Protein AF-A0A8C2QR23-F1 (afdb_monomer_lite)

Structure (mmCIF, N/CA/C/O backbone):
data_AF-A0A8C2QR23-F1
#
_entry.id   AF-A0A8C2QR23-F1
#
loop_
_atom_site.group_PDB
_atom_site.id
_atom_site.type_symbol
_atom_site.label_atom_id
_atom_site.label_alt_id
_atom_site.label_comp_id
_atom_site.label_asym_id
_atom_site.label_entity_id
_atom_site.label_seq_id
_atom_site.pdbx_PDB_ins_code
_atom_site.Cartn_x
_atom_site.Cartn_y
_atom_site.Cartn_z
_atom_site.occupancy
_atom_site.B_iso_or_equiv
_atom_site.auth_seq_id
_atom_site.auth_comp_id
_atom_site.auth_asym_id
_atom_site.auth_atom_id
_atom_site.pdbx_PDB_model_num
ATOM 1 N N . MET A 1 1 ? 70.316 29.356 -26.657 1.00 32.28 1 MET A N 1
ATOM 2 C CA . MET A 1 1 ? 70.738 30.774 -26.678 1.00 32.28 1 MET A CA 1
ATOM 3 C C . MET A 1 1 ? 69.543 31.638 -26.301 1.00 32.28 1 MET A C 1
ATOM 5 O O . MET A 1 1 ? 68.457 31.399 -26.805 1.00 32.28 1 MET A O 1
ATOM 9 N N . LEU A 1 2 ? 69.738 32.533 -25.331 1.00 25.47 2 LEU A N 1
ATOM 10 C CA . LEU A 1 2 ? 68.726 33.334 -24.632 1.00 25.47 2 LEU A CA 1
ATOM 11 C C . LEU A 1 2 ? 68.109 34.479 -25.459 1.00 25.47 2 LEU A C 1
ATOM 13 O O . LEU A 1 2 ? 68.827 35.109 -26.232 1.00 25.47 2 LEU A O 1
ATOM 17 N N . LYS A 1 3 ? 66.857 34.818 -25.093 1.00 26.45 3 LYS A N 1
ATOM 18 C CA . LYS A 1 3 ? 66.176 36.142 -24.969 1.00 26.45 3 LYS A CA 1
ATOM 19 C C . LYS A 1 3 ? 64.800 36.115 -25.669 1.00 26.45 3 LYS A C 1
ATOM 21 O O . LYS A 1 3 ? 64.730 35.749 -26.827 1.00 26.45 3 LYS A O 1
ATOM 26 N N . GLY A 1 4 ? 63.674 36.484 -25.056 1.00 25.19 4 GLY A N 1
ATOM 27 C CA . GLY A 1 4 ? 63.430 37.080 -23.744 1.00 25.19 4 GLY A CA 1
ATOM 28 C C . GLY A 1 4 ? 61.935 37.056 -23.386 1.00 25.19 4 GLY A C 1
ATOM 29 O O . GLY A 1 4 ? 61.071 36.986 -24.255 1.00 25.19 4 GLY A O 1
ATOM 30 N N . MET A 1 5 ? 61.663 37.083 -22.082 1.00 23.73 5 MET A N 1
ATOM 31 C CA . MET A 1 5 ? 60.343 37.270 -21.475 1.00 23.73 5 MET A CA 1
ATOM 32 C C . MET A 1 5 ? 59.957 38.754 -21.464 1.00 23.73 5 MET A C 1
ATOM 34 O O . MET A 1 5 ? 60.776 39.584 -21.075 1.00 23.73 5 MET A O 1
ATOM 38 N N . THR A 1 6 ? 58.681 39.056 -21.703 1.00 23.00 6 THR A N 1
ATOM 39 C CA . THR A 1 6 ? 57.984 40.209 -21.108 1.00 23.00 6 THR A CA 1
ATOM 40 C C . THR A 1 6 ? 56.569 39.808 -20.687 1.00 23.00 6 THR A C 1
ATOM 42 O O . THR A 1 6 ? 55.947 38.909 -21.246 1.00 23.00 6 THR A O 1
ATOM 45 N N . ARG A 1 7 ? 56.124 40.430 -19.596 1.00 21.22 7 ARG A N 1
ATOM 46 C CA . ARG A 1 7 ? 55.050 40.044 -18.674 1.00 21.22 7 ARG A CA 1
ATOM 47 C C . ARG A 1 7 ? 53.913 41.084 -18.742 1.00 21.22 7 ARG A C 1
ATOM 49 O O . ARG A 1 7 ? 54.201 42.255 -18.950 1.00 21.22 7 ARG A O 1
ATOM 56 N N . LEU A 1 8 ? 52.707 40.641 -18.360 1.00 22.05 8 LEU A N 1
ATOM 57 C CA . LEU A 1 8 ? 51.625 41.363 -17.646 1.00 22.05 8 LEU A CA 1
ATOM 58 C C . LEU A 1 8 ? 50.592 42.245 -18.405 1.00 22.05 8 LEU A C 1
ATOM 60 O O . LEU A 1 8 ? 50.861 43.379 -18.767 1.00 22.05 8 LEU A O 1
ATOM 64 N N . VAL A 1 9 ? 49.361 41.703 -18.466 1.00 22.39 9 VAL A N 1
ATOM 65 C CA . VAL A 1 9 ? 48.106 42.132 -17.779 1.00 22.39 9 VAL A CA 1
ATOM 66 C C . VAL A 1 9 ? 47.335 43.416 -18.184 1.00 22.39 9 VAL A C 1
ATOM 68 O O . VAL A 1 9 ? 47.845 44.525 -18.159 1.00 22.39 9 VAL A O 1
ATOM 71 N N . SER A 1 10 ? 46.026 43.154 -18.371 1.00 23.05 10 SER A N 1
ATOM 72 C CA . SER A 1 10 ? 44.773 43.926 -18.202 1.00 23.05 10 SER A CA 1
ATOM 73 C C . SER A 1 10 ? 44.452 45.156 -19.058 1.00 23.05 10 SER A C 1
ATOM 75 O O . SER A 1 10 ? 45.143 46.166 -19.057 1.00 23.05 10 SER A O 1
ATOM 77 N N . ARG A 1 11 ? 43.235 45.127 -19.629 1.00 21.98 11 ARG A N 1
ATOM 78 C CA . ARG A 1 11 ? 42.247 46.203 -19.448 1.00 21.98 11 ARG A CA 1
ATOM 79 C C . ARG A 1 11 ? 40.815 45.691 -19.626 1.00 21.98 11 ARG A C 1
ATOM 81 O O . ARG A 1 11 ? 40.419 45.219 -20.684 1.00 21.98 11 ARG A O 1
ATOM 88 N N . VAL A 1 12 ? 40.071 45.804 -18.532 1.00 22.62 12 VAL A N 1
ATOM 89 C CA . VAL A 1 12 ? 38.610 45.816 -18.450 1.00 22.62 12 VAL A CA 1
ATOM 90 C C . VAL A 1 12 ? 38.114 47.128 -19.059 1.00 22.62 12 VAL A C 1
ATOM 92 O O . VAL A 1 12 ? 38.650 48.179 -18.717 1.00 22.62 12 VAL A O 1
ATOM 95 N N . HIS A 1 13 ? 37.049 47.088 -19.859 1.00 22.95 13 HIS A N 1
ATOM 96 C CA . HIS A 1 13 ? 36.120 48.212 -19.959 1.00 22.95 13 HIS A CA 1
ATOM 97 C C . HIS A 1 13 ? 34.684 47.700 -19.848 1.00 22.95 13 HIS A C 1
ATOM 99 O O . HIS A 1 13 ? 34.268 46.779 -20.546 1.00 22.95 13 HIS A O 1
ATOM 105 N N . LYS A 1 14 ? 33.963 48.300 -18.902 1.00 21.27 14 LYS A N 1
ATOM 106 C CA . LYS A 1 14 ? 32.559 48.095 -18.563 1.00 21.27 14 LYS A CA 1
ATOM 107 C C . LYS A 1 14 ? 31.901 49.483 -18.566 1.00 21.27 14 LYS A C 1
ATOM 109 O O . LYS A 1 14 ? 32.530 50.405 -18.048 1.00 21.27 14 LYS A O 1
ATOM 114 N N . LEU A 1 15 ? 30.638 49.519 -19.018 1.00 23.77 15 LEU A N 1
ATOM 115 C CA . LEU A 1 15 ? 29.571 50.512 -18.750 1.00 23.77 15 LEU A CA 1
ATOM 116 C C . LEU A 1 15 ? 29.678 51.830 -19.552 1.00 23.77 15 LEU A C 1
ATOM 118 O O . LEU A 1 15 ? 30.774 52.336 -19.745 1.00 23.77 15 LEU A O 1
ATOM 122 N N . ASP A 1 16 ? 28.617 52.470 -20.061 1.00 23.70 16 ASP A N 1
ATOM 123 C CA . ASP A 1 16 ? 27.143 52.368 -19.915 1.00 23.70 16 ASP A CA 1
ATOM 124 C C . ASP A 1 16 ? 26.516 53.385 -20.941 1.00 23.70 16 ASP A C 1
ATOM 126 O O . ASP A 1 16 ? 27.258 53.890 -21.784 1.00 23.70 16 ASP A O 1
ATOM 130 N N . PRO A 1 17 ? 25.258 53.874 -20.858 1.00 31.52 17 PRO A N 1
ATOM 131 C CA . PRO A 1 17 ? 23.957 53.215 -20.999 1.00 31.52 17 PRO A CA 1
ATOM 132 C C . PRO A 1 17 ? 23.010 53.974 -21.981 1.00 31.52 17 PRO A C 1
ATOM 134 O O . PRO A 1 17 ? 23.235 55.121 -22.357 1.00 31.52 17 PRO A O 1
ATOM 137 N N . GLY A 1 18 ? 21.855 53.379 -22.296 1.00 21.75 18 GLY A N 1
ATOM 138 C CA . GLY A 1 18 ? 20.628 54.140 -22.574 1.00 21.75 18 GLY A CA 1
ATOM 139 C C . GLY A 1 18 ? 20.283 54.460 -24.035 1.00 21.75 18 GLY A C 1
ATOM 140 O O . GLY A 1 18 ? 20.822 55.377 -24.645 1.00 21.75 18 GLY A O 1
ATOM 141 N N . ARG A 1 19 ? 19.216 53.817 -24.524 1.00 23.89 19 ARG A N 1
ATOM 142 C CA . ARG A 1 19 ? 18.086 54.515 -25.161 1.00 23.89 19 ARG A CA 1
ATOM 143 C C . ARG A 1 19 ? 16.832 53.645 -25.092 1.00 23.89 19 ARG A C 1
ATOM 145 O O . ARG A 1 19 ? 16.697 52.650 -25.792 1.00 23.89 19 ARG A O 1
ATOM 152 N N . PHE A 1 20 ? 15.940 54.057 -24.198 1.00 21.98 20 PHE A N 1
ATOM 153 C CA . PHE A 1 20 ? 14.536 53.674 -24.155 1.00 21.98 20 PHE A CA 1
ATOM 154 C C . PHE A 1 20 ? 13.815 54.215 -25.394 1.00 21.98 20 PHE A C 1
ATOM 156 O O . PHE A 1 20 ? 13.966 55.395 -25.705 1.00 21.98 20 PHE A O 1
ATOM 163 N N . LEU A 1 21 ? 12.969 53.397 -26.023 1.00 23.94 21 LEU A N 1
ATOM 164 C CA . LEU A 1 21 ? 11.769 53.873 -26.709 1.00 23.94 21 LEU A CA 1
ATOM 165 C C . LEU A 1 21 ? 10.590 52.946 -26.400 1.00 23.94 21 LEU A C 1
ATOM 167 O O . LEU A 1 21 ? 10.732 51.736 -26.246 1.00 23.94 21 LEU A O 1
ATOM 171 N N . HIS A 1 22 ? 9.455 53.607 -26.221 1.00 21.50 22 HIS A N 1
ATOM 172 C CA . HIS A 1 22 ? 8.251 53.184 -25.532 1.00 21.50 22 HIS A CA 1
ATOM 173 C C . HIS A 1 22 ? 7.418 52.096 -26.222 1.00 21.50 22 HIS A C 1
ATOM 175 O O . HIS A 1 22 ? 7.313 52.016 -27.441 1.00 21.50 22 HIS A O 1
ATOM 181 N N . SER A 1 23 ? 6.742 51.357 -25.344 1.00 22.73 23 SER A N 1
ATOM 182 C CA . SER A 1 23 ? 5.448 50.681 -25.471 1.00 22.73 23 SER A CA 1
ATOM 183 C C . SER A 1 23 ? 4.492 51.218 -26.547 1.00 22.73 23 SER A C 1
ATOM 185 O O . SER A 1 23 ? 4.099 52.384 -26.504 1.00 22.73 23 SER A O 1
ATOM 187 N N . GLY A 1 24 ? 4.004 50.309 -27.394 1.00 22.17 24 GLY A N 1
ATOM 188 C CA . GLY A 1 24 ? 2.804 50.472 -28.212 1.00 22.17 24 GLY A CA 1
ATOM 189 C C . GLY A 1 24 ? 1.959 49.199 -28.154 1.00 22.17 24 GLY A C 1
ATOM 190 O O . GLY A 1 24 ? 2.323 48.171 -28.715 1.00 22.17 24 GLY A O 1
ATOM 191 N N . THR A 1 25 ? 0.855 49.269 -27.420 1.00 27.48 25 THR A N 1
ATOM 192 C CA . THR A 1 25 ? -0.181 48.244 -27.276 1.00 27.48 25 THR A CA 1
ATOM 193 C C . THR A 1 25 ? -0.939 48.095 -28.593 1.00 27.48 25 THR A C 1
ATOM 195 O O . THR A 1 25 ? -1.610 49.039 -28.992 1.00 27.48 25 THR A O 1
ATOM 198 N N . GLN A 1 26 ? -0.880 46.935 -29.251 1.00 22.17 26 GLN A N 1
ATOM 199 C CA . GLN A 1 26 ? -1.871 46.525 -30.256 1.00 22.17 26 GLN A CA 1
ATOM 200 C C . GLN A 1 26 ? -1.765 45.016 -30.512 1.00 22.17 26 GLN A C 1
ATOM 202 O O . GLN A 1 26 ? -0.800 44.521 -31.086 1.00 22.17 26 GLN A O 1
ATOM 207 N N . ALA A 1 27 ? -2.771 44.282 -30.042 1.00 27.06 27 ALA A N 1
ATOM 208 C CA . ALA A 1 27 ? -3.002 42.896 -30.412 1.00 27.06 27 ALA A CA 1
ATOM 209 C C . ALA A 1 27 ? -3.527 42.828 -31.857 1.00 27.06 27 ALA A C 1
ATOM 211 O O . ALA A 1 27 ? -4.473 43.552 -32.171 1.00 27.06 27 ALA A O 1
ATOM 212 N N . PRO A 1 28 ? -3.021 41.916 -32.702 1.00 22.45 28 PRO A N 1
ATOM 213 C CA . PRO A 1 28 ? -3.755 41.441 -33.858 1.00 22.45 28 PRO A CA 1
ATOM 214 C C . PRO A 1 28 ? -4.294 40.039 -33.565 1.00 22.45 28 PRO A C 1
ATOM 216 O O . PRO A 1 28 ? -3.558 39.057 -33.467 1.00 22.45 28 PRO A O 1
ATOM 219 N N . GLN A 1 29 ? -5.615 39.960 -33.423 1.00 25.11 29 GLN A N 1
ATOM 220 C CA . GLN A 1 29 ? -6.367 38.726 -33.601 1.00 25.11 29 GLN A CA 1
ATOM 221 C C . GLN A 1 29 ? -6.169 38.240 -35.043 1.00 25.11 29 GLN A C 1
ATOM 223 O O . GLN A 1 29 ? -6.464 38.979 -35.978 1.00 25.11 29 GLN A O 1
ATOM 228 N N . CYS A 1 30 ? -5.730 36.995 -35.226 1.00 22.03 30 CYS A N 1
ATOM 229 C CA . CYS A 1 30 ? -5.841 36.290 -36.503 1.00 22.03 30 CYS A CA 1
ATOM 230 C C . CYS A 1 30 ? -6.365 34.869 -36.260 1.00 22.03 30 CYS A C 1
ATOM 232 O O . CYS A 1 30 ? -5.623 33.943 -35.953 1.00 22.03 30 CYS A O 1
ATOM 234 N N . LEU A 1 31 ? -7.696 34.783 -36.321 1.00 23.39 31 LEU A N 1
ATOM 235 C CA . LEU A 1 31 ? -8.531 33.710 -36.873 1.00 23.39 31 LEU A CA 1
ATOM 236 C C . LEU A 1 31 ? -7.870 32.326 -37.006 1.00 23.39 31 LEU A C 1
ATOM 238 O O . LEU A 1 31 ? -7.318 31.968 -38.044 1.00 23.39 31 LEU A O 1
ATOM 242 N N . VAL A 1 32 ? -8.042 31.505 -35.968 1.00 22.69 32 VAL A N 1
ATOM 243 C CA . VAL A 1 32 ? -7.909 30.047 -36.062 1.00 22.69 32 VAL A CA 1
ATOM 244 C C . VAL A 1 32 ? -9.106 29.521 -36.855 1.00 22.69 32 VAL A C 1
ATOM 246 O O . VAL A 1 32 ? -10.218 29.440 -36.332 1.00 22.69 32 VAL A O 1
ATOM 249 N N . ALA A 1 33 ? -8.884 29.169 -38.121 1.00 22.92 33 ALA A N 1
ATOM 250 C CA . ALA A 1 33 ? -9.811 28.333 -38.869 1.00 22.92 33 ALA A CA 1
ATOM 251 C C . ALA A 1 33 ? -9.833 26.944 -38.212 1.00 22.92 33 ALA A C 1
ATOM 253 O O . ALA A 1 33 ? -8.900 26.154 -38.356 1.00 22.92 33 ALA A O 1
ATOM 254 N N . ARG A 1 34 ? -10.884 26.673 -37.433 1.00 23.00 34 ARG A N 1
ATOM 255 C CA . ARG A 1 34 ? -11.194 25.334 -36.931 1.00 23.00 34 ARG A CA 1
ATOM 256 C C . ARG A 1 34 ? -11.606 24.470 -38.121 1.00 23.00 34 ARG A C 1
ATOM 258 O O . ARG A 1 34 ? -12.678 24.661 -38.681 1.00 23.00 34 ARG A O 1
ATOM 265 N N . LEU A 1 35 ? -10.748 23.531 -38.504 1.00 26.95 35 LEU A N 1
ATOM 266 C CA . LEU A 1 35 ? -11.176 22.340 -39.227 1.00 26.95 35 LEU A CA 1
ATOM 267 C C . LEU A 1 35 ? -11.778 21.394 -38.186 1.00 26.95 35 LEU A C 1
ATOM 269 O O . LEU A 1 35 ? -11.057 20.715 -37.456 1.00 26.95 35 LEU A O 1
ATOM 273 N N . ASP A 1 36 ? -13.106 21.425 -38.087 1.00 24.31 36 ASP A N 1
ATOM 274 C CA . ASP A 1 36 ? -13.908 20.457 -37.344 1.00 24.31 36 ASP A CA 1
ATOM 275 C C . ASP A 1 36 ? -13.729 19.063 -37.965 1.00 24.31 36 ASP A C 1
ATOM 277 O O . ASP A 1 36 ? -14.483 18.651 -38.841 1.00 24.31 36 ASP A O 1
ATOM 281 N N . ASN A 1 37 ? -12.743 18.310 -37.482 1.00 27.08 37 ASN A N 1
ATOM 282 C CA . ASN A 1 37 ? -12.816 16.854 -37.503 1.00 27.08 37 ASN A CA 1
ATOM 283 C C . ASN A 1 37 ? -13.436 16.415 -36.177 1.00 27.08 37 ASN A C 1
ATOM 285 O O . ASN A 1 37 ? -12.740 16.113 -35.207 1.00 27.08 37 ASN A O 1
ATOM 289 N N . GLN A 1 38 ? -14.769 16.412 -36.142 1.00 25.45 38 GLN A N 1
ATOM 290 C CA . GLN A 1 38 ? -15.534 15.705 -35.123 1.00 25.45 38 GLN A CA 1
ATOM 291 C C . GLN A 1 38 ? -15.252 14.204 -35.265 1.00 25.45 38 GLN A C 1
ATOM 293 O O . GLN A 1 38 ? -15.924 13.490 -36.005 1.00 25.45 38 GLN A O 1
ATOM 298 N N . VAL A 1 39 ? -14.244 13.713 -34.544 1.00 28.81 39 VAL A N 1
ATOM 299 C CA . VAL A 1 39 ? -14.295 12.342 -34.033 1.00 28.81 39 VAL A CA 1
ATOM 300 C C . VAL A 1 39 ? -15.469 12.336 -33.052 1.00 28.81 39 VAL A C 1
ATOM 302 O O . VAL A 1 39 ? -15.489 13.195 -32.166 1.00 28.81 39 VAL A O 1
ATOM 305 N N . PRO A 1 40 ? -16.478 11.463 -33.204 1.00 26.23 40 PRO A N 1
ATOM 306 C CA . PRO A 1 40 ? -17.576 11.427 -32.257 1.00 26.23 40 PRO A CA 1
ATOM 307 C C . PRO A 1 40 ? -16.992 11.064 -30.894 1.00 26.23 40 PRO A C 1
ATOM 309 O O . PRO A 1 40 ? -16.458 9.973 -30.703 1.00 26.23 40 PRO A O 1
ATOM 312 N N . THR A 1 41 ? -17.051 12.013 -29.964 1.00 28.39 41 THR A N 1
ATOM 313 C CA . THR A 1 41 ? -16.775 11.798 -28.551 1.00 28.39 41 THR A CA 1
ATOM 314 C C . THR A 1 41 ? -17.751 10.731 -28.078 1.00 28.39 41 THR A C 1
ATOM 316 O O . THR A 1 41 ? -18.933 11.006 -27.870 1.00 28.39 41 THR A O 1
ATOM 319 N N . GLU A 1 42 ? -17.279 9.490 -27.950 1.00 30.91 42 GLU A N 1
ATOM 320 C CA . GLU A 1 42 ? -18.011 8.490 -27.191 1.00 30.91 42 GLU A CA 1
ATOM 321 C C . GLU A 1 42 ? -18.227 9.070 -25.791 1.00 30.91 42 GLU A C 1
ATOM 323 O O . GLU A 1 42 ? -17.277 9.372 -25.069 1.00 30.91 42 GLU A O 1
ATOM 328 N N . SER A 1 43 ? -19.487 9.289 -25.420 1.00 32.66 43 SER A N 1
ATOM 329 C CA . SER A 1 43 ? -19.857 9.628 -24.050 1.00 32.66 43 SER A CA 1
ATOM 330 C C . SER A 1 43 ? -19.205 8.620 -23.095 1.00 32.66 43 SER A C 1
ATOM 332 O O . SER A 1 43 ? -19.288 7.421 -23.390 1.00 32.66 43 SER A O 1
ATOM 334 N N . PRO A 1 44 ? -18.600 9.042 -21.966 1.00 40.78 44 PRO A N 1
ATOM 335 C CA . PRO A 1 44 ? -17.994 8.108 -21.024 1.00 40.78 44 PRO A CA 1
ATOM 336 C C . PRO A 1 44 ? -19.038 7.060 -20.628 1.00 40.78 44 PRO A C 1
ATOM 338 O O . PRO A 1 44 ? -20.098 7.387 -20.092 1.00 40.78 44 PRO A O 1
ATOM 341 N N . ARG A 1 45 ? -18.767 5.792 -20.962 1.00 55.97 45 ARG A N 1
ATOM 342 C CA . ARG A 1 45 ? -19.738 4.688 -20.863 1.00 55.97 45 ARG A CA 1
ATOM 343 C C . ARG A 1 45 ? -20.120 4.357 -19.407 1.00 55.97 45 ARG A C 1
ATOM 345 O O . ARG A 1 45 ? -21.102 3.651 -19.187 1.00 55.97 45 ARG A O 1
ATOM 352 N N . ALA A 1 46 ? -19.409 4.906 -18.416 1.00 57.12 46 ALA A N 1
ATOM 353 C CA . ALA A 1 46 ? -19.771 4.875 -17.001 1.00 57.12 46 ALA A CA 1
ATOM 354 C C . ALA A 1 46 ? -19.305 6.154 -16.278 1.00 57.12 46 ALA A C 1
ATOM 356 O O . ALA A 1 46 ? -18.150 6.553 -16.390 1.00 57.12 46 ALA A O 1
ATOM 357 N N . ILE A 1 47 ? -20.201 6.785 -15.513 1.00 73.69 47 ILE A N 1
ATOM 358 C CA . ILE A 1 47 ? -19.879 7.937 -14.655 1.00 73.69 47 ILE A CA 1
ATOM 359 C C . ILE A 1 47 ? -19.162 7.412 -13.407 1.00 73.69 47 ILE A C 1
ATOM 361 O O . ILE A 1 47 ? -19.767 6.669 -12.632 1.00 73.69 47 ILE A O 1
ATOM 365 N N . SER A 1 48 ? -17.896 7.788 -13.207 1.00 77.38 48 SER A N 1
ATOM 366 C CA . SER A 1 48 ? -17.095 7.269 -12.092 1.00 77.38 48 SER A CA 1
ATOM 367 C C . SER A 1 48 ? -17.310 8.032 -10.775 1.00 77.38 48 SER A C 1
ATOM 369 O O . SER A 1 48 ? -17.253 7.413 -9.712 1.00 77.38 48 SER A O 1
ATOM 371 N N . ARG A 1 49 ? -17.602 9.343 -10.821 1.00 85.94 49 ARG A N 1
ATOM 372 C CA . ARG A 1 49 ? -17.755 10.232 -9.648 1.00 85.94 49 ARG A CA 1
ATOM 373 C C . ARG A 1 49 ? -19.205 10.661 -9.409 1.00 85.94 49 ARG A C 1
ATOM 375 O O . ARG A 1 49 ? -19.952 10.887 -10.358 1.00 85.94 49 ARG A O 1
ATOM 382 N N . THR A 1 50 ? -19.592 10.843 -8.146 1.00 84.75 50 THR A N 1
ATOM 383 C CA . THR A 1 50 ? -20.859 11.491 -7.765 1.00 84.75 50 THR A CA 1
ATOM 384 C C . THR A 1 50 ? -20.675 12.978 -7.497 1.00 84.75 50 THR A C 1
ATOM 386 O O . THR A 1 50 ? -19.661 13.410 -6.958 1.00 84.75 50 THR A O 1
ATOM 389 N N . LEU A 1 51 ? -21.705 13.766 -7.818 1.00 81.50 51 LEU A N 1
ATOM 390 C CA . LEU A 1 51 ? -21.832 15.141 -7.316 1.00 81.50 51 LEU A CA 1
ATOM 391 C C . LEU A 1 51 ? -22.358 15.171 -5.871 1.00 81.50 51 LEU A C 1
ATOM 393 O O . LEU A 1 51 ? -22.121 16.133 -5.142 1.00 81.50 51 LEU A O 1
ATOM 397 N N . GLU A 1 52 ? -23.062 14.116 -5.453 1.00 87.56 52 GLU A N 1
ATOM 398 C CA . GLU A 1 52 ? -23.537 13.953 -4.082 1.00 87.56 52 GLU A CA 1
ATOM 399 C C . GLU A 1 52 ? -22.389 13.457 -3.198 1.00 87.56 52 GLU A C 1
ATOM 401 O O . GLU A 1 52 ? -21.936 12.320 -3.341 1.00 87.56 52 GLU A O 1
ATOM 406 N N . ASN A 1 53 ? -21.918 14.330 -2.305 1.00 87.62 53 ASN A N 1
ATOM 407 C CA . ASN A 1 53 ? -20.862 14.027 -1.335 1.00 87.62 53 ASN A CA 1
ATOM 408 C C . ASN A 1 53 ? -21.414 13.720 0.067 1.00 87.62 53 ASN A C 1
ATOM 410 O O . ASN A 1 53 ? -20.642 13.352 0.953 1.00 87.62 53 ASN A O 1
ATOM 414 N N . ASP A 1 54 ? -22.723 13.891 0.295 1.00 88.44 54 ASP A N 1
ATOM 415 C CA . ASP A 1 54 ? -23.357 13.615 1.584 1.00 88.44 54 ASP A CA 1
ATOM 416 C C . ASP A 1 54 ? -23.734 12.125 1.711 1.00 88.44 54 ASP A C 1
ATOM 418 O O . ASP A 1 54 ? -24.681 11.665 1.057 1.00 88.44 54 ASP A O 1
ATOM 422 N N . PRO A 1 55 ? -23.086 11.361 2.619 1.00 89.69 55 PRO A N 1
ATOM 423 C CA . PRO A 1 55 ? -23.390 9.947 2.823 1.00 89.69 55 PRO A CA 1
ATOM 424 C C . PRO A 1 55 ? -24.843 9.676 3.207 1.00 89.69 55 PRO A C 1
ATOM 426 O O . PRO A 1 55 ? -25.342 8.572 2.980 1.00 89.69 55 PRO A O 1
ATOM 429 N N . ALA A 1 56 ? -25.536 10.657 3.794 1.00 89.50 56 ALA A N 1
ATOM 430 C CA . ALA A 1 56 ? -26.924 10.504 4.198 1.00 89.50 56 ALA A CA 1
ATOM 431 C C . ALA A 1 56 ? -27.889 10.453 3.008 1.00 89.50 56 ALA A C 1
ATOM 433 O O . ALA A 1 56 ? -28.972 9.878 3.137 1.00 89.50 56 ALA A O 1
ATOM 434 N N . LYS A 1 57 ? -27.502 10.982 1.846 1.00 90.81 57 LYS A N 1
ATOM 435 C CA . LYS A 1 57 ? -28.338 11.030 0.636 1.00 90.81 57 LYS A CA 1
ATOM 436 C C . LYS A 1 57 ? -27.978 9.961 -0.391 1.00 90.81 57 LYS A C 1
ATOM 438 O O . LYS A 1 57 ? -28.587 9.890 -1.458 1.00 90.81 57 LYS A O 1
ATOM 443 N N . HIS A 1 58 ? -27.019 9.094 -0.075 1.00 91.94 58 HIS A N 1
ATOM 444 C CA . HIS A 1 58 ? -26.689 7.980 -0.951 1.00 91.94 58 HIS A CA 1
ATOM 445 C C . HIS A 1 58 ? -27.862 6.990 -1.045 1.00 91.94 58 HIS A C 1
ATOM 447 O O . HIS A 1 58 ? -28.523 6.681 -0.050 1.00 91.94 58 HIS A O 1
ATOM 453 N N . GLY A 1 59 ? -28.107 6.500 -2.260 1.00 90.62 59 GLY A N 1
ATOM 454 C CA . GLY A 1 59 ? -29.188 5.583 -2.608 1.00 90.62 59 GLY A CA 1
ATOM 455 C C . GLY A 1 59 ? -28.721 4.603 -3.680 1.00 90.62 59 GLY A C 1
ATOM 456 O O . GLY A 1 59 ? -27.564 4.652 -4.102 1.00 90.62 59 GLY A O 1
ATOM 457 N N . GLU A 1 60 ? -29.612 3.720 -4.131 1.00 90.38 60 GLU A N 1
ATOM 458 C CA . GLU A 1 60 ? -29.261 2.634 -5.061 1.00 90.38 60 GLU A CA 1
ATOM 459 C C . GLU A 1 60 ? -28.759 3.158 -6.421 1.00 90.38 60 GLU A C 1
ATOM 461 O O . GLU A 1 60 ? -27.933 2.520 -7.069 1.00 90.38 60 GLU A O 1
ATOM 466 N N . GLN A 1 61 ? -29.186 4.359 -6.827 1.00 89.19 61 GLN A N 1
ATOM 467 C CA . GLN A 1 61 ? -28.721 5.023 -8.047 1.00 89.19 61 GLN A CA 1
ATOM 468 C C . GLN A 1 61 ? -27.246 5.454 -8.001 1.00 89.19 61 GLN A C 1
ATOM 470 O O . GLN A 1 61 ? -26.641 5.637 -9.052 1.00 89.19 61 GLN A O 1
ATOM 475 N N . HIS A 1 62 ? -26.666 5.597 -6.804 1.00 91.25 62 HIS A N 1
ATOM 476 C CA . HIS A 1 62 ? -25.277 6.027 -6.612 1.00 91.25 62 HIS A CA 1
ATOM 477 C C . HIS A 1 62 ? -24.298 4.846 -6.483 1.00 91.25 62 HIS A C 1
ATOM 479 O O . HIS A 1 62 ? -23.100 5.048 -6.296 1.00 91.25 62 HIS A O 1
ATOM 485 N N . VAL A 1 63 ? -24.780 3.599 -6.555 1.00 92.38 63 VAL A N 1
ATOM 486 C CA . VAL A 1 63 ? -23.936 2.401 -6.428 1.00 92.38 63 VAL A CA 1
ATOM 487 C C . VAL A 1 63 ? -22.889 2.348 -7.540 1.00 92.38 63 VAL A C 1
ATOM 489 O O . VAL A 1 63 ? -23.213 2.449 -8.720 1.00 92.38 63 VAL A O 1
ATOM 492 N N . GLY A 1 64 ? -21.632 2.119 -7.154 1.00 90.25 64 GLY A N 1
ATOM 493 C CA . GLY A 1 64 ? -20.485 2.061 -8.060 1.00 90.25 64 GLY A CA 1
ATOM 494 C C . GLY A 1 64 ? -19.857 3.420 -8.363 1.00 90.25 64 GLY A C 1
ATOM 495 O O . GLY A 1 64 ? -18.815 3.463 -9.002 1.00 90.25 64 GLY A O 1
ATOM 496 N N . GLN A 1 65 ? -20.435 4.519 -7.878 1.00 92.44 65 GLN A N 1
ATOM 497 C CA . GLN A 1 65 ? -19.881 5.857 -8.059 1.00 92.44 65 GLN A CA 1
ATOM 498 C C . GLN A 1 65 ? -19.031 6.273 -6.843 1.00 92.44 65 GLN A C 1
ATOM 500 O O . GLN A 1 65 ? -19.251 5.806 -5.720 1.00 92.44 65 GLN A O 1
ATOM 505 N N . HIS A 1 66 ? -18.047 7.144 -7.064 1.00 93.94 66 HIS A N 1
ATOM 506 C CA . HIS A 1 66 ? -17.107 7.627 -6.054 1.00 93.94 66 HIS A CA 1
ATOM 507 C C . HIS A 1 66 ? -17.510 9.015 -5.559 1.00 93.94 66 HIS A C 1
ATOM 509 O O . HIS A 1 66 ? -17.562 9.956 -6.350 1.00 93.94 66 HIS A O 1
ATOM 515 N N . TYR A 1 67 ? -17.734 9.155 -4.255 1.00 95.00 67 TYR A N 1
ATOM 516 C CA . TYR A 1 67 ? -17.973 10.456 -3.631 1.00 95.00 67 TYR A CA 1
ATOM 517 C C . TYR A 1 67 ? -16.678 10.997 -3.021 1.00 95.00 67 TYR A C 1
ATOM 519 O O . TYR A 1 67 ? -15.814 10.222 -2.596 1.00 95.00 67 TYR A O 1
ATOM 527 N N . ASN A 1 68 ? -16.525 12.321 -2.987 1.00 93.31 68 ASN A N 1
ATOM 528 C CA . ASN A 1 68 ? -15.319 12.966 -2.475 1.00 93.31 68 ASN A CA 1
ATOM 529 C C . ASN A 1 68 ? -15.462 13.311 -0.986 1.00 93.31 68 ASN A C 1
ATOM 531 O O . ASN A 1 68 ? -16.470 13.873 -0.559 1.00 93.31 68 ASN A O 1
ATOM 535 N N . ILE A 1 69 ? -14.427 13.010 -0.206 1.00 92.56 69 ILE A N 1
ATOM 536 C CA . ILE A 1 69 ? -14.289 13.392 1.199 1.00 92.56 69 ILE A CA 1
ATOM 537 C C . ILE A 1 69 ? -13.245 14.501 1.269 1.00 92.56 69 ILE A C 1
ATOM 539 O O . ILE A 1 69 ? -12.124 14.350 0.780 1.00 92.56 69 ILE A O 1
ATOM 543 N N . SER A 1 70 ? -13.577 15.625 1.903 1.00 91.81 70 SER A N 1
ATOM 544 C CA . SER A 1 70 ? -12.595 16.700 2.044 1.00 91.81 70 SER A CA 1
ATOM 545 C C . SER A 1 70 ? -11.416 16.257 2.924 1.00 91.81 70 SER A C 1
ATOM 547 O O . SER A 1 70 ? -11.574 15.514 3.892 1.00 91.81 70 SER A O 1
ATOM 549 N N . ILE A 1 71 ? -10.205 16.743 2.635 1.00 88.38 71 ILE A N 1
ATOM 550 C CA . ILE A 1 71 ? -8.998 16.381 3.407 1.00 88.38 71 ILE A CA 1
ATOM 551 C C . ILE A 1 71 ? -9.125 16.809 4.882 1.00 88.38 71 ILE A C 1
ATOM 553 O O . ILE A 1 71 ? -8.564 16.166 5.771 1.00 88.38 71 ILE A O 1
ATOM 557 N N . GLN A 1 72 ? -9.865 17.890 5.155 1.00 86.81 72 GLN A N 1
ATOM 558 C CA . GLN A 1 72 ? -10.150 18.339 6.518 1.00 86.81 72 GLN A CA 1
ATOM 559 C C . GLN A 1 72 ? -11.048 17.339 7.252 1.00 86.81 72 GLN A C 1
ATOM 561 O O . GLN A 1 72 ? -10.702 16.922 8.354 1.00 86.81 72 GLN A O 1
ATOM 566 N N . GLU A 1 73 ? -12.137 16.893 6.620 1.00 86.94 73 GLU A N 1
ATOM 567 C CA . GLU A 1 73 ? -13.018 15.863 7.182 1.00 86.94 73 GLU A CA 1
ATOM 568 C C . GLU A 1 73 ? -12.307 14.527 7.349 1.00 86.94 73 GLU A C 1
ATOM 570 O O . GLU A 1 73 ? -12.515 13.836 8.339 1.00 86.94 73 GLU A O 1
ATOM 575 N N . LEU A 1 74 ? -11.413 14.170 6.427 1.00 88.81 74 LEU A N 1
ATOM 576 C CA . LEU A 1 74 ? -10.633 12.947 6.547 1.00 88.81 74 LEU A CA 1
ATOM 577 C C . LEU A 1 74 ? -9.772 12.961 7.819 1.00 88.81 74 LEU A C 1
ATOM 579 O O . LEU A 1 74 ? -9.704 11.956 8.517 1.00 88.81 74 LEU A O 1
ATOM 583 N N . LYS A 1 75 ? -9.154 14.102 8.154 1.00 88.44 75 LYS A N 1
ATOM 584 C CA . LYS A 1 75 ? -8.329 14.250 9.365 1.00 88.44 75 LYS A CA 1
ATOM 585 C C . LYS A 1 75 ? -9.150 14.257 10.652 1.00 88.44 75 LYS A C 1
ATOM 587 O O . LYS A 1 75 ? -8.665 13.752 11.661 1.00 88.44 75 LYS A O 1
ATOM 592 N N . THR A 1 76 ? -10.352 14.833 10.635 1.00 88.00 76 THR A N 1
ATOM 593 C CA . THR A 1 76 ? -11.216 14.895 11.823 1.00 88.00 76 THR A CA 1
ATOM 594 C C . THR A 1 76 ? -11.943 13.575 12.066 1.00 88.00 76 THR A C 1
ATOM 596 O O . THR A 1 76 ? -11.932 13.076 13.185 1.00 88.00 76 THR A O 1
ATOM 599 N N . VAL A 1 77 ? -12.524 12.972 11.025 1.00 88.75 77 VAL A N 1
ATOM 600 C CA . VAL A 1 77 ? -13.310 11.731 11.120 1.00 88.75 77 VAL A CA 1
ATOM 601 C C . VAL A 1 77 ? -12.412 10.496 11.182 1.00 88.75 77 VAL A C 1
ATOM 603 O O . VAL A 1 77 ? -12.684 9.568 11.944 1.00 88.75 77 VAL A O 1
ATOM 606 N N . PHE A 1 78 ? -11.308 10.490 10.429 1.00 89.75 78 PHE A N 1
ATOM 607 C CA . PHE A 1 78 ? -10.343 9.390 10.404 1.00 89.75 78 PHE A CA 1
ATOM 608 C C . PHE A 1 78 ? -8.931 9.843 10.806 1.00 89.75 78 PHE A C 1
ATOM 610 O O . PHE A 1 78 ? -8.006 9.766 9.993 1.00 89.75 78 PHE A O 1
ATOM 617 N N . PRO A 1 79 ? -8.697 10.209 12.085 1.00 83.31 79 PRO A N 1
ATOM 618 C CA . PRO A 1 79 ? -7.334 10.412 12.589 1.00 83.31 79 PRO A CA 1
ATOM 619 C C . PRO A 1 79 ? -6.472 9.150 12.423 1.00 83.31 79 PRO A C 1
ATOM 621 O O . PRO A 1 79 ? -5.253 9.211 12.289 1.00 83.31 79 PRO A O 1
ATOM 624 N N . HIS A 1 80 ? -7.132 7.988 12.426 1.00 75.81 80 HIS A N 1
ATOM 625 C CA . HIS A 1 80 ? -6.550 6.671 12.228 1.00 75.81 80 HIS A CA 1
ATOM 626 C C . HIS A 1 80 ? -7.576 5.714 11.610 1.00 75.81 80 HIS A C 1
ATOM 628 O O . HIS A 1 80 ? -8.788 5.916 11.703 1.00 75.81 80 HIS A O 1
ATOM 634 N N . GLY A 1 81 ? -7.064 4.640 11.016 1.00 75.50 81 GLY A N 1
ATOM 635 C CA . GLY A 1 81 ? -7.850 3.480 10.609 1.00 75.50 81 GLY A CA 1
ATOM 636 C C . GLY A 1 81 ? -8.312 3.419 9.167 1.00 75.50 81 GLY A C 1
ATOM 637 O O . GLY A 1 81 ? -9.017 2.487 8.795 1.00 75.50 81 GLY A O 1
ATOM 638 N N . LEU A 1 82 ? -7.833 4.335 8.331 1.00 89.69 82 LEU A N 1
ATOM 639 C CA . LEU A 1 82 ? -7.822 4.085 6.898 1.00 89.69 82 LEU A CA 1
ATOM 640 C C . LEU A 1 82 ? -6.798 2.985 6.569 1.00 89.69 82 LEU A C 1
ATOM 642 O O . LEU A 1 82 ? -5.691 2.991 7.122 1.00 89.69 82 LEU A O 1
ATOM 646 N N . PRO A 1 83 ? -7.117 2.063 5.643 1.00 91.31 83 PRO A N 1
ATOM 647 C CA . PRO A 1 83 ? -6.157 1.074 5.176 1.00 91.31 83 PRO A CA 1
ATOM 648 C C . PRO A 1 83 ? -4.882 1.746 4.634 1.00 91.31 83 PRO A C 1
ATOM 650 O O . PRO A 1 83 ? -4.995 2.694 3.854 1.00 91.31 83 PRO A O 1
ATOM 653 N N . PRO A 1 84 ? -3.668 1.240 4.934 1.00 89.69 84 PRO A N 1
ATOM 654 C CA . PRO A 1 84 ? -2.418 1.877 4.501 1.00 89.69 84 PRO A CA 1
ATOM 655 C C . PRO A 1 84 ? -2.325 2.124 2.989 1.00 89.69 84 PRO A C 1
ATOM 657 O O . PRO A 1 84 ? -1.838 3.164 2.555 1.00 89.69 84 PRO A O 1
ATOM 660 N N . ARG A 1 85 ? -2.850 1.196 2.174 1.00 90.19 85 ARG A N 1
ATOM 661 C CA . ARG A 1 85 ? -2.909 1.350 0.709 1.00 90.19 85 ARG A CA 1
ATOM 662 C C . ARG A 1 85 ? -3.826 2.490 0.270 1.00 90.19 85 ARG A C 1
ATOM 664 O O . ARG A 1 85 ? -3.499 3.192 -0.677 1.00 90.19 85 ARG A O 1
ATOM 671 N N . PHE A 1 86 ? -4.940 2.687 0.970 1.00 92.12 86 PHE A N 1
ATOM 672 C CA . PHE A 1 86 ? -5.854 3.787 0.686 1.00 92.12 86 PHE A CA 1
ATOM 673 C C . PHE A 1 86 ? -5.232 5.128 1.092 1.00 92.12 86 PHE A C 1
ATOM 675 O O . PHE A 1 86 ? -5.318 6.088 0.343 1.00 92.12 86 PHE A O 1
ATOM 682 N N . VAL A 1 87 ? -4.501 5.186 2.211 1.00 90.00 87 VAL A N 1
ATOM 683 C CA . VAL A 1 87 ? -3.745 6.393 2.598 1.00 90.00 87 VAL A CA 1
ATOM 684 C C . VAL A 1 87 ? -2.708 6.775 1.535 1.00 90.00 87 VAL A C 1
ATOM 686 O O . VAL A 1 87 ? -2.574 7.953 1.212 1.00 90.00 87 VAL A O 1
ATOM 689 N N . MET A 1 88 ? -1.999 5.795 0.961 1.00 88.94 88 MET A N 1
ATOM 690 C CA . MET A 1 88 ? -1.084 6.040 -0.162 1.00 88.94 88 MET A CA 1
ATOM 691 C C . MET A 1 88 ? -1.828 6.593 -1.378 1.00 88.94 88 MET A C 1
ATOM 693 O O . MET A 1 88 ? -1.402 7.602 -1.923 1.00 88.94 88 MET A O 1
ATOM 697 N N . GLN A 1 89 ? -2.962 5.993 -1.747 1.00 88.81 89 GLN A N 1
ATOM 698 C CA . GLN A 1 89 ? -3.796 6.462 -2.854 1.00 88.81 89 GLN A CA 1
ATOM 699 C C . GLN A 1 89 ? -4.249 7.917 -2.660 1.00 88.81 89 GLN A C 1
ATOM 701 O O . GLN A 1 89 ? -4.053 8.734 -3.553 1.00 88.81 89 GLN A O 1
ATOM 706 N N . VAL A 1 90 ? -4.767 8.264 -1.476 1.00 89.81 90 VAL A N 1
ATOM 707 C CA . VAL A 1 90 ? -5.183 9.639 -1.150 1.00 89.81 90 VAL A CA 1
ATOM 708 C C . VAL A 1 90 ? -4.011 10.614 -1.243 1.00 89.81 90 VAL A C 1
ATOM 710 O O . VAL A 1 90 ? -4.153 11.716 -1.767 1.00 89.81 90 VAL A O 1
ATOM 713 N N . LYS A 1 91 ? -2.831 10.211 -0.758 1.00 88.94 91 LYS A N 1
ATOM 714 C CA . LYS A 1 91 ? -1.619 11.035 -0.831 1.00 88.94 91 LYS A CA 1
ATOM 715 C C . LYS A 1 91 ? -1.132 11.228 -2.270 1.00 88.94 91 LYS A C 1
ATOM 717 O O . LYS A 1 91 ? -0.597 12.283 -2.580 1.00 88.94 91 LYS A O 1
ATOM 722 N N . THR A 1 92 ? -1.282 10.223 -3.127 1.00 86.50 92 THR A N 1
ATOM 723 C CA . THR A 1 92 ? -0.839 10.286 -4.523 1.00 86.50 92 THR A CA 1
ATOM 724 C C . THR A 1 92 ? -1.797 11.091 -5.394 1.00 86.50 92 THR A C 1
ATOM 726 O O . THR A 1 92 ? -1.341 11.899 -6.195 1.00 86.50 92 THR A O 1
ATOM 729 N N . PHE A 1 93 ? -3.107 10.910 -5.222 1.00 86.62 93 PHE A N 1
ATOM 730 C CA . PHE A 1 93 ? -4.114 11.633 -6.003 1.00 86.62 93 PHE A CA 1
ATOM 731 C C . PHE A 1 93 ? -4.430 13.024 -5.444 1.00 86.62 93 PHE A C 1
ATOM 733 O O . PHE A 1 93 ? -5.025 13.839 -6.138 1.00 86.62 93 PHE A O 1
ATOM 740 N N . ASN A 1 94 ? -4.015 13.325 -4.207 1.00 87.19 94 ASN A N 1
ATOM 741 C CA . ASN A 1 94 ? -4.408 14.528 -3.462 1.00 87.19 94 ASN A CA 1
ATOM 742 C C . ASN A 1 94 ? -5.935 14.694 -3.313 1.00 87.19 94 ASN A C 1
ATOM 744 O O . ASN A 1 94 ? -6.424 15.786 -3.026 1.00 87.19 94 ASN A O 1
ATOM 748 N N . GLU A 1 95 ? -6.687 13.604 -3.452 1.00 89.56 95 GLU A N 1
ATOM 749 C CA . GLU A 1 95 ? -8.137 13.532 -3.275 1.00 89.56 95 GLU A CA 1
ATOM 750 C C . GLU A 1 95 ? -8.505 12.254 -2.513 1.00 89.56 95 GLU A C 1
ATOM 752 O O . GLU A 1 95 ? -7.821 11.233 -2.615 1.00 89.56 95 GLU A O 1
ATOM 757 N N . ALA A 1 96 ? -9.581 12.304 -1.725 1.00 91.38 96 ALA A N 1
ATOM 758 C CA . ALA A 1 96 ? -10.071 11.158 -0.966 1.00 91.38 96 ALA A CA 1
ATOM 759 C C . ALA A 1 96 ? -11.439 10.723 -1.484 1.00 91.38 96 ALA A C 1
ATOM 761 O O . ALA A 1 96 ? -12.476 11.081 -0.931 1.00 91.38 96 ALA A O 1
ATOM 762 N N . CYS A 1 97 ? -11.430 9.926 -2.549 1.00 92.62 97 CYS A N 1
ATOM 763 C CA . CYS A 1 97 ? -12.645 9.411 -3.166 1.00 92.62 97 CYS A CA 1
ATOM 764 C C . CYS A 1 97 ? -12.948 7.985 -2.692 1.00 92.62 97 CYS A C 1
ATOM 766 O O . CYS A 1 97 ? -12.089 7.102 -2.755 1.00 92.62 97 CYS A O 1
ATOM 768 N N . LEU A 1 98 ? -14.177 7.748 -2.227 1.00 94.31 98 LEU A N 1
ATOM 769 C CA . LEU A 1 98 ? -14.629 6.443 -1.739 1.00 94.31 98 LEU A CA 1
ATOM 770 C C . LEU A 1 98 ? -15.838 5.964 -2.553 1.00 94.31 98 LEU A C 1
ATOM 772 O O . LEU A 1 98 ? -16.778 6.719 -2.785 1.00 94.31 98 LEU A O 1
ATOM 776 N N . MET A 1 99 ? -15.813 4.707 -3.004 1.00 94.94 99 MET A N 1
ATOM 777 C CA . MET A 1 99 ? -16.884 4.131 -3.826 1.00 94.94 99 MET A CA 1
ATOM 778 C C . MET A 1 99 ? -18.088 3.704 -2.980 1.00 94.94 99 MET A C 1
ATOM 780 O O . MET A 1 99 ? -17.942 2.962 -2.005 1.00 94.94 99 MET A O 1
ATOM 784 N N . VAL A 1 100 ? -19.292 4.097 -3.394 1.00 95.69 100 VAL A N 1
ATOM 785 C CA . VAL A 1 100 ? -20.550 3.664 -2.774 1.00 95.69 100 VAL A CA 1
ATOM 786 C C . VAL A 1 100 ? -20.860 2.222 -3.178 1.00 95.69 100 VAL A C 1
ATOM 788 O O . VAL A 1 100 ? -20.980 1.905 -4.361 1.00 95.69 100 VAL A O 1
ATOM 791 N N . ARG A 1 101 ? -21.025 1.333 -2.191 1.00 95.38 101 ARG A N 1
ATOM 792 C CA . ARG A 1 101 ? -21.279 -0.102 -2.412 1.00 95.38 101 ARG A CA 1
ATOM 793 C C . ARG A 1 101 ? -22.578 -0.568 -1.772 1.00 95.38 101 ARG A C 1
ATOM 795 O O . ARG A 1 101 ? -22.962 -0.066 -0.717 1.00 95.38 101 ARG A O 1
ATOM 802 N N . LYS A 1 102 ? -23.193 -1.605 -2.352 1.00 95.00 102 LYS A N 1
ATOM 803 C CA . LYS A 1 102 ? -24.468 -2.166 -1.865 1.00 95.00 102 LYS A CA 1
ATOM 804 C C . LYS A 1 102 ? -24.460 -2.577 -0.383 1.00 95.00 102 LYS A C 1
ATOM 806 O O . LYS A 1 102 ? -25.362 -2.137 0.321 1.00 95.00 102 LYS A O 1
ATOM 811 N N . PRO A 1 103 ? -23.448 -3.306 0.141 1.00 96.12 103 PRO A N 1
ATOM 812 C CA . PRO A 1 103 ? -23.446 -3.702 1.555 1.00 96.12 103 PRO A CA 1
ATOM 813 C C . PRO A 1 103 ? -23.388 -2.504 2.511 1.00 96.12 103 PRO A C 1
ATOM 815 O O . PRO A 1 103 ? -23.942 -2.546 3.606 1.00 96.12 103 PRO A O 1
ATOM 818 N N . ALA A 1 104 ? -22.723 -1.419 2.097 1.00 95.31 104 ALA A N 1
ATOM 819 C CA . ALA A 1 104 ? -22.693 -0.187 2.874 1.00 95.31 104 ALA A CA 1
ATOM 820 C C . ALA A 1 104 ? -24.066 0.499 2.851 1.00 95.31 104 ALA A C 1
ATOM 822 O O . ALA A 1 104 ? -24.548 0.890 3.905 1.00 95.31 104 ALA A O 1
ATOM 823 N N . LEU A 1 105 ? -24.731 0.592 1.693 1.00 95.00 105 LEU A N 1
ATOM 824 C CA . LEU A 1 105 ? -26.082 1.164 1.594 1.00 95.00 105 LEU A CA 1
ATOM 825 C C . LEU A 1 105 ? -27.124 0.383 2.399 1.00 95.00 105 LEU A C 1
ATOM 827 O O . LEU A 1 105 ? -27.948 0.997 3.071 1.00 95.00 105 LEU A O 1
ATOM 831 N N . GLU A 1 106 ? -27.070 -0.948 2.362 1.00 95.75 106 GLU A N 1
ATOM 832 C CA . GLU A 1 106 ? -27.939 -1.825 3.151 1.00 95.75 106 GLU A CA 1
ATOM 833 C C . GLU A 1 106 ? -27.777 -1.551 4.653 1.00 95.75 106 GLU A C 1
ATOM 835 O O . GLU A 1 106 ? -28.754 -1.295 5.358 1.00 95.75 106 GLU A O 1
ATOM 840 N N . LEU A 1 107 ? -26.533 -1.489 5.135 1.00 96.06 107 LEU A N 1
ATOM 841 C CA . LEU A 1 107 ? -26.255 -1.186 6.536 1.00 96.06 107 LEU A CA 1
ATOM 842 C C . LEU A 1 107 ? -26.631 0.258 6.911 1.00 96.06 107 LEU A C 1
ATOM 844 O O . LEU A 1 107 ? -27.179 0.497 7.985 1.00 96.06 107 LEU A O 1
ATOM 848 N N . LEU A 1 108 ? -26.407 1.228 6.022 1.00 94.94 108 LEU A N 1
ATOM 849 C CA . LEU A 1 108 ? -26.859 2.610 6.210 1.00 94.94 108 LEU A CA 1
ATOM 850 C C . LEU A 1 108 ? -28.388 2.697 6.296 1.00 94.94 108 LEU A C 1
ATOM 852 O O . LEU A 1 108 ? -28.912 3.463 7.103 1.00 94.94 108 LEU A O 1
ATOM 856 N N . HIS A 1 109 ? -29.112 1.907 5.502 1.00 95.12 109 HIS A N 1
ATOM 857 C CA . HIS A 1 109 ? -30.567 1.816 5.572 1.00 95.12 109 HIS A CA 1
ATOM 858 C C . HIS A 1 109 ? -31.026 1.251 6.921 1.00 95.12 109 HIS A C 1
ATOM 860 O O . HIS A 1 109 ? -31.922 1.821 7.544 1.00 95.12 109 HIS A O 1
ATOM 866 N N . TYR A 1 110 ? -30.367 0.204 7.426 1.00 94.69 110 TYR A N 1
ATOM 867 C CA . TYR A 1 110 ? -30.645 -0.311 8.766 1.00 94.69 110 TYR A CA 1
ATOM 868 C C . TYR A 1 110 ? -30.392 0.737 9.850 1.00 94.69 110 TYR A C 1
ATOM 870 O O . TYR A 1 110 ? -31.271 0.957 10.677 1.00 94.69 110 TYR A O 1
ATOM 878 N N . LEU A 1 111 ? -29.262 1.451 9.802 1.00 93.62 111 LEU A N 1
ATOM 879 C CA . LEU A 1 111 ? -28.925 2.513 10.761 1.00 93.62 111 LEU A CA 1
ATOM 880 C C . LEU A 1 111 ? -29.872 3.720 10.713 1.00 93.62 111 LEU A C 1
ATOM 882 O O . LEU A 1 111 ? -30.090 4.365 11.734 1.00 93.62 111 LEU A O 1
ATOM 886 N N . LYS A 1 112 ? -30.461 4.038 9.557 1.00 92.25 112 LYS A N 1
ATOM 887 C CA . LYS A 1 112 ? -31.498 5.081 9.463 1.00 92.25 112 LYS A CA 1
ATOM 888 C C . LYS A 1 112 ? -32.793 4.669 10.164 1.00 92.25 112 LYS A C 1
ATOM 890 O O . LYS A 1 112 ? -33.462 5.517 10.746 1.00 92.25 112 LYS A O 1
ATOM 895 N N . ASN A 1 113 ? -33.109 3.377 10.137 1.00 91.38 113 ASN A N 1
ATOM 896 C CA . ASN A 1 113 ? -34.341 2.820 10.691 1.00 91.38 113 ASN A CA 1
ATOM 897 C C . ASN A 1 113 ? -34.167 2.260 12.115 1.00 91.38 113 ASN A C 1
ATOM 899 O O . ASN A 1 113 ? -35.103 1.671 12.658 1.00 91.38 113 ASN A O 1
ATOM 903 N N . THR A 1 114 ? -32.992 2.410 12.742 1.00 88.50 114 THR A N 1
ATOM 904 C CA . THR A 1 114 ? -32.774 1.907 14.105 1.00 88.50 114 THR A CA 1
ATOM 905 C C . THR A 1 114 ? -33.592 2.689 15.121 1.00 88.50 114 THR A C 1
ATOM 907 O O . THR A 1 114 ? -33.465 3.909 15.237 1.00 88.50 114 THR A O 1
ATOM 910 N N . ASN A 1 115 ? -34.355 1.966 15.938 1.00 90.62 115 ASN A N 1
ATOM 911 C CA . ASN A 1 115 ? -34.977 2.518 17.131 1.00 90.62 115 ASN A CA 1
ATOM 912 C C . ASN A 1 115 ? -34.001 2.447 18.317 1.00 90.62 115 ASN A C 1
ATOM 914 O O . ASN A 1 115 ? -33.652 1.365 18.785 1.00 90.62 115 ASN A O 1
ATOM 918 N N . PHE A 1 116 ? -33.603 3.610 18.828 1.00 88.38 116 PHE A N 1
ATOM 919 C CA . PHE A 1 116 ? -32.633 3.752 19.919 1.00 88.38 116 PHE A CA 1
ATOM 920 C C . PHE A 1 116 ? -33.137 3.279 21.288 1.00 88.38 116 PHE A C 1
ATOM 922 O O . PHE A 1 116 ? -32.327 3.130 22.201 1.00 88.38 116 PHE A O 1
ATOM 929 N N . ALA A 1 117 ? -34.441 3.027 21.437 1.00 89.06 117 ALA A N 1
ATOM 930 C CA . ALA A 1 117 ? -35.008 2.444 22.652 1.00 89.06 117 ALA A CA 1
ATOM 931 C C . ALA A 1 117 ? -34.725 0.934 22.780 1.00 89.06 117 ALA A C 1
ATOM 933 O O . ALA A 1 117 ? -34.790 0.381 23.877 1.00 89.06 117 ALA A O 1
ATOM 934 N N . HIS A 1 118 ? -34.423 0.254 21.670 1.00 89.69 118 HIS A N 1
ATOM 935 C CA . HIS A 1 118 ? -34.057 -1.160 21.673 1.00 89.69 118 HIS A CA 1
ATOM 936 C C . HIS A 1 118 ? -32.591 -1.367 22.094 1.00 89.69 118 HIS A C 1
ATOM 938 O O . HIS A 1 118 ? -31.786 -0.433 22.017 1.00 89.69 118 HIS A O 1
ATOM 944 N N . PRO A 1 119 ? -32.226 -2.581 22.558 1.00 92.25 119 PRO A N 1
ATOM 945 C CA . PRO A 1 119 ? -30.829 -2.914 22.823 1.00 92.25 119 PRO A CA 1
ATOM 946 C C . PRO A 1 119 ? -29.969 -2.727 21.569 1.00 92.25 119 PRO A C 1
ATOM 948 O O . PRO A 1 119 ? -30.441 -2.923 20.447 1.00 92.25 119 PRO A O 1
ATOM 951 N N . ALA A 1 120 ? -28.699 -2.372 21.769 1.00 92.81 120 ALA A N 1
ATOM 952 C CA . ALA A 1 120 ? -27.774 -2.084 20.681 1.00 92.81 120 ALA A CA 1
ATOM 953 C C . ALA A 1 120 ? -27.676 -3.258 19.688 1.00 92.81 120 ALA A C 1
ATOM 955 O O . ALA A 1 120 ? -27.267 -4.370 20.040 1.00 92.81 120 ALA A O 1
ATOM 956 N N . VAL A 1 121 ? -28.052 -2.999 18.432 1.00 95.12 121 VAL A N 1
ATOM 957 C CA . VAL A 1 121 ? -28.045 -4.002 17.358 1.00 95.12 121 VAL A CA 1
ATOM 958 C C . VAL A 1 121 ? -26.610 -4.269 16.908 1.00 95.12 121 VAL A C 1
ATOM 960 O O . VAL A 1 121 ? -25.821 -3.335 16.741 1.00 95.12 121 VAL A O 1
ATOM 963 N N . ARG A 1 122 ? -26.280 -5.548 16.704 1.00 96.00 122 ARG A N 1
ATOM 964 C CA . ARG A 1 122 ? -24.962 -6.015 16.261 1.00 96.00 122 ARG A CA 1
ATOM 965 C C . ARG A 1 122 ? -24.994 -6.354 14.773 1.00 96.00 122 ARG A C 1
ATOM 967 O O . ARG A 1 122 ? -25.735 -7.242 14.358 1.00 96.00 122 ARG A O 1
ATOM 974 N N . TYR A 1 123 ? -24.151 -5.694 13.991 1.00 97.25 123 TYR A N 1
ATOM 975 C CA . TYR A 1 123 ? -23.946 -5.957 12.567 1.00 97.25 123 TYR A CA 1
ATOM 976 C C . TYR A 1 123 ? -22.552 -6.533 12.353 1.00 97.25 123 TYR A C 1
ATOM 978 O O . TYR A 1 123 ? -21.587 -5.995 12.892 1.00 97.25 123 TYR A O 1
ATOM 986 N N . VAL A 1 124 ? -22.426 -7.599 11.563 1.00 97.56 124 VAL A N 1
ATOM 987 C CA . VAL A 1 124 ? -21.132 -8.231 11.263 1.00 97.56 124 VAL A CA 1
ATOM 988 C C . VAL A 1 124 ? -20.893 -8.245 9.760 1.00 97.56 124 VAL A C 1
ATOM 990 O O . VAL A 1 124 ? -21.528 -8.995 9.026 1.00 97.56 124 VAL A O 1
ATOM 993 N N . LEU A 1 125 ? -19.929 -7.447 9.308 1.00 97.69 125 LEU A N 1
ATOM 994 C CA . LEU A 1 125 ? -19.430 -7.435 7.938 1.00 97.69 125 LEU A CA 1
ATOM 995 C C . LEU A 1 125 ? -18.401 -8.558 7.751 1.00 97.69 125 LEU A C 1
ATOM 997 O O . LEU A 1 125 ? -17.338 -8.559 8.381 1.00 97.69 125 LEU A O 1
ATOM 1001 N N . TYR A 1 126 ? -18.693 -9.497 6.855 1.00 97.38 126 TYR A N 1
ATOM 1002 C CA . TYR A 1 126 ? -17.819 -10.629 6.539 1.00 97.38 126 TYR A CA 1
ATOM 1003 C C . TYR A 1 126 ? -17.663 -10.814 5.028 1.00 97.38 126 TYR A C 1
ATOM 1005 O O . TYR A 1 126 ? -18.431 -10.278 4.237 1.00 97.38 126 TYR A O 1
ATOM 1013 N N . GLY A 1 127 ? -16.624 -11.533 4.606 1.00 95.69 127 GLY A N 1
ATOM 1014 C CA . GLY A 1 127 ? -16.320 -11.740 3.190 1.00 95.69 127 GLY A CA 1
ATOM 1015 C C . GLY A 1 127 ? -14.847 -12.043 2.954 1.00 95.69 127 GLY A C 1
ATOM 1016 O O . GLY A 1 127 ? -14.020 -11.893 3.859 1.00 95.69 127 GLY A O 1
ATOM 1017 N N . GLU A 1 128 ? -14.509 -12.432 1.730 1.00 94.94 128 GLU A N 1
ATOM 1018 C CA . GLU A 1 128 ? -13.161 -12.865 1.349 1.00 94.94 128 GLU A CA 1
ATOM 1019 C C . GLU A 1 128 ? -12.075 -11.798 1.585 1.00 94.94 128 GLU A C 1
ATOM 1021 O O . GLU A 1 128 ? -12.324 -10.605 1.801 1.00 94.94 128 GLU A O 1
ATOM 1026 N N . LYS A 1 129 ? -10.810 -12.221 1.569 1.00 93.44 129 LYS A N 1
ATOM 1027 C CA . LYS A 1 129 ? -9.677 -11.309 1.739 1.00 93.44 129 LYS A CA 1
ATOM 1028 C C . LYS A 1 129 ? -9.634 -10.292 0.590 1.00 93.44 129 LYS A C 1
ATOM 1030 O O . LYS A 1 129 ? -9.481 -10.672 -0.559 1.00 93.44 129 LYS A O 1
ATOM 1035 N N . GLY A 1 130 ? -9.670 -8.998 0.921 1.00 92.19 130 GLY A N 1
ATOM 1036 C CA . GLY A 1 130 ? -9.531 -7.917 -0.065 1.00 92.19 130 GLY A CA 1
ATOM 1037 C C . GLY A 1 130 ? -10.839 -7.398 -0.669 1.00 92.19 130 GLY A C 1
ATOM 1038 O O . GLY A 1 130 ? -10.781 -6.528 -1.523 1.00 92.19 130 GLY A O 1
ATOM 1039 N N . THR A 1 131 ? -12.007 -7.837 -0.192 1.00 93.81 131 THR A N 1
ATOM 1040 C CA . THR A 1 131 ? -13.313 -7.404 -0.732 1.00 93.81 131 THR A CA 1
ATOM 1041 C C . THR A 1 131 ? -13.762 -5.994 -0.331 1.00 93.81 131 THR A C 1
ATOM 1043 O O . THR A 1 131 ? -14.854 -5.585 -0.702 1.00 93.81 131 THR A O 1
ATOM 1046 N N . GLY A 1 132 ? -12.977 -5.236 0.444 1.00 94.12 132 GLY A N 1
ATOM 1047 C CA . GLY A 1 132 ? -13.321 -3.857 0.832 1.00 94.12 132 GLY A CA 1
ATOM 1048 C C . GLY A 1 132 ? -14.153 -3.691 2.114 1.00 94.12 132 GLY A C 1
ATOM 1049 O O . GLY A 1 132 ? -14.703 -2.617 2.326 1.00 94.12 132 GLY A O 1
ATOM 1050 N N . LYS A 1 133 ? -14.215 -4.702 2.996 1.00 95.19 133 LYS A N 1
ATOM 1051 C CA . LYS A 1 133 ? -14.931 -4.642 4.295 1.00 95.19 133 LYS A CA 1
ATOM 1052 C C . LYS A 1 133 ? -14.604 -3.394 5.126 1.00 95.19 133 LYS A C 1
ATOM 1054 O O . LYS A 1 133 ? -15.513 -2.678 5.529 1.00 95.19 133 LYS A O 1
ATOM 1059 N N . THR A 1 134 ? -13.316 -3.119 5.340 1.00 95.56 134 THR A N 1
ATOM 1060 C CA . THR A 1 134 ? -12.848 -1.956 6.110 1.00 95.56 134 THR A CA 1
ATOM 1061 C C . THR A 1 134 ? -13.283 -0.640 5.466 1.00 95.56 134 THR A C 1
ATOM 1063 O O . THR A 1 134 ? -13.712 0.263 6.166 1.00 95.56 134 THR A O 1
ATOM 1066 N N . LEU A 1 135 ? -13.255 -0.533 4.131 1.00 95.56 135 LEU A N 1
ATOM 1067 C CA . LEU A 1 135 ? -13.720 0.676 3.440 1.00 95.56 135 LEU A CA 1
ATOM 1068 C C . LEU A 1 135 ? -15.238 0.860 3.563 1.00 95.56 135 LEU A C 1
ATOM 1070 O O . LEU A 1 135 ? -15.693 1.985 3.749 1.00 95.56 135 LEU A O 1
ATOM 1074 N N . SER A 1 136 ? -16.020 -0.224 3.535 1.00 96.25 136 SER A N 1
ATOM 1075 C CA . SER A 1 136 ? -17.455 -0.162 3.840 1.00 96.25 136 SER A CA 1
ATOM 1076 C C . SER A 1 136 ? -17.710 0.285 5.284 1.00 96.25 136 SER A C 1
ATOM 1078 O O . SER A 1 136 ? -18.586 1.115 5.507 1.00 96.25 136 SER A O 1
ATOM 1080 N N . LEU A 1 137 ? -16.911 -0.186 6.251 1.00 96.25 137 LEU A N 1
ATOM 1081 C CA . LEU A 1 137 ? -16.959 0.294 7.637 1.00 96.25 137 LEU A CA 1
ATOM 1082 C C . LEU A 1 137 ? -16.619 1.790 7.732 1.00 96.25 137 LEU A C 1
ATOM 1084 O O . LEU A 1 137 ? -17.341 2.536 8.389 1.00 96.25 137 LEU A O 1
ATOM 1088 N N . CYS A 1 138 ? -15.575 2.252 7.038 1.00 95.31 138 CYS A N 1
ATOM 1089 C CA . CYS A 1 138 ? -15.222 3.671 6.977 1.00 95.31 138 CYS A CA 1
ATOM 1090 C C . CYS A 1 138 ? -16.357 4.515 6.382 1.00 95.31 138 CYS A C 1
ATOM 1092 O O . CYS A 1 138 ? -16.668 5.569 6.925 1.00 95.31 138 CYS A O 1
ATOM 1094 N N . HIS A 1 139 ? -17.036 4.055 5.328 1.00 95.31 139 HIS A N 1
ATOM 1095 C CA . HIS A 1 139 ? -18.205 4.759 4.781 1.00 95.31 139 HIS A CA 1
ATOM 1096 C C . HIS A 1 139 ? -19.281 4.971 5.860 1.00 95.31 139 HIS A C 1
ATOM 1098 O O . HIS A 1 139 ? -19.783 6.081 6.038 1.00 95.31 139 HIS A O 1
ATOM 1104 N N . ILE A 1 140 ? -19.576 3.943 6.654 1.00 95.81 140 ILE A N 1
ATOM 1105 C CA . ILE A 1 140 ? -20.570 4.022 7.735 1.00 95.81 140 ILE A CA 1
ATOM 1106 C C . ILE A 1 140 ? -20.123 4.971 8.848 1.00 95.81 140 ILE A C 1
ATOM 1108 O O . ILE A 1 140 ? -20.917 5.783 9.318 1.00 95.81 140 ILE A O 1
ATOM 1112 N N . ILE A 1 141 ? -18.848 4.921 9.236 1.00 95.56 141 ILE A N 1
ATOM 1113 C CA . ILE A 1 141 ? -18.281 5.853 10.217 1.00 95.56 141 ILE A CA 1
ATOM 1114 C C . ILE A 1 141 ? -18.419 7.297 9.723 1.00 95.56 141 ILE A C 1
ATOM 1116 O O . ILE A 1 141 ? -18.835 8.163 10.489 1.00 95.56 141 ILE A O 1
ATOM 1120 N N . HIS A 1 142 ? -18.129 7.554 8.444 1.00 94.69 142 HIS A N 1
ATOM 1121 C CA . HIS A 1 142 ? -18.268 8.883 7.849 1.00 94.69 142 HIS A CA 1
ATOM 1122 C C . HIS A 1 142 ? -19.721 9.374 7.877 1.00 94.69 142 HIS A C 1
ATOM 1124 O O . HIS A 1 142 ? -19.979 10.521 8.241 1.00 94.69 142 HIS A O 1
ATOM 1130 N N . PHE A 1 143 ? -20.679 8.496 7.568 1.00 95.12 143 PHE A N 1
ATOM 1131 C CA . PHE A 1 143 ? -22.104 8.797 7.697 1.00 95.12 143 PHE A CA 1
ATOM 1132 C C . PHE A 1 143 ? -22.501 9.145 9.138 1.00 95.12 143 PHE A C 1
ATOM 1134 O O . PHE A 1 143 ? -23.139 10.169 9.367 1.00 95.12 143 PHE A O 1
ATOM 1141 N N . CYS A 1 144 ? -22.107 8.330 10.118 1.00 94.19 144 CYS A N 1
ATOM 1142 C CA . CYS A 1 144 ? -22.449 8.569 11.520 1.00 94.19 144 CYS A CA 1
ATOM 1143 C C . CYS A 1 144 ? -21.785 9.838 12.072 1.00 94.19 144 CYS A C 1
ATOM 1145 O O . CYS A 1 144 ? -22.420 10.577 12.820 1.00 94.19 144 CYS A O 1
ATOM 1147 N N . ALA A 1 145 ? -20.550 10.140 11.660 1.00 92.69 145 ALA A N 1
ATOM 1148 C CA . ALA A 1 145 ? -19.866 11.374 12.040 1.00 92.69 145 ALA A CA 1
ATOM 1149 C C . ALA A 1 145 ? -20.592 12.618 11.500 1.00 92.69 145 ALA A C 1
ATOM 1151 O O . ALA A 1 145 ? -20.719 13.612 12.208 1.00 92.69 145 ALA A O 1
ATOM 1152 N N . LYS A 1 146 ? -21.136 12.549 10.275 1.00 91.81 146 LYS A N 1
ATOM 1153 C CA . LYS A 1 146 ? -21.970 13.613 9.687 1.00 91.81 146 LYS A CA 1
ATOM 1154 C C . LYS A 1 146 ? -23.314 13.810 10.391 1.00 91.81 146 LYS A C 1
ATOM 1156 O O . LYS A 1 146 ? -23.884 14.888 10.291 1.00 91.81 146 LYS A O 1
ATOM 1161 N N . GLN A 1 147 ? -23.815 12.787 11.078 1.00 90.75 147 GLN A N 1
ATOM 1162 C CA . GLN A 1 147 ? -25.060 12.827 11.853 1.00 90.75 147 GLN A CA 1
ATOM 1163 C C . GLN A 1 147 ? -24.825 13.173 13.335 1.00 90.75 147 GLN A C 1
ATOM 1165 O O . GLN A 1 147 ? -25.717 12.952 14.153 1.00 90.75 147 GLN A O 1
ATOM 1170 N N . ASP A 1 148 ? -23.626 13.651 13.690 1.00 91.69 148 ASP A N 1
ATOM 1171 C CA . ASP A 1 148 ? -23.211 13.976 15.060 1.00 91.69 148 ASP A CA 1
ATOM 1172 C C . ASP A 1 148 ? -23.350 12.792 16.044 1.00 91.69 148 ASP A C 1
ATOM 1174 O O . ASP A 1 148 ? -23.840 12.928 17.165 1.00 91.69 148 ASP A O 1
ATOM 1178 N N . TRP A 1 149 ? -22.915 11.594 15.635 1.00 94.19 149 TRP A N 1
ATOM 1179 C CA . TRP A 1 149 ? -22.784 10.446 16.543 1.00 94.19 149 TRP A CA 1
ATOM 1180 C C . TRP A 1 149 ? -21.400 10.433 17.195 1.00 94.19 149 TRP A C 1
ATOM 1182 O O . TRP A 1 149 ? -20.409 10.848 16.595 1.00 94.19 149 TRP A O 1
ATOM 1192 N N . LEU A 1 150 ? -21.317 9.874 18.402 1.00 95.25 150 LEU A N 1
ATOM 1193 C CA . LEU A 1 150 ? -20.052 9.590 19.065 1.00 95.25 150 LEU A CA 1
ATOM 1194 C C . LEU A 1 150 ? -19.427 8.334 18.454 1.00 95.25 150 LEU A C 1
ATOM 1196 O O . LEU A 1 150 ? -20.001 7.242 18.514 1.00 95.25 150 LEU A O 1
ATOM 1200 N N . ILE A 1 151 ? -18.239 8.493 17.873 1.00 95.31 151 ILE A N 1
ATOM 1201 C CA . ILE A 1 151 ? -17.559 7.451 17.107 1.00 95.31 151 ILE A CA 1
ATOM 1202 C C . ILE A 1 151 ? -16.530 6.744 17.985 1.00 95.31 151 ILE A C 1
ATOM 1204 O O . ILE A 1 151 ? -15.454 7.269 18.275 1.00 95.31 151 ILE A O 1
ATOM 1208 N N . LEU A 1 152 ? -16.829 5.506 18.364 1.00 95.62 152 LEU A N 1
ATOM 1209 C CA . LEU A 1 152 ? -15.879 4.608 19.005 1.00 95.62 152 LEU A CA 1
ATOM 1210 C C . LEU A 1 152 ? -15.294 3.658 17.953 1.00 95.62 152 LEU A C 1
ATOM 1212 O O . LEU A 1 152 ? -15.814 2.564 17.737 1.00 95.62 152 LEU A O 1
ATOM 1216 N N . HIS A 1 153 ? -14.220 4.087 17.285 1.00 95.81 153 HIS A N 1
ATOM 1217 C CA . HIS A 1 153 ? -13.567 3.315 16.225 1.00 95.81 153 HIS A CA 1
ATOM 1218 C C . HIS A 1 153 ? -12.297 2.609 16.717 1.00 95.81 153 HIS A C 1
ATOM 1220 O O . HIS A 1 153 ? -11.431 3.217 17.350 1.00 95.81 153 HIS A O 1
ATOM 1226 N N . ILE A 1 154 ? -12.175 1.321 16.394 1.00 95.50 154 ILE A N 1
ATOM 1227 C CA . ILE A 1 154 ? -10.994 0.491 16.632 1.00 95.50 154 ILE A CA 1
ATOM 1228 C C . ILE A 1 154 ? -10.540 -0.071 15.282 1.00 95.50 154 ILE A C 1
ATOM 1230 O O . ILE A 1 154 ? -11.178 -0.994 14.771 1.00 95.50 154 ILE A O 1
ATOM 1234 N N . PRO A 1 155 ? -9.455 0.473 14.701 1.00 92.50 155 PRO A N 1
ATOM 1235 C CA . PRO A 1 155 ? -9.087 0.162 13.322 1.00 92.50 155 PRO A CA 1
ATOM 1236 C C . PRO A 1 155 ? -8.560 -1.231 13.026 1.00 92.50 155 PRO A C 1
ATOM 1238 O O . PRO A 1 155 ? -8.614 -1.662 11.883 1.00 92.50 155 PRO A O 1
ATOM 1241 N N . ASP A 1 156 ? -7.922 -1.871 14.000 1.00 93.44 156 ASP A N 1
ATOM 1242 C CA . ASP A 1 156 ? -7.445 -3.243 13.861 1.00 93.44 156 ASP A CA 1
ATOM 1243 C C . ASP A 1 156 ? -7.224 -3.836 15.252 1.00 93.44 156 ASP A C 1
ATOM 1245 O O . ASP A 1 156 ? -6.201 -3.598 15.901 1.00 93.44 156 ASP A O 1
ATOM 1249 N N . ALA A 1 157 ? -8.187 -4.632 15.715 1.00 94.94 157 ALA A N 1
ATOM 1250 C CA . ALA A 1 157 ? -8.081 -5.328 16.991 1.00 94.94 157 ALA A CA 1
ATOM 1251 C C . ALA A 1 157 ? -6.948 -6.374 16.999 1.00 94.94 157 ALA A C 1
ATOM 1253 O O . ALA A 1 157 ? -6.487 -6.767 18.071 1.00 94.94 157 ALA A O 1
ATOM 1254 N N . HIS A 1 158 ? -6.433 -6.799 15.835 1.00 94.62 158 HIS A N 1
ATOM 1255 C CA . HIS A 1 158 ? -5.303 -7.726 15.788 1.00 94.62 158 HIS A CA 1
ATOM 1256 C C . HIS A 1 158 ? -4.017 -7.109 16.332 1.00 94.62 158 HIS A C 1
ATOM 1258 O O . HIS A 1 158 ? -3.176 -7.847 16.842 1.00 94.62 158 HIS A O 1
ATOM 1264 N N . LEU A 1 159 ? -3.844 -5.787 16.231 1.00 92.38 159 LEU A N 1
ATOM 1265 C CA . LEU A 1 159 ? -2.675 -5.092 16.779 1.00 92.38 159 LEU A CA 1
ATOM 1266 C C . LEU A 1 159 ? -2.627 -5.176 18.307 1.00 92.38 159 LEU A C 1
ATOM 1268 O O . LEU A 1 159 ? -1.550 -5.142 18.881 1.00 92.38 159 LEU A O 1
ATOM 1272 N N . TRP A 1 160 ? -3.775 -5.345 18.966 1.00 93.81 160 TRP A N 1
ATOM 1273 C CA . TRP A 1 160 ? -3.849 -5.463 20.423 1.00 93.81 160 TRP A CA 1
ATOM 1274 C C . TRP A 1 160 ? -3.548 -6.878 20.932 1.00 93.81 160 TRP A C 1
ATOM 1276 O O . TRP A 1 160 ? -3.432 -7.079 22.132 1.00 93.81 160 TRP A O 1
ATOM 1286 N N . VAL A 1 161 ? -3.421 -7.882 20.060 1.00 94.00 161 VAL A N 1
ATOM 1287 C CA . VAL A 1 161 ? -3.160 -9.281 20.470 1.00 94.00 161 VAL A CA 1
ATOM 1288 C C . VAL A 1 161 ? -1.823 -9.830 19.965 1.00 94.00 161 VAL A C 1
ATOM 1290 O O . VAL A 1 161 ? -1.484 -10.984 20.252 1.0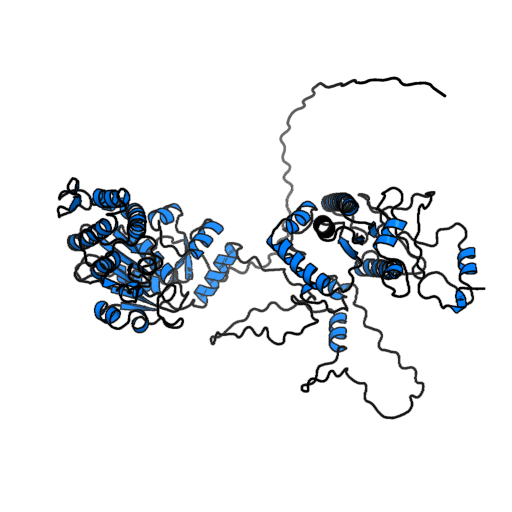0 94.00 161 VAL A O 1
ATOM 1293 N N . LYS A 1 162 ? -1.054 -9.027 19.216 1.00 91.75 162 LYS A N 1
ATOM 1294 C CA . LYS A 1 162 ? 0.262 -9.398 18.674 1.00 91.75 162 LYS A CA 1
ATOM 1295 C C . LYS A 1 162 ? 1.233 -8.224 18.681 1.00 91.75 162 LYS A C 1
ATOM 1297 O O . LYS A 1 162 ? 0.820 -7.079 18.598 1.00 91.75 162 LYS A O 1
ATOM 1302 N N . ASN A 1 163 ? 2.529 -8.532 18.668 1.00 88.00 163 ASN A N 1
ATOM 1303 C CA . ASN A 1 163 ? 3.618 -7.559 18.501 1.00 88.00 163 ASN A CA 1
ATOM 1304 C C . ASN A 1 163 ? 3.629 -6.396 19.516 1.00 88.00 163 ASN A C 1
ATOM 1306 O O . ASN A 1 163 ? 4.115 -5.312 19.192 1.00 88.00 163 ASN A O 1
ATOM 1310 N N . CYS A 1 164 ? 3.149 -6.618 20.740 1.00 86.62 164 CYS A N 1
ATOM 1311 C CA . CYS A 1 164 ? 3.267 -5.633 21.814 1.00 86.62 164 CYS A CA 1
ATOM 1312 C C . CYS A 1 164 ? 4.698 -5.619 22.348 1.00 86.62 164 CYS A C 1
ATOM 1314 O O . CYS A 1 164 ? 5.243 -6.671 22.686 1.00 86.62 164 CYS A O 1
ATOM 1316 N N . ARG A 1 165 ? 5.301 -4.428 22.400 1.00 83.81 165 ARG A N 1
ATOM 1317 C CA . ARG A 1 165 ? 6.673 -4.240 22.897 1.00 83.81 165 ARG A CA 1
ATOM 1318 C C . ARG A 1 165 ? 6.721 -4.238 24.421 1.00 83.81 165 ARG A C 1
ATOM 1320 O O . ARG A 1 165 ? 7.532 -4.953 24.996 1.00 83.81 165 ARG A O 1
ATOM 1327 N N . ASP A 1 166 ? 5.799 -3.499 25.034 1.00 87.38 166 ASP A N 1
ATOM 1328 C CA . ASP A 1 166 ? 5.742 -3.298 26.477 1.00 87.38 166 ASP A CA 1
ATOM 1329 C C . ASP A 1 166 ? 4.439 -3.887 27.017 1.00 87.38 166 ASP A C 1
ATOM 1331 O O . ASP A 1 166 ? 3.355 -3.353 26.774 1.00 87.38 166 ASP A O 1
ATOM 1335 N N . LEU A 1 167 ? 4.545 -4.998 27.746 1.00 90.94 167 LEU A N 1
ATOM 1336 C CA . LEU A 1 167 ? 3.422 -5.622 28.436 1.00 90.94 167 LEU A CA 1
ATOM 1337 C C . LEU A 1 167 ? 3.652 -5.511 29.941 1.00 90.94 167 LEU A C 1
ATOM 1339 O O . LEU A 1 167 ? 4.608 -6.076 30.467 1.00 90.94 167 LEU A O 1
ATOM 1343 N N . LEU A 1 168 ? 2.789 -4.771 30.633 1.00 91.25 168 LEU A N 1
ATOM 1344 C CA . LEU A 1 168 ? 2.920 -4.528 32.070 1.00 91.25 168 LEU A CA 1
ATOM 1345 C C . LEU A 1 168 ? 1.849 -5.293 32.836 1.00 91.25 168 LEU A C 1
ATOM 1347 O O . LEU A 1 168 ? 0.721 -5.414 32.372 1.00 91.25 168 LEU A O 1
ATOM 1351 N N . GLN A 1 169 ? 2.164 -5.779 34.033 1.00 92.12 169 GLN A N 1
ATOM 1352 C CA . GLN A 1 169 ? 1.125 -6.281 34.929 1.00 92.12 169 GLN A CA 1
ATOM 1353 C C . GLN A 1 169 ? 0.281 -5.109 35.443 1.00 92.12 169 GLN A C 1
ATOM 1355 O O . GLN A 1 169 ? 0.827 -4.103 35.907 1.00 92.12 169 GLN A O 1
ATOM 1360 N N . SER A 1 170 ? -1.043 -5.246 35.369 1.00 91.19 170 SER A N 1
ATOM 1361 C CA . SER A 1 170 ? -1.958 -4.174 35.747 1.00 91.19 170 SER A CA 1
ATOM 1362 C C . SER A 1 170 ? -1.942 -3.915 37.252 1.00 91.19 170 SER A C 1
ATOM 1364 O O . SER A 1 170 ? -1.953 -4.836 38.075 1.00 91.19 170 SER A O 1
ATOM 1366 N N . THR A 1 171 ? -1.934 -2.635 37.625 1.00 86.88 171 THR A N 1
ATOM 1367 C CA . THR A 1 171 ? -2.000 -2.190 39.024 1.00 86.88 171 THR A CA 1
ATOM 1368 C C . THR A 1 171 ? -3.412 -2.302 39.591 1.00 86.88 171 THR A C 1
ATOM 1370 O O . THR A 1 171 ? -3.562 -2.549 40.789 1.00 86.88 171 THR A O 1
ATOM 1373 N N . TYR A 1 172 ? -4.440 -2.158 38.746 1.00 84.19 172 TYR A N 1
ATOM 1374 C CA . TYR A 1 172 ? -5.843 -2.279 39.137 1.00 84.19 172 TYR A CA 1
ATOM 1375 C C . TYR A 1 172 ? -6.263 -3.741 39.319 1.00 84.19 172 TYR A C 1
ATOM 1377 O O . TYR A 1 172 ? -6.932 -4.085 40.295 1.00 84.19 172 TYR A O 1
ATOM 1385 N N . ASN A 1 173 ? -5.850 -4.627 38.406 1.00 86.75 173 ASN A N 1
ATOM 1386 C CA . ASN A 1 173 ? -6.129 -6.057 38.505 1.00 86.75 173 ASN A CA 1
ATOM 1387 C C . ASN A 1 173 ? -4.872 -6.892 38.258 1.00 86.75 173 ASN A C 1
ATOM 1389 O O . ASN A 1 173 ? -4.449 -7.070 37.121 1.00 86.75 173 ASN A O 1
ATOM 1393 N N . LYS A 1 174 ? -4.347 -7.506 39.323 1.00 84.94 174 LYS A N 1
ATOM 1394 C CA . LYS A 1 174 ? -3.112 -8.304 39.277 1.00 84.94 174 LYS A CA 1
ATOM 1395 C C . LYS A 1 174 ? -3.160 -9.499 38.315 1.00 84.94 174 LYS A C 1
ATOM 1397 O O . LYS A 1 174 ? -2.106 -9.981 37.915 1.00 84.94 174 LYS A O 1
ATOM 1402 N N . HIS A 1 175 ? -4.343 -9.985 37.942 1.00 89.31 175 HIS A N 1
ATOM 1403 C CA . HIS A 1 175 ? -4.495 -11.088 36.985 1.00 89.31 175 HIS A CA 1
ATOM 1404 C C . HIS A 1 175 ? -4.512 -10.632 35.519 1.00 89.31 175 HIS A C 1
ATOM 1406 O O . HIS A 1 175 ? -4.660 -11.469 34.633 1.00 89.31 175 HIS A O 1
ATOM 1412 N N . ARG A 1 176 ? -4.401 -9.323 35.252 1.00 93.00 176 ARG A N 1
ATOM 1413 C CA . ARG A 1 176 ? -4.444 -8.759 33.901 1.00 93.00 176 ARG A CA 1
ATOM 1414 C C . ARG A 1 176 ? -3.153 -8.062 33.511 1.00 93.00 176 ARG A C 1
ATOM 1416 O O . ARG A 1 176 ? -2.373 -7.630 34.361 1.00 93.00 176 ARG A O 1
ATOM 1423 N N . PHE A 1 177 ? -2.992 -7.906 32.205 1.00 93.88 177 PHE A N 1
ATOM 1424 C CA . PHE A 1 177 ? -1.897 -7.179 31.592 1.00 93.88 177 PHE A CA 1
ATOM 1425 C C . PHE A 1 177 ? -2.387 -5.932 30.857 1.00 93.88 177 PHE A C 1
ATOM 1427 O O . PHE A 1 177 ? -3.405 -5.956 30.157 1.00 93.88 177 PHE A O 1
ATOM 1434 N N . ASP A 1 178 ? -1.609 -4.868 31.005 1.00 94.19 178 ASP A N 1
ATOM 1435 C CA . ASP A 1 178 ? -1.826 -3.555 30.428 1.00 94.19 178 ASP A CA 1
ATOM 1436 C C . ASP A 1 178 ? -0.903 -3.319 29.231 1.00 94.19 178 ASP A C 1
ATOM 1438 O O . ASP A 1 178 ? 0.259 -3.732 29.219 1.00 94.19 178 ASP A O 1
ATOM 1442 N N . GLN A 1 179 ? -1.441 -2.614 28.233 1.00 94.69 179 GLN A N 1
ATOM 1443 C CA . GLN A 1 179 ? -0.801 -2.316 26.949 1.00 94.69 179 GLN A CA 1
ATOM 1444 C C . GLN A 1 179 ? -0.771 -0.794 26.748 1.00 94.69 179 GLN A C 1
ATOM 1446 O O . GLN A 1 179 ? -1.630 -0.221 26.069 1.00 94.69 179 GLN A O 1
ATOM 1451 N N . PRO A 1 180 ? 0.170 -0.106 27.418 1.00 93.69 180 PRO A N 1
ATOM 1452 C CA . PRO A 1 180 ? 0.115 1.342 27.575 1.00 93.69 180 PRO A CA 1
ATOM 1453 C C . PRO A 1 180 ? 0.363 2.096 26.258 1.00 93.69 180 PRO A C 1
ATOM 1455 O O . PRO A 1 180 ? -0.255 3.135 26.016 1.00 93.69 180 PRO A O 1
ATOM 1458 N N . LEU A 1 181 ? 1.224 1.570 25.378 1.00 92.62 181 LEU A N 1
ATOM 1459 C CA . LEU A 1 181 ? 1.536 2.193 24.090 1.00 92.62 181 LEU A CA 1
ATOM 1460 C C . LEU A 1 181 ? 0.303 2.214 23.182 1.00 92.62 181 LEU A C 1
ATOM 1462 O O . LEU A 1 181 ? -0.109 3.284 22.733 1.00 92.62 181 LEU A O 1
ATOM 1466 N N . GLU A 1 182 ? -0.326 1.059 22.974 1.00 93.62 182 GLU A N 1
ATOM 1467 C CA . GLU A 1 182 ? -1.523 0.903 22.151 1.00 93.62 182 GLU A CA 1
ATOM 1468 C C . GLU A 1 182 ? -2.693 1.726 22.706 1.00 93.62 182 GLU A C 1
ATOM 1470 O O . GLU A 1 182 ? -3.365 2.430 21.948 1.00 93.62 182 GLU A O 1
ATOM 1475 N N . ALA A 1 183 ? -2.886 1.711 24.030 1.00 94.94 183 ALA A N 1
ATOM 1476 C CA . ALA A 1 183 ? -3.911 2.506 24.699 1.00 94.94 183 ALA A CA 1
ATOM 1477 C C . ALA A 1 183 ? -3.695 4.015 24.499 1.00 94.94 183 ALA A C 1
ATOM 1479 O O . ALA A 1 183 ? -4.634 4.738 24.170 1.00 94.94 183 ALA A O 1
ATOM 1480 N N . SER A 1 184 ? -2.457 4.503 24.641 1.00 94.44 184 SER A N 1
ATOM 1481 C CA . SER A 1 184 ? -2.145 5.929 24.477 1.00 94.44 184 SER A CA 1
ATOM 1482 C C . SER A 1 184 ? -2.340 6.417 23.038 1.00 94.44 184 SER A C 1
ATOM 1484 O O . SER A 1 184 ? -2.859 7.514 22.824 1.00 94.44 184 SER A O 1
ATOM 1486 N N . VAL A 1 185 ? -1.967 5.601 22.044 1.00 93.88 185 VAL A N 1
ATOM 1487 C CA . VAL A 1 185 ? -2.178 5.907 20.623 1.00 93.88 185 VAL A CA 1
ATOM 1488 C C . VAL A 1 185 ? -3.670 5.978 20.327 1.00 93.88 185 VAL A C 1
ATOM 1490 O O . VAL A 1 185 ? -4.127 6.936 19.706 1.00 93.88 185 VAL A O 1
ATOM 1493 N N . TRP A 1 186 ? -4.442 5.009 20.819 1.00 95.62 186 TRP A N 1
ATOM 1494 C CA . TRP A 1 186 ? -5.888 5.006 20.641 1.00 95.62 186 TRP A CA 1
ATOM 1495 C C . TRP A 1 186 ? -6.561 6.211 21.318 1.00 95.62 186 TRP A C 1
ATOM 1497 O O . TRP A 1 186 ? -7.370 6.875 20.678 1.00 95.62 186 TRP A O 1
ATOM 1507 N N . LEU A 1 187 ? -6.173 6.576 22.549 1.00 95.62 187 LEU A N 1
ATOM 1508 C CA . LEU A 1 187 ? -6.715 7.750 23.254 1.00 95.62 187 LEU A CA 1
ATOM 1509 C C . LEU A 1 187 ? -6.446 9.065 22.516 1.00 95.62 187 LEU A C 1
ATOM 1511 O O . LEU A 1 187 ? -7.344 9.901 22.423 1.00 95.62 187 LEU A O 1
ATOM 1515 N N . LYS A 1 188 ? -5.239 9.249 21.960 1.00 94.19 188 LYS A N 1
ATOM 1516 C CA . LYS A 1 188 ? -4.914 10.432 21.142 1.00 94.19 188 LYS A CA 1
ATOM 1517 C C . LYS A 1 188 ? -5.863 10.553 19.956 1.00 94.19 188 LYS A C 1
ATOM 1519 O O . LYS A 1 188 ? -6.415 11.622 19.717 1.00 94.19 188 LYS A O 1
ATOM 1524 N N . ASN A 1 189 ? -6.099 9.446 19.260 1.00 93.31 189 ASN A N 1
ATOM 1525 C CA . ASN A 1 189 ? -6.973 9.446 18.096 1.00 93.31 189 ASN A CA 1
ATOM 1526 C C . ASN A 1 189 ? -8.452 9.604 18.473 1.00 93.31 189 ASN A C 1
ATOM 1528 O O . ASN A 1 189 ? -9.190 10.313 17.793 1.00 93.31 189 ASN A O 1
ATOM 1532 N N . PHE A 1 190 ? -8.881 8.976 19.570 1.00 94.69 190 PHE A N 1
ATOM 1533 C CA . PHE A 1 190 ? -10.227 9.121 20.117 1.00 94.69 190 PHE A CA 1
ATOM 1534 C C . PHE A 1 190 ? -10.518 10.574 20.516 1.00 94.69 190 PHE A C 1
ATOM 1536 O O . PHE A 1 190 ? -11.618 11.067 20.260 1.00 94.69 190 PHE A O 1
ATOM 1543 N N . LYS A 1 191 ? -9.515 11.277 21.069 1.00 94.25 191 LYS A N 1
ATOM 1544 C CA . LYS A 1 191 ? -9.601 12.706 21.386 1.00 94.25 191 LYS A CA 1
ATOM 1545 C C . LYS A 1 191 ? -9.874 13.546 20.144 1.00 94.25 191 LYS A C 1
ATOM 1547 O O . LYS A 1 191 ? -10.809 14.338 20.150 1.00 94.25 191 LYS A O 1
ATOM 1552 N N . THR A 1 192 ? -9.090 13.348 19.085 1.00 92.12 192 THR A N 1
ATOM 1553 C CA . THR A 1 192 ? -9.245 14.090 17.825 1.00 92.12 192 THR A CA 1
ATOM 1554 C C . THR A 1 192 ? -10.589 13.812 17.151 1.00 92.12 192 THR A C 1
ATOM 1556 O O . THR A 1 192 ? -11.198 14.734 16.621 1.00 92.12 192 THR A O 1
ATOM 1559 N N . ALA A 1 193 ? -11.077 12.568 17.197 1.00 89.69 193 ALA A N 1
ATOM 1560 C CA . ALA A 1 193 ? -12.330 12.191 16.545 1.00 89.69 193 ALA A CA 1
ATOM 1561 C C . ALA A 1 193 ? -13.583 12.776 17.225 1.00 89.69 193 ALA A C 1
ATOM 1563 O O . ALA A 1 193 ? -14.550 13.102 16.543 1.00 89.69 193 ALA A O 1
ATOM 1564 N N . ASN A 1 194 ? -13.584 12.909 18.558 1.00 91.81 194 ASN A N 1
ATOM 1565 C CA . ASN A 1 194 ? -14.797 13.203 19.337 1.00 91.81 194 ASN A CA 1
ATOM 1566 C C . ASN A 1 194 ? -14.681 14.439 20.244 1.00 91.81 194 ASN A C 1
ATOM 1568 O O . ASN A 1 194 ? -15.394 14.531 21.243 1.00 91.81 194 ASN A O 1
ATOM 1572 N N . GLU A 1 195 ? -13.808 15.394 19.917 1.00 89.31 195 GLU A N 1
ATOM 1573 C CA . GLU A 1 195 ? -13.482 16.556 20.762 1.00 89.31 195 GLU A CA 1
ATOM 1574 C C . GLU A 1 195 ? -14.720 17.285 21.323 1.00 89.31 195 GLU A C 1
ATOM 1576 O O . GLU A 1 195 ? -14.761 17.637 22.502 1.00 89.31 195 GLU A O 1
ATOM 1581 N N . ARG A 1 196 ? -15.776 17.420 20.510 1.00 88.31 196 ARG A N 1
ATOM 1582 C CA . ARG A 1 196 ? -17.041 18.076 20.883 1.00 88.31 196 ARG A CA 1
ATOM 1583 C C . ARG A 1 196 ? -17.776 17.389 22.037 1.00 88.31 196 ARG A C 1
ATOM 1585 O O . ARG A 1 196 ? -18.350 18.068 22.882 1.00 88.31 196 ARG A O 1
ATOM 1592 N N . PHE A 1 197 ? -17.771 16.056 22.078 1.00 90.31 197 PHE A N 1
ATOM 1593 C CA . PHE A 1 197 ? -18.510 15.282 23.081 1.00 90.31 197 PHE A CA 1
ATOM 1594 C C . PHE A 1 197 ? -17.742 15.141 24.396 1.00 90.31 197 PHE A C 1
ATOM 1596 O O . PHE A 1 197 ? -18.348 14.932 25.446 1.00 90.31 197 PHE A O 1
ATOM 1603 N N . LEU A 1 198 ? -16.414 15.285 24.370 1.00 90.31 198 LEU A N 1
ATOM 1604 C CA . LEU A 1 198 ? -15.576 15.105 25.557 1.00 90.31 198 LEU A CA 1
ATOM 1605 C C . LEU A 1 198 ? -15.824 16.153 26.647 1.00 90.31 198 LEU A C 1
ATOM 1607 O O . LEU A 1 198 ? -15.633 15.854 27.825 1.00 90.31 198 LEU A O 1
ATOM 1611 N N . SER A 1 199 ? -16.248 17.361 26.269 1.00 88.69 199 SER A N 1
ATOM 1612 C CA . SER A 1 199 ? -16.633 18.420 27.209 1.00 88.69 199 SER A CA 1
ATOM 1613 C C . SER A 1 199 ? -18.069 18.265 27.724 1.00 88.69 199 SER A C 1
ATOM 1615 O O . SER A 1 199 ? -18.372 18.690 28.837 1.00 88.69 199 SER A O 1
ATOM 1617 N N . GLN A 1 200 ? -18.949 17.641 26.935 1.00 89.88 200 GLN A N 1
ATOM 1618 C CA . GLN A 1 200 ? -20.359 17.432 27.277 1.00 89.88 200 GLN A CA 1
ATOM 1619 C C . GLN A 1 200 ? -20.554 16.251 28.235 1.00 89.88 200 GLN A C 1
ATOM 1621 O O . GLN A 1 200 ? -21.382 16.314 29.146 1.00 89.88 200 GLN A O 1
ATOM 1626 N N . ILE A 1 201 ? -19.788 15.175 28.042 1.00 92.50 201 ILE A N 1
ATOM 1627 C CA . ILE A 1 201 ? -19.881 13.955 28.845 1.00 92.50 201 ILE A CA 1
ATOM 1628 C C . ILE A 1 201 ? -19.191 14.180 30.187 1.00 92.50 201 ILE A C 1
ATOM 1630 O O . ILE A 1 201 ? -17.997 14.472 30.240 1.00 92.50 201 ILE A O 1
ATOM 1634 N N . LYS A 1 202 ? -19.939 14.004 31.279 1.00 92.44 202 LYS A N 1
ATOM 1635 C CA . LYS A 1 202 ? -19.441 14.170 32.651 1.00 92.44 202 LYS A CA 1
ATOM 1636 C C . LYS A 1 202 ? -19.332 12.840 33.353 1.00 92.44 202 LYS A C 1
ATOM 1638 O O . LYS A 1 202 ? -20.286 12.078 33.375 1.00 92.44 202 LYS A O 1
ATOM 1643 N N . VAL A 1 203 ? -18.202 12.591 33.982 1.00 93.69 203 VAL A N 1
ATOM 1644 C CA . VAL A 1 203 ? -17.908 11.328 34.645 1.00 93.69 203 VAL A CA 1
ATOM 1645 C C . VAL A 1 203 ? -18.787 11.137 35.893 1.00 93.69 203 VAL A C 1
ATOM 1647 O O . VAL A 1 203 ? -18.886 12.044 36.717 1.00 93.69 203 VAL A O 1
ATOM 1650 N N . GLN A 1 204 ? -19.426 9.973 36.061 1.00 90.62 204 GLN A N 1
ATOM 1651 C CA . GLN A 1 204 ? -20.352 9.729 37.184 1.00 90.62 204 GLN A CA 1
ATOM 1652 C C . GLN A 1 204 ? -19.689 9.165 38.450 1.00 90.62 204 GLN A C 1
ATOM 1654 O O . GLN A 1 204 ? -20.204 9.363 39.553 1.00 90.62 204 GLN A O 1
ATOM 1659 N N . ASP A 1 205 ? -18.550 8.489 38.305 1.00 91.12 205 ASP A N 1
ATOM 1660 C CA . ASP A 1 205 ? -17.810 7.874 39.410 1.00 91.12 205 ASP A CA 1
ATOM 1661 C C . ASP A 1 205 ? -16.503 8.638 39.695 1.00 91.12 205 ASP A C 1
ATOM 1663 O O . ASP A 1 205 ? -15.953 9.317 38.830 1.00 91.12 205 ASP A O 1
ATOM 1667 N N . LYS A 1 206 ? -15.974 8.502 40.916 1.00 93.75 206 LYS A N 1
ATOM 1668 C CA . LYS A 1 206 ? -14.628 8.979 41.260 1.00 93.75 206 LYS A CA 1
ATOM 1669 C C . LYS A 1 206 ? -13.593 7.935 40.842 1.00 93.75 206 LYS A C 1
ATOM 1671 O O . LYS A 1 206 ? -13.682 6.782 41.267 1.00 93.75 206 LYS A O 1
ATOM 1676 N N . TYR A 1 207 ? -12.578 8.346 40.088 1.00 92.50 207 TYR A N 1
ATOM 1677 C CA . TYR A 1 207 ? -11.500 7.466 39.632 1.00 92.50 207 TYR A CA 1
ATOM 1678 C C . TYR A 1 207 ? -10.166 7.874 40.254 1.00 92.50 207 TYR A C 1
ATOM 1680 O O . TYR A 1 207 ? -9.719 9.010 40.113 1.00 92.50 207 TYR A O 1
ATOM 1688 N N . VAL A 1 208 ? -9.527 6.945 40.965 1.00 91.62 208 VAL A N 1
ATOM 1689 C CA . VAL A 1 208 ? -8.234 7.167 41.628 1.00 91.62 208 VAL A CA 1
ATOM 1690 C C . VAL A 1 208 ? -7.127 6.601 40.746 1.00 91.62 208 VAL A C 1
ATOM 1692 O O . VAL A 1 208 ? -7.079 5.397 40.521 1.00 91.62 208 VAL A O 1
ATOM 1695 N N . TRP A 1 209 ? -6.234 7.464 40.262 1.00 88.12 209 TRP A N 1
ATOM 1696 C CA . TRP A 1 209 ? -5.127 7.070 39.384 1.00 88.12 209 TRP A CA 1
ATOM 1697 C C . TRP A 1 209 ? -3.897 6.643 40.172 1.00 88.12 209 TRP A C 1
ATOM 1699 O O . TRP A 1 209 ? -3.228 5.681 39.820 1.00 88.12 209 TRP A O 1
ATOM 1709 N N . ASN A 1 210 ? -3.587 7.404 41.221 1.00 86.31 210 ASN A N 1
ATOM 1710 C CA . ASN A 1 210 ? -2.443 7.233 42.108 1.00 86.31 210 ASN A CA 1
ATOM 1711 C C . ASN A 1 210 ? -2.831 7.721 43.509 1.00 86.31 210 ASN A C 1
ATOM 1713 O O . ASN A 1 210 ? -3.826 8.419 43.679 1.00 86.31 210 ASN A O 1
ATOM 1717 N N . LYS A 1 211 ? -1.987 7.467 44.518 1.00 84.38 211 LYS A N 1
ATOM 1718 C CA . LYS A 1 211 ? -2.212 7.944 45.901 1.00 84.38 211 LYS A CA 1
ATOM 1719 C C . LYS A 1 211 ? -2.422 9.465 46.029 1.00 84.38 211 LYS A C 1
ATOM 1721 O O . LYS A 1 211 ? -2.934 9.910 47.046 1.00 84.38 211 LYS A O 1
ATOM 1726 N N . ARG A 1 212 ? -1.979 10.252 45.040 1.00 85.81 212 ARG A N 1
ATOM 1727 C CA . ARG A 1 212 ? -2.024 11.726 45.040 1.00 85.81 212 ARG A CA 1
ATOM 1728 C C . ARG A 1 212 ? -3.024 12.323 44.051 1.00 85.81 212 ARG A C 1
ATOM 1730 O O . ARG A 1 212 ? -3.298 13.509 44.137 1.00 85.81 212 ARG A O 1
ATOM 1737 N N . GLU A 1 213 ? -3.532 11.534 43.107 1.00 88.81 213 GLU A N 1
ATOM 1738 C CA . GLU A 1 213 ? -4.327 12.048 41.990 1.00 88.81 213 GLU A CA 1
ATOM 1739 C C . GLU A 1 213 ? -5.573 11.213 41.767 1.00 88.81 213 GLU A C 1
ATOM 1741 O O . GLU A 1 213 ? -5.513 9.990 41.604 1.00 88.81 213 GLU A O 1
ATOM 1746 N N . SER A 1 214 ? -6.699 11.909 41.699 1.00 91.81 214 SER A N 1
ATOM 1747 C CA . SER A 1 214 ? -7.999 11.344 41.387 1.00 91.81 214 SER A CA 1
ATOM 1748 C C . SER A 1 214 ? -8.805 12.325 40.555 1.00 91.81 214 SER A C 1
ATOM 1750 O O . SER A 1 214 ? -8.750 13.527 40.798 1.00 91.81 214 SER A O 1
ATOM 1752 N N . THR A 1 215 ? -9.582 11.798 39.620 1.00 92.38 215 THR A N 1
ATOM 1753 C CA . THR A 1 215 ? -10.618 12.551 38.915 1.00 92.38 215 THR A CA 1
ATOM 1754 C C . THR A 1 215 ? -11.916 12.406 39.701 1.00 92.38 215 THR A C 1
ATOM 1756 O O . THR A 1 215 ? -12.351 11.285 39.987 1.00 92.38 215 THR A O 1
ATOM 1759 N N . GLU A 1 216 ? -12.500 13.531 40.106 1.00 93.00 216 GLU A N 1
ATOM 1760 C CA . GLU A 1 216 ? -13.738 13.559 40.884 1.00 93.00 216 GLU A CA 1
ATOM 1761 C C . GLU A 1 216 ? -14.970 13.343 39.995 1.00 93.00 216 GLU A C 1
ATOM 1763 O O . GLU A 1 216 ? -14.943 13.544 38.778 1.00 93.00 216 GLU A O 1
ATOM 1768 N N . LYS A 1 217 ? -16.084 12.949 40.621 1.00 93.12 217 LYS A N 1
ATOM 1769 C CA . LYS A 1 217 ? -17.373 12.867 39.927 1.00 93.12 217 LYS A CA 1
ATOM 1770 C C . LYS A 1 217 ? -17.782 14.255 39.411 1.00 93.12 217 LYS A C 1
ATOM 1772 O O . LYS A 1 217 ? -17.695 15.243 40.137 1.00 93.12 217 LYS A O 1
ATOM 1777 N N . GLY A 1 218 ? -18.272 14.325 38.180 1.00 90.88 218 GLY A N 1
ATOM 1778 C CA . GLY A 1 218 ? -18.719 15.555 37.523 1.00 90.88 218 GLY A CA 1
ATOM 1779 C C . GLY A 1 218 ? -17.683 16.227 36.617 1.00 90.88 218 GLY A C 1
ATOM 1780 O O . GLY A 1 218 ? -18.078 17.101 35.843 1.00 90.88 218 GLY A O 1
ATOM 1781 N N . SER A 1 219 ? -16.414 15.805 36.657 1.00 93.62 219 SER A N 1
ATOM 1782 C CA . SER A 1 219 ? -15.387 16.230 35.693 1.00 93.62 219 SER A CA 1
ATOM 1783 C C . SER A 1 219 ? -15.756 15.833 34.253 1.00 93.62 219 SER A C 1
ATOM 1785 O O . SER A 1 219 ? -16.404 14.798 34.057 1.00 93.62 219 SER A O 1
ATOM 1787 N N . PRO A 1 220 ? -15.351 16.608 33.230 1.00 94.62 220 PRO A N 1
ATOM 1788 C CA . PRO A 1 220 ? -15.537 16.233 31.831 1.00 94.62 220 PRO A CA 1
ATOM 1789 C C . PRO A 1 220 ? -14.695 15.004 31.460 1.00 94.62 220 PRO A C 1
ATOM 1791 O O . PRO A 1 220 ? -13.587 14.807 31.962 1.00 94.62 220 PRO A O 1
ATOM 1794 N N . LEU A 1 221 ? -15.186 14.192 30.521 1.00 94.62 221 LEU A N 1
ATOM 1795 C CA . LEU A 1 221 ? -14.475 13.010 30.021 1.00 94.62 221 LEU A CA 1
ATOM 1796 C C . LEU A 1 221 ? -13.133 13.375 29.358 1.00 94.62 221 LEU A C 1
ATOM 1798 O O . LEU A 1 221 ? -12.211 12.558 29.347 1.00 94.62 221 LEU A O 1
ATOM 1802 N N . ALA A 1 222 ? -13.003 14.610 28.860 1.00 94.75 222 ALA A N 1
ATOM 1803 C CA . ALA A 1 222 ? -11.748 15.169 28.357 1.00 94.75 222 ALA A CA 1
ATOM 1804 C C . ALA A 1 222 ? -10.584 15.020 29.354 1.00 94.75 222 ALA A C 1
ATOM 1806 O O . ALA A 1 222 ? -9.506 14.593 28.945 1.00 94.75 222 ALA A O 1
ATOM 1807 N N . GLU A 1 223 ? -10.805 15.283 30.649 1.00 93.56 223 GLU A N 1
ATOM 1808 C CA . GLU A 1 223 ? -9.762 15.184 31.684 1.00 93.56 223 GLU A CA 1
ATOM 1809 C C . GLU A 1 223 ? -9.243 13.748 31.831 1.00 93.56 223 GLU A C 1
ATOM 1811 O O . GLU A 1 223 ? -8.042 13.527 31.970 1.00 93.56 223 GLU A O 1
ATOM 1816 N N . VAL A 1 224 ? -10.132 12.753 31.744 1.00 94.75 224 VAL A N 1
ATOM 1817 C CA . VAL A 1 224 ? -9.764 11.327 31.810 1.00 94.75 224 VAL A CA 1
ATOM 1818 C C . VAL A 1 224 ? -8.906 10.933 30.607 1.00 94.75 224 VAL A C 1
ATOM 1820 O O . VAL A 1 224 ? -7.894 10.246 30.758 1.00 94.75 224 VAL A O 1
ATOM 1823 N N . VAL A 1 225 ? -9.293 11.381 29.409 1.00 94.88 225 VAL A N 1
ATOM 1824 C CA . VAL A 1 225 ? -8.556 11.102 28.169 1.00 94.88 225 VAL A CA 1
ATOM 1825 C C . VAL A 1 225 ? -7.186 11.781 28.190 1.00 94.88 225 VAL A C 1
ATOM 1827 O O . VAL A 1 225 ? -6.180 11.144 27.882 1.00 94.88 225 VAL A O 1
ATOM 1830 N N . GLU A 1 226 ? -7.117 13.049 28.595 1.00 94.25 226 GLU A N 1
ATOM 1831 C CA . GLU A 1 226 ? -5.863 13.799 28.710 1.00 94.25 226 GLU A CA 1
ATOM 1832 C C . GLU A 1 226 ? -4.924 13.202 29.751 1.00 94.25 226 GLU A C 1
ATOM 1834 O O . GLU A 1 226 ? -3.737 13.035 29.470 1.00 94.25 226 GLU A O 1
ATOM 1839 N N . GLN A 1 227 ? -5.453 12.782 30.900 1.00 93.25 227 GLN A N 1
ATOM 1840 C CA . GLN A 1 227 ? -4.673 12.108 31.930 1.00 93.25 227 GLN A CA 1
ATOM 1841 C C . GLN A 1 227 ? -4.054 10.803 31.408 1.00 93.25 227 GLN A C 1
ATOM 1843 O O . GLN A 1 227 ? -2.877 10.537 31.662 1.00 93.25 227 GLN A O 1
ATOM 1848 N N . GLY A 1 228 ? -4.800 10.014 30.625 1.00 93.00 228 GLY A N 1
ATOM 1849 C CA . GLY A 1 228 ? -4.282 8.804 29.978 1.00 93.00 228 GLY A CA 1
ATOM 1850 C C . GLY A 1 228 ? -3.233 9.084 28.893 1.00 93.00 228 GLY A C 1
ATOM 1851 O O . GLY A 1 228 ? -2.303 8.298 28.716 1.00 93.00 228 GLY A O 1
ATOM 1852 N N . ILE A 1 229 ? -3.331 10.221 28.195 1.00 94.50 229 ILE A N 1
ATOM 1853 C CA . ILE A 1 229 ? -2.339 10.651 27.195 1.00 94.50 229 ILE A CA 1
ATOM 1854 C C . ILE A 1 229 ? -1.059 11.167 27.867 1.00 94.50 229 ILE A C 1
ATOM 1856 O O . ILE A 1 229 ? 0.039 10.840 27.417 1.00 94.50 229 ILE A O 1
ATOM 1860 N N . MET A 1 230 ? -1.185 11.958 28.937 1.00 93.50 230 MET A N 1
ATOM 1861 C CA . MET A 1 230 ? -0.051 12.489 29.699 1.00 93.50 230 MET A CA 1
ATOM 1862 C C . MET A 1 230 ? 0.688 11.384 30.455 1.00 93.50 230 MET A C 1
ATOM 1864 O O . MET A 1 230 ? 1.917 11.394 30.532 1.00 93.50 230 MET A O 1
ATOM 1868 N N . ARG A 1 231 ? -0.048 10.414 31.011 1.00 92.25 231 ARG A N 1
ATOM 1869 C CA . ARG A 1 231 ? 0.498 9.303 31.799 1.00 92.25 231 ARG A CA 1
ATOM 1870 C C . ARG A 1 231 ? 0.239 7.974 31.122 1.00 92.25 231 ARG A C 1
ATOM 1872 O O . ARG A 1 231 ? -0.655 7.220 31.499 1.00 92.25 231 ARG A O 1
ATOM 1879 N N . VAL A 1 232 ? 1.131 7.654 30.194 1.00 91.12 232 VAL A N 1
ATOM 1880 C CA . VAL A 1 232 ? 1.068 6.456 29.349 1.00 91.12 232 VAL A CA 1
ATOM 1881 C C . VAL A 1 232 ? 0.909 5.161 30.163 1.00 91.12 232 VAL A C 1
ATOM 1883 O O . VAL A 1 232 ? 0.162 4.281 29.757 1.00 91.12 232 VAL A O 1
ATOM 1886 N N . ARG A 1 233 ? 1.505 5.061 31.364 1.00 91.62 233 ARG A N 1
ATOM 1887 C CA . ARG A 1 233 ? 1.372 3.881 32.245 1.00 91.62 233 ARG A CA 1
ATOM 1888 C C . ARG A 1 233 ? -0.077 3.561 32.635 1.00 91.62 233 ARG A C 1
ATOM 1890 O O . ARG A 1 233 ? -0.423 2.391 32.711 1.00 91.62 233 ARG A O 1
ATOM 1897 N N . ASN A 1 234 ? -0.906 4.582 32.846 1.00 90.44 234 ASN A N 1
ATOM 1898 C CA . ASN A 1 234 ? -2.304 4.424 33.255 1.00 90.44 234 ASN A CA 1
ATOM 1899 C C . ASN A 1 234 ? -3.268 4.526 32.056 1.00 90.44 234 ASN A C 1
ATOM 1901 O O . ASN A 1 234 ? -4.485 4.564 32.241 1.00 90.44 234 ASN A O 1
ATOM 1905 N N . ALA A 1 235 ? -2.750 4.584 30.822 1.00 94.56 235 ALA A N 1
ATOM 1906 C CA . ALA A 1 235 ? -3.563 4.749 29.621 1.00 94.56 235 ALA A CA 1
ATOM 1907 C C . ALA A 1 235 ? -4.565 3.599 29.441 1.00 94.56 235 ALA A C 1
ATOM 1909 O O . ALA A 1 235 ? -5.709 3.838 29.066 1.00 94.56 235 ALA A O 1
ATOM 1910 N N . THR A 1 236 ? -4.168 2.362 29.751 1.00 94.56 236 THR A N 1
ATOM 1911 C CA . THR A 1 236 ? -5.042 1.184 29.634 1.00 94.56 236 THR A CA 1
ATOM 1912 C C . THR A 1 236 ? -6.264 1.283 30.545 1.00 94.56 236 THR A C 1
ATOM 1914 O O . THR A 1 236 ? -7.393 1.047 30.104 1.00 94.56 236 THR A O 1
ATOM 1917 N N . ASP A 1 237 ? -6.053 1.702 31.794 1.00 94.00 237 ASP A N 1
ATOM 1918 C CA . ASP A 1 237 ? -7.133 1.937 32.749 1.00 94.00 237 ASP A CA 1
ATOM 1919 C C . ASP A 1 237 ? -8.026 3.092 32.289 1.00 94.00 237 ASP A C 1
ATOM 1921 O O . ASP A 1 237 ? -9.251 2.982 32.349 1.00 94.00 237 ASP A O 1
ATOM 1925 N N . ALA A 1 238 ? -7.437 4.164 31.746 1.00 94.81 238 ALA A N 1
ATOM 1926 C CA . ALA A 1 238 ? -8.193 5.282 31.191 1.00 94.81 238 ALA A CA 1
ATOM 1927 C C . ALA A 1 238 ? -9.105 4.851 30.035 1.00 94.81 238 ALA A C 1
ATOM 1929 O O . ALA A 1 238 ? -10.275 5.228 30.017 1.00 94.81 238 ALA A O 1
ATOM 1930 N N . VAL A 1 239 ? -8.628 3.996 29.125 1.00 96.44 239 VAL A N 1
ATOM 1931 C CA . VAL A 1 239 ? -9.469 3.403 28.071 1.00 96.44 239 VAL A CA 1
ATOM 1932 C C . VAL A 1 239 ? -10.614 2.591 28.676 1.00 96.44 239 VAL A C 1
ATOM 1934 O O . VAL A 1 239 ? -11.763 2.742 28.263 1.00 96.44 239 VAL A O 1
ATOM 1937 N N . GLY A 1 240 ? -10.333 1.759 29.681 1.00 94.94 240 GLY A N 1
ATOM 1938 C CA . GLY A 1 240 ? -11.360 0.977 30.373 1.00 94.94 240 GLY A CA 1
ATOM 1939 C C . GLY A 1 240 ? -12.442 1.844 31.023 1.00 94.94 240 GLY A C 1
ATOM 1940 O O . GLY A 1 240 ? -13.630 1.531 30.914 1.00 94.94 240 GLY A O 1
ATOM 1941 N N . ILE A 1 241 ? -12.039 2.950 31.652 1.00 94.75 241 ILE A N 1
ATOM 1942 C CA . ILE A 1 241 ? -12.939 3.935 32.263 1.00 94.75 241 ILE A CA 1
ATOM 1943 C C . ILE A 1 241 ? -13.794 4.620 31.195 1.00 94.75 241 ILE A C 1
ATOM 1945 O O . ILE A 1 241 ? -15.013 4.669 31.344 1.00 94.75 241 ILE A O 1
ATOM 1949 N N . VAL A 1 242 ? -13.184 5.082 30.100 1.00 95.69 242 VAL A N 1
ATOM 1950 C CA . VAL A 1 242 ? -13.896 5.710 28.976 1.00 95.69 242 VAL A CA 1
ATOM 1951 C C . VAL A 1 242 ? -14.963 4.766 28.420 1.00 95.69 242 VAL A C 1
ATOM 1953 O O . VAL A 1 242 ? -16.122 5.154 28.314 1.00 95.69 242 VAL A O 1
ATOM 1956 N N . LEU A 1 243 ? -14.619 3.505 28.140 1.00 95.44 243 LEU A N 1
ATOM 1957 C CA . LEU A 1 243 ? -15.577 2.517 27.627 1.00 95.44 243 LEU A CA 1
ATOM 1958 C C . LEU A 1 243 ? -16.723 2.245 28.612 1.00 95.44 243 LEU A C 1
ATOM 1960 O O . LEU A 1 243 ? -17.882 2.151 28.207 1.00 95.44 243 LEU A O 1
ATOM 1964 N N . LYS A 1 244 ? -16.414 2.140 29.910 1.00 94.19 244 LYS A N 1
ATOM 1965 C CA . LYS A 1 244 ? -17.419 1.943 30.963 1.00 94.19 244 LYS A CA 1
ATOM 1966 C C . LYS A 1 244 ? -18.386 3.129 31.036 1.00 94.19 244 LYS A C 1
ATOM 1968 O O . LYS A 1 244 ? -19.594 2.916 31.128 1.00 94.19 244 LYS A O 1
ATOM 1973 N N . GLU A 1 245 ? -17.867 4.352 30.993 1.00 93.94 245 GLU A N 1
ATOM 1974 C CA . GLU A 1 245 ? -18.665 5.573 31.113 1.00 93.94 245 GLU A CA 1
ATOM 1975 C C . GLU A 1 245 ? -19.545 5.798 29.877 1.00 93.94 245 GLU A C 1
ATOM 1977 O O . GLU A 1 245 ? -20.742 6.042 30.015 1.00 93.94 245 GLU A O 1
ATOM 1982 N N . LEU A 1 246 ? -18.990 5.614 28.672 1.00 94.00 246 LEU A N 1
ATOM 1983 C CA . LEU A 1 246 ? -19.742 5.709 27.416 1.00 94.00 246 LEU A CA 1
ATOM 1984 C C . LEU A 1 246 ? -20.913 4.730 27.389 1.00 94.00 246 LEU A C 1
ATOM 1986 O O . LEU A 1 246 ? -22.037 5.102 27.055 1.00 94.00 246 LEU A O 1
ATOM 1990 N N . LYS A 1 247 ? -20.665 3.485 27.800 1.00 93.19 247 LYS A N 1
ATOM 1991 C CA . LYS A 1 247 ? -21.701 2.461 27.883 1.00 93.19 247 LYS A CA 1
ATOM 1992 C C . LYS A 1 247 ? -22.794 2.831 28.886 1.00 93.19 247 LYS A C 1
ATOM 1994 O O . LYS A 1 247 ? -23.969 2.706 28.565 1.00 93.19 247 LYS A O 1
ATOM 1999 N N . ARG A 1 248 ? -22.435 3.334 30.070 1.00 90.81 248 ARG A N 1
ATOM 2000 C CA . ARG A 1 248 ? -23.404 3.735 31.106 1.00 90.81 248 ARG A CA 1
ATOM 2001 C C . ARG A 1 248 ? -24.262 4.929 30.678 1.00 90.81 248 ARG A C 1
ATOM 2003 O O . ARG A 1 248 ? -25.447 4.965 30.992 1.00 90.81 248 ARG A O 1
ATOM 2010 N N . GLN A 1 249 ? -23.675 5.896 29.976 1.00 90.81 249 GLN A N 1
ATOM 2011 C CA . GLN A 1 249 ? -24.367 7.123 29.574 1.00 90.81 249 GLN A CA 1
ATOM 2012 C C . GLN A 1 249 ? -25.122 7.019 28.251 1.00 90.81 249 GLN A C 1
ATOM 2014 O O . GLN A 1 249 ? -25.999 7.841 28.001 1.00 90.81 249 GLN A O 1
ATOM 2019 N N . SER A 1 250 ? -24.841 6.002 27.435 1.00 89.06 250 SER A N 1
ATOM 2020 C CA . SER A 1 250 ? -25.573 5.753 26.187 1.00 89.06 250 SER A CA 1
ATOM 2021 C C . SER A 1 250 ? -27.091 5.626 26.402 1.00 89.06 250 SER A C 1
ATOM 2023 O O . SER A 1 250 ? -27.871 6.232 25.668 1.00 89.06 250 SER A O 1
ATOM 2025 N N . SER A 1 251 ? -27.519 4.975 27.491 1.00 85.94 251 SER A N 1
ATOM 2026 C CA . SER A 1 251 ? -28.934 4.837 27.865 1.00 85.94 251 SER A CA 1
ATOM 2027 C C . SER A 1 251 ? -29.609 6.151 28.291 1.00 85.94 251 SER A C 1
ATOM 2029 O O . SER A 1 251 ? -30.833 6.195 28.380 1.00 85.94 251 SER A O 1
ATOM 2031 N N . LEU A 1 252 ? -28.850 7.223 28.558 1.00 83.94 252 LEU A N 1
ATOM 2032 C CA . LEU A 1 252 ? -29.397 8.536 28.935 1.00 83.94 252 LEU A CA 1
ATOM 2033 C C . LEU A 1 252 ? -29.822 9.374 27.718 1.00 83.94 252 LEU A C 1
ATOM 2035 O O . LEU A 1 252 ? -30.449 10.416 27.891 1.00 83.94 252 LEU A O 1
ATOM 2039 N N . GLY A 1 253 ? -29.468 8.953 26.497 1.00 80.62 253 GLY A N 1
ATOM 2040 C CA . GLY A 1 253 ? -29.865 9.625 25.256 1.00 80.62 253 GLY A CA 1
ATOM 2041 C C . GLY A 1 253 ? -29.166 10.961 24.975 1.00 80.62 253 GLY A C 1
ATOM 2042 O O . GLY A 1 253 ? -29.580 11.674 24.067 1.00 80.62 253 GLY A O 1
ATOM 2043 N N . ILE A 1 254 ? -28.109 11.305 25.724 1.00 84.12 254 ILE A N 1
ATOM 2044 C CA . ILE A 1 254 ? -27.334 12.551 25.547 1.00 84.12 254 ILE A CA 1
ATOM 2045 C C . ILE A 1 254 ? -26.593 12.553 24.201 1.00 84.12 254 ILE A C 1
ATOM 2047 O O . ILE A 1 254 ? -26.463 13.588 23.554 1.00 84.12 254 ILE A O 1
ATOM 2051 N N . PHE A 1 255 ? -26.110 11.388 23.775 1.00 89.50 255 PHE A N 1
ATOM 2052 C CA . PHE A 1 255 ? -25.417 11.184 22.509 1.00 89.50 255 PHE A CA 1
ATOM 2053 C C . PHE A 1 255 ? -25.802 9.826 21.924 1.00 89.50 255 PHE A C 1
ATOM 2055 O O . PHE A 1 255 ? -26.208 8.915 22.646 1.00 89.50 255 PHE A O 1
ATOM 2062 N N . ARG A 1 256 ? -25.640 9.680 20.608 1.00 92.50 256 ARG A N 1
ATOM 2063 C CA . ARG A 1 256 ? -25.782 8.392 19.919 1.00 92.50 256 ARG A CA 1
ATOM 2064 C C . ARG A 1 256 ? -24.422 7.736 19.790 1.00 92.50 256 ARG A C 1
ATOM 2066 O O . ARG A 1 256 ? -23.476 8.391 19.363 1.00 92.50 256 ARG A O 1
ATOM 2073 N N . LEU A 1 257 ? -24.318 6.462 20.150 1.00 95.19 257 LEU A N 1
ATOM 2074 C CA . LEU A 1 257 ? -23.037 5.756 20.178 1.00 95.19 257 LEU A CA 1
ATOM 2075 C C . LEU A 1 257 ? -22.897 4.793 18.995 1.00 95.19 257 LEU A C 1
ATOM 2077 O O . LEU A 1 257 ? -23.721 3.895 18.823 1.00 95.19 257 LEU A O 1
ATOM 2081 N N . LEU A 1 258 ? -21.832 4.947 18.207 1.00 96.56 258 LEU A N 1
ATOM 2082 C CA . LEU A 1 258 ? -21.419 3.959 17.211 1.00 96.56 258 LEU A CA 1
ATOM 2083 C C . LEU A 1 258 ? -20.164 3.236 17.698 1.00 96.56 258 LEU A C 1
ATOM 2085 O O . LEU A 1 258 ? -19.117 3.855 17.873 1.00 96.56 258 LEU A O 1
ATOM 2089 N N . VAL A 1 259 ? -20.252 1.916 17.842 1.00 97.06 259 VAL A N 1
ATOM 2090 C CA . VAL A 1 259 ? -19.096 1.056 18.119 1.00 97.06 259 VAL A CA 1
ATOM 2091 C C . VAL A 1 259 ? -18.658 0.398 16.820 1.00 97.06 259 VAL A C 1
ATOM 2093 O O . VAL A 1 259 ? -19.330 -0.508 16.339 1.00 97.06 259 VAL A O 1
ATOM 2096 N N . ALA A 1 260 ? -17.544 0.854 16.253 1.00 97.06 260 ALA A N 1
ATOM 2097 C CA . ALA A 1 260 ? -16.974 0.336 15.016 1.00 97.06 260 ALA A CA 1
ATOM 2098 C C . ALA A 1 260 ? -15.670 -0.412 15.312 1.00 97.06 260 ALA A C 1
ATOM 2100 O O . ALA A 1 260 ? -14.684 0.199 15.723 1.00 97.06 260 ALA A O 1
ATOM 2101 N N . VAL A 1 261 ? -15.642 -1.729 15.104 1.00 96.94 261 VAL A N 1
ATOM 2102 C CA . VAL A 1 261 ? -14.456 -2.553 15.392 1.00 96.94 261 VAL A CA 1
ATOM 2103 C C . VAL A 1 261 ? -14.066 -3.360 14.162 1.00 96.94 261 VAL A C 1
ATOM 2105 O O . VAL A 1 261 ? -14.872 -4.135 13.642 1.00 96.94 261 VAL A O 1
ATOM 2108 N N . ASP A 1 262 ? -12.818 -3.204 13.718 1.00 96.06 262 ASP A N 1
ATOM 2109 C CA . ASP A 1 262 ? -12.225 -4.044 12.678 1.00 96.06 262 ASP A CA 1
ATOM 2110 C C . ASP A 1 262 ? -11.381 -5.178 13.270 1.00 96.06 262 ASP A C 1
ATOM 2112 O O . ASP A 1 262 ? -10.701 -5.022 14.288 1.00 96.06 262 ASP A O 1
ATOM 2116 N N . GLY A 1 263 ? -11.464 -6.356 12.652 1.00 95.06 263 GLY A N 1
ATOM 2117 C CA . GLY A 1 263 ? -10.742 -7.547 13.087 1.00 95.06 263 GLY A CA 1
ATOM 2118 C C . GLY A 1 263 ? -11.269 -8.160 14.383 1.00 95.06 263 GLY A C 1
ATOM 2119 O O . GLY A 1 263 ? -10.499 -8.640 15.211 1.00 95.06 263 GLY A O 1
ATOM 2120 N N . VAL A 1 264 ? -12.588 -8.169 14.569 1.00 96.12 264 VAL A N 1
ATOM 2121 C CA . VAL A 1 264 ? -13.264 -8.556 15.823 1.00 96.12 264 VAL A CA 1
ATOM 2122 C C . VAL A 1 264 ? -12.953 -9.988 16.266 1.00 96.12 264 VAL A C 1
ATOM 2124 O O . VAL A 1 264 ? -12.932 -10.292 17.457 1.00 96.12 264 VAL A O 1
ATOM 2127 N N . ASN A 1 265 ? -12.616 -10.864 15.324 1.00 95.06 265 ASN A N 1
ATOM 2128 C CA . ASN A 1 265 ? -12.154 -12.226 15.589 1.00 95.06 265 ASN A CA 1
ATOM 2129 C C . ASN A 1 265 ? -10.869 -12.306 16.439 1.00 95.06 265 ASN A C 1
ATOM 2131 O O . ASN A 1 265 ? -10.585 -13.364 16.995 1.00 95.06 265 ASN A O 1
ATOM 2135 N N . ALA A 1 266 ? -10.114 -11.215 16.598 1.00 95.38 266 ALA A N 1
ATOM 2136 C CA . ALA A 1 266 ? -8.998 -11.143 17.540 1.00 95.38 266 ALA A CA 1
ATOM 2137 C C . ALA A 1 266 ? -9.441 -11.239 19.013 1.00 95.38 266 ALA A C 1
ATOM 2139 O O . ALA A 1 266 ? -8.692 -11.758 19.838 1.00 95.38 266 ALA A O 1
ATOM 2140 N N . LEU A 1 267 ? -10.659 -10.787 19.344 1.00 95.19 267 LEU A N 1
ATOM 2141 C CA . LEU A 1 267 ? -11.156 -10.722 20.723 1.00 95.19 267 LEU A CA 1
ATOM 2142 C C . LEU A 1 267 ? -11.272 -12.095 21.387 1.00 95.19 267 LEU A C 1
ATOM 2144 O O . LEU A 1 267 ? -10.959 -12.220 22.569 1.00 95.19 267 LEU A O 1
ATOM 2148 N N . TRP A 1 268 ? -11.719 -13.103 20.635 1.00 94.19 268 TRP A N 1
ATOM 2149 C CA . TRP A 1 268 ? -11.941 -14.488 21.088 1.00 94.19 268 TRP A CA 1
ATOM 2150 C C . TRP A 1 268 ? -10.967 -15.489 20.458 1.00 94.19 268 TRP A C 1
ATOM 2152 O O . TRP A 1 268 ? -11.157 -16.699 20.530 1.00 94.19 268 TRP A O 1
ATOM 2162 N N . GLY A 1 269 ? -9.921 -14.980 19.806 1.00 90.19 269 GLY A N 1
ATOM 2163 C CA . GLY A 1 269 ? -8.873 -15.794 19.206 1.00 90.19 269 GLY A CA 1
ATOM 2164 C C . GLY A 1 269 ? -7.833 -16.270 20.222 1.00 90.19 269 GLY A C 1
ATOM 2165 O O . GLY A 1 269 ? -8.074 -16.373 21.418 1.00 90.19 269 GLY A O 1
ATOM 2166 N N . ARG A 1 270 ? -6.624 -16.545 19.735 1.00 91.19 270 ARG A N 1
ATOM 2167 C CA . ARG A 1 270 ? -5.441 -16.788 20.575 1.00 91.19 270 ARG A CA 1
ATOM 2168 C C . ARG A 1 270 ? -4.464 -15.634 20.391 1.00 91.19 270 ARG A C 1
ATOM 2170 O O . ARG A 1 270 ? -4.380 -15.087 19.294 1.00 91.19 270 ARG A O 1
ATOM 2177 N N . THR A 1 271 ? -3.710 -15.297 21.432 1.00 94.25 271 THR A N 1
ATOM 2178 C CA . THR A 1 271 ? -2.682 -14.247 21.363 1.00 94.25 271 THR A CA 1
ATOM 2179 C C . THR A 1 271 ? -1.312 -14.848 21.030 1.00 94.25 271 THR A C 1
ATOM 2181 O O . THR A 1 271 ? -1.082 -16.045 21.227 1.00 94.25 271 THR A O 1
ATOM 2184 N N . THR A 1 272 ? -0.390 -14.032 20.511 1.00 92.94 272 THR A N 1
ATOM 2185 C CA . THR A 1 272 ? 1.034 -14.414 20.397 1.00 92.94 272 THR A CA 1
ATOM 2186 C C . THR A 1 272 ? 1.858 -13.970 21.602 1.00 92.94 272 THR A C 1
ATOM 2188 O O . THR A 1 272 ? 3.053 -14.262 21.661 1.00 92.94 272 THR A O 1
ATOM 2191 N N . LEU A 1 273 ? 1.249 -13.221 22.525 1.00 92.62 273 LEU A N 1
ATOM 2192 C CA . LEU A 1 273 ? 1.925 -12.652 23.680 1.00 92.62 273 LEU A CA 1
ATOM 2193 C C . LEU A 1 273 ? 2.232 -13.752 24.695 1.00 92.62 273 LEU A C 1
ATOM 2195 O O . LEU A 1 273 ? 1.449 -14.684 24.904 1.00 92.62 273 LEU A O 1
ATOM 2199 N N . LYS A 1 274 ? 3.406 -13.640 25.308 1.00 91.38 274 LYS A N 1
ATOM 2200 C CA . LYS A 1 274 ? 3.901 -14.578 26.308 1.00 91.38 274 LYS A CA 1
ATOM 2201 C C . LYS A 1 274 ? 4.313 -13.810 27.550 1.00 91.38 274 LYS A C 1
ATOM 2203 O O . LYS A 1 274 ? 4.762 -12.671 27.445 1.00 91.38 274 LYS A O 1
ATOM 2208 N N . ARG A 1 275 ? 4.166 -14.447 28.705 1.00 90.69 275 ARG A N 1
ATOM 2209 C CA . ARG A 1 275 ? 4.707 -13.945 29.970 1.00 90.69 275 ARG A CA 1
ATOM 2210 C C . ARG A 1 275 ? 6.231 -14.117 29.992 1.00 90.69 275 ARG A C 1
ATOM 2212 O O . ARG A 1 275 ? 6.807 -14.763 29.114 1.00 90.69 275 ARG A O 1
ATOM 2219 N N . GLU A 1 276 ? 6.880 -13.574 31.017 1.00 88.00 276 GLU A N 1
ATOM 2220 C CA . GLU A 1 276 ? 8.334 -13.690 31.217 1.00 88.00 276 GLU A CA 1
ATOM 2221 C C . GLU A 1 276 ? 8.803 -15.155 31.323 1.00 88.00 276 GLU A C 1
ATOM 2223 O O . GLU A 1 276 ? 9.876 -15.510 30.839 1.00 88.00 276 GLU A O 1
ATOM 2228 N N . ASP A 1 277 ? 7.950 -16.037 31.852 1.00 90.88 277 ASP A N 1
ATOM 2229 C CA . ASP A 1 277 ? 8.163 -17.490 31.935 1.00 90.88 277 ASP A CA 1
ATOM 2230 C C . ASP A 1 277 ? 7.919 -18.240 30.602 1.00 90.88 277 ASP A C 1
ATOM 2232 O O . ASP A 1 277 ? 8.007 -19.466 30.547 1.00 90.88 277 ASP A O 1
ATOM 2236 N N . LYS A 1 278 ? 7.632 -17.511 29.511 1.00 89.88 278 LYS A N 1
ATOM 2237 C CA . LYS A 1 278 ? 7.271 -18.006 28.168 1.00 89.88 278 LYS A CA 1
ATOM 2238 C C . LYS A 1 278 ? 5.912 -18.710 28.072 1.00 89.88 278 LYS A C 1
ATOM 2240 O O . LYS A 1 278 ? 5.588 -19.222 26.992 1.00 89.88 278 LYS A O 1
ATOM 2245 N N . SER A 1 279 ? 5.099 -18.714 29.127 1.00 92.88 279 SER A N 1
ATOM 2246 C CA . SER A 1 279 ? 3.725 -19.219 29.063 1.00 92.88 279 SER A CA 1
ATOM 2247 C C . SER A 1 279 ? 2.846 -18.317 28.177 1.00 92.88 279 SER A C 1
ATOM 2249 O O . SER A 1 279 ? 3.053 -17.098 28.129 1.00 92.88 279 SER A O 1
ATOM 2251 N N . PRO A 1 280 ? 1.900 -18.887 27.405 1.00 93.06 280 PRO A N 1
ATOM 2252 C CA . PRO A 1 280 ? 1.018 -18.109 26.540 1.00 93.06 280 PRO A CA 1
ATOM 2253 C C . PRO A 1 280 ? -0.033 -17.348 27.355 1.00 93.06 280 PRO A C 1
ATOM 2255 O O . PRO A 1 280 ? -0.567 -17.871 28.329 1.00 93.06 280 PRO A O 1
ATOM 2258 N N . ILE A 1 281 ? -0.375 -16.138 26.911 1.00 93.94 281 ILE A N 1
ATOM 2259 C CA . ILE A 1 281 ? -1.384 -15.288 27.556 1.00 93.94 281 ILE A CA 1
ATOM 2260 C C . ILE A 1 281 ? -2.738 -15.467 26.859 1.00 93.94 281 ILE A C 1
ATOM 2262 O O . ILE A 1 281 ? -2.838 -15.399 25.628 1.00 93.94 281 ILE A O 1
ATOM 2266 N N . ALA A 1 282 ? -3.803 -15.689 27.628 1.00 93.69 282 ALA A N 1
ATOM 2267 C CA . ALA A 1 282 ? -5.157 -15.744 27.080 1.00 93.69 282 ALA A CA 1
ATOM 2268 C C . ALA A 1 282 ? -5.673 -14.328 26.737 1.00 93.69 282 ALA A C 1
ATOM 2270 O O . ALA A 1 282 ? -5.330 -13.373 27.434 1.00 93.69 282 ALA A O 1
ATOM 2271 N N . PRO A 1 283 ? -6.536 -14.150 25.716 1.00 93.25 283 PRO A N 1
ATOM 2272 C CA . PRO A 1 283 ? -7.075 -12.827 25.380 1.00 93.25 283 PRO A CA 1
ATOM 2273 C C . PRO A 1 283 ? -7.840 -12.167 26.536 1.00 93.25 283 PRO A C 1
ATOM 2275 O O . PRO A 1 283 ? -7.873 -10.946 26.630 1.00 93.25 283 PRO A O 1
ATOM 2278 N N . GLU A 1 284 ? -8.438 -12.957 27.431 1.00 92.50 284 GLU A N 1
ATOM 2279 C CA . GLU A 1 284 ? -9.170 -12.462 28.606 1.00 92.50 284 GLU A CA 1
ATOM 2280 C C . GLU A 1 284 ? -8.273 -11.818 29.669 1.00 92.50 284 GLU A C 1
ATOM 2282 O O . GLU A 1 284 ? -8.736 -10.986 30.454 1.00 92.50 284 GLU A O 1
ATOM 2287 N N . GLU A 1 285 ? -6.990 -12.184 29.686 1.00 94.25 285 GLU A N 1
ATOM 2288 C CA . GLU A 1 285 ? -5.992 -11.611 30.589 1.00 94.25 285 GLU A CA 1
ATOM 2289 C C . GLU A 1 285 ? -5.533 -10.223 30.114 1.00 94.25 285 GLU A C 1
ATOM 2291 O O . GLU A 1 285 ? -4.986 -9.455 30.901 1.00 94.25 285 GLU A O 1
ATOM 2296 N N . LEU A 1 286 ? -5.777 -9.852 28.853 1.00 95.38 286 LEU A N 1
ATOM 2297 C CA . LEU A 1 286 ? -5.451 -8.522 28.335 1.00 95.38 286 LEU A CA 1
ATOM 2298 C C . LEU A 1 286 ? -6.554 -7.525 28.706 1.00 95.38 286 LEU A C 1
ATOM 2300 O O . LEU A 1 286 ? -7.715 -7.685 28.319 1.00 95.38 286 LEU A O 1
ATOM 2304 N N . ALA A 1 287 ? -6.201 -6.458 29.427 1.00 94.94 287 ALA A N 1
ATOM 2305 C CA . ALA A 1 287 ? -7.172 -5.492 29.938 1.00 94.94 287 ALA A CA 1
ATOM 2306 C C . ALA A 1 287 ? -7.949 -4.768 28.820 1.00 94.94 287 ALA A C 1
ATOM 2308 O O . ALA A 1 287 ? -9.168 -4.611 28.932 1.00 94.94 287 ALA A O 1
ATOM 2309 N N . LEU A 1 288 ? -7.286 -4.392 27.717 1.00 95.25 288 LEU A N 1
ATOM 2310 C CA . LEU A 1 288 ? -7.939 -3.765 26.557 1.00 95.25 288 LEU A CA 1
ATOM 2311 C C . LEU A 1 288 ? -8.982 -4.688 25.916 1.00 95.25 288 LEU A C 1
ATOM 2313 O O . LEU A 1 288 ? -10.121 -4.278 25.693 1.00 95.25 288 LEU A O 1
ATOM 2317 N N . ILE A 1 289 ? -8.615 -5.949 25.673 1.00 95.56 289 ILE A N 1
ATOM 2318 C CA . ILE A 1 289 ? -9.495 -6.959 25.070 1.00 95.56 289 ILE A CA 1
ATOM 2319 C C . ILE A 1 289 ? -10.681 -7.250 25.986 1.00 95.56 289 ILE A C 1
ATOM 2321 O O . ILE A 1 289 ? -11.826 -7.261 25.534 1.00 95.56 289 ILE A O 1
ATOM 2325 N N . TYR A 1 290 ? -10.431 -7.422 27.284 1.00 95.25 290 TYR A N 1
ATOM 2326 C CA . TYR A 1 290 ? -11.478 -7.653 28.271 1.00 95.25 290 TYR A CA 1
ATOM 2327 C C . TYR A 1 290 ? -12.499 -6.505 28.320 1.00 95.25 290 TYR A C 1
ATOM 2329 O O . TYR A 1 290 ? -13.710 -6.744 28.340 1.00 95.25 290 TYR A O 1
ATOM 2337 N N . ASN A 1 291 ? -12.033 -5.253 28.313 1.00 94.81 291 ASN A N 1
ATOM 2338 C CA . ASN A 1 291 ? -12.917 -4.089 28.311 1.00 94.81 291 ASN A CA 1
ATOM 2339 C C . ASN A 1 291 ? -13.676 -3.955 26.984 1.00 94.81 291 ASN A C 1
ATOM 2341 O O . ASN A 1 291 ? -14.874 -3.673 26.993 1.00 94.81 291 ASN A O 1
ATOM 2345 N N . LEU A 1 292 ? -13.028 -4.243 25.853 1.00 95.62 292 LEU A N 1
ATOM 2346 C CA . LEU A 1 292 ? -13.673 -4.206 24.545 1.00 95.62 292 LEU A CA 1
ATOM 2347 C C . LEU A 1 292 ? -14.753 -5.288 24.389 1.00 95.62 292 LEU A C 1
ATOM 2349 O O . LEU A 1 292 ? -15.839 -4.995 23.893 1.00 95.62 292 LEU A O 1
ATOM 2353 N N . ARG A 1 293 ? -14.526 -6.508 24.900 1.00 95.31 293 ARG A N 1
ATOM 2354 C CA . ARG A 1 293 ? -15.543 -7.579 24.935 1.00 95.31 293 ARG A CA 1
ATOM 2355 C C . ARG A 1 293 ? -16.831 -7.127 25.631 1.00 95.31 293 ARG A C 1
ATOM 2357 O O . ARG A 1 293 ? -17.919 -7.514 25.217 1.00 95.31 293 ARG A O 1
ATOM 2364 N N . LYS A 1 294 ? -16.738 -6.287 26.670 1.00 94.06 294 LYS A N 1
ATOM 2365 C CA . LYS A 1 294 ? -17.925 -5.725 27.339 1.00 94.06 294 LYS A CA 1
ATOM 2366 C C . LYS A 1 294 ? -18.676 -4.727 26.469 1.00 94.06 294 LYS A C 1
ATOM 2368 O O . LYS A 1 294 ? -19.886 -4.624 26.626 1.00 94.06 294 LYS A O 1
ATOM 2373 N N . MET A 1 295 ? -17.985 -3.993 25.602 1.00 94.12 295 MET A N 1
ATOM 2374 C CA . MET A 1 295 ? -18.608 -3.002 24.724 1.00 94.12 295 MET A CA 1
ATOM 2375 C C . MET A 1 295 ? -19.441 -3.654 23.616 1.00 94.12 295 MET A C 1
ATOM 2377 O O . MET A 1 295 ? -20.455 -3.111 23.192 1.00 94.12 295 MET A O 1
ATOM 2381 N N . VAL A 1 296 ? -19.023 -4.845 23.183 1.00 93.94 296 VAL A N 1
ATOM 2382 C CA . VAL A 1 296 ? -19.694 -5.627 22.137 1.00 93.94 296 VAL A CA 1
ATOM 2383 C C . VAL A 1 296 ? -20.970 -6.325 22.647 1.00 93.94 296 VAL A C 1
ATOM 2385 O O . VAL A 1 296 ? -21.842 -6.690 21.856 1.00 93.94 296 VAL A O 1
ATOM 2388 N N . LYS A 1 297 ? -21.127 -6.476 23.970 1.00 92.75 297 LYS A N 1
ATOM 2389 C CA . LYS A 1 297 ? -22.386 -6.947 24.564 1.00 92.75 297 LYS A CA 1
ATOM 2390 C C . LYS A 1 297 ? -23.505 -5.922 24.321 1.00 92.75 297 LYS A C 1
ATOM 2392 O O . LYS A 1 297 ? -23.260 -4.723 24.302 1.00 92.75 297 LYS A O 1
ATOM 2397 N N . ASN A 1 298 ? -24.730 -6.407 24.129 1.00 91.25 298 ASN A N 1
ATOM 2398 C CA . ASN A 1 298 ? -25.931 -5.624 23.788 1.00 91.25 298 ASN A CA 1
ATOM 2399 C C . ASN A 1 298 ? -26.785 -5.299 25.030 1.00 91.25 298 ASN A C 1
ATOM 2401 O O . ASN A 1 298 ? -28.003 -5.199 24.955 1.00 91.25 298 ASN A O 1
ATOM 2405 N N . ASP A 1 299 ? -26.142 -5.155 26.184 1.00 91.12 299 ASP A N 1
ATOM 2406 C CA . ASP A 1 299 ? -26.734 -4.822 27.486 1.00 91.12 299 ASP A CA 1
ATOM 2407 C C . ASP A 1 299 ? -26.961 -3.311 27.685 1.00 91.12 299 ASP A C 1
ATOM 2409 O O . ASP A 1 299 ? -27.218 -2.862 28.799 1.00 91.12 299 ASP A O 1
ATOM 2413 N N . TRP A 1 300 ? -26.858 -2.521 26.617 1.00 92.31 300 TRP A N 1
ATOM 2414 C CA . TRP A 1 300 ? -27.033 -1.070 26.610 1.00 92.31 300 TRP A CA 1
ATOM 2415 C C . TRP A 1 300 ? -27.910 -0.631 25.425 1.00 92.31 300 TRP A C 1
ATOM 2417 O O . TRP A 1 300 ? -28.067 -1.373 24.450 1.00 92.31 300 TRP A O 1
ATOM 2427 N N . GLN A 1 301 ? -28.510 0.558 25.527 1.00 92.50 301 GLN A N 1
ATOM 2428 C CA . GLN A 1 301 ? -29.399 1.155 24.516 1.00 92.50 301 GLN A CA 1
ATOM 2429 C C . GLN A 1 301 ? -28.828 2.485 24.005 1.00 92.50 301 GLN A C 1
ATOM 2431 O O . GLN A 1 301 ? -27.875 3.012 24.570 1.00 92.50 301 GLN A O 1
ATOM 2436 N N . GLY A 1 302 ? -29.413 3.062 22.953 1.00 88.19 302 GLY A N 1
ATOM 2437 C CA . GLY A 1 302 ? -28.982 4.376 22.455 1.00 88.19 302 GLY A CA 1
ATOM 2438 C C . GLY A 1 302 ? -27.839 4.346 21.433 1.00 88.19 302 GLY A C 1
ATOM 2439 O O . GLY A 1 302 ? -27.219 5.376 21.165 1.00 88.19 302 GLY A O 1
ATOM 2440 N N . GLY A 1 303 ? -27.556 3.192 20.821 1.00 92.12 303 GLY A N 1
ATOM 2441 C CA . GLY A 1 303 ? -26.534 3.099 19.778 1.00 92.12 303 GLY A CA 1
ATOM 2442 C C . GLY A 1 303 ? -26.528 1.797 18.986 1.00 92.12 303 GLY A C 1
ATOM 2443 O O . GLY A 1 303 ? -27.428 0.967 19.107 1.00 92.12 303 GLY A O 1
ATOM 2444 N N . ALA A 1 304 ? -25.507 1.643 18.145 1.00 95.44 304 ALA A N 1
ATOM 2445 C CA . ALA A 1 304 ? -25.341 0.509 17.241 1.00 95.44 304 ALA A CA 1
ATOM 2446 C C . ALA A 1 304 ? -23.897 -0.007 17.247 1.00 95.44 304 ALA A C 1
ATOM 2448 O O . ALA A 1 304 ? -22.943 0.756 17.431 1.00 95.44 304 ALA A O 1
ATOM 2449 N N . ILE A 1 305 ? -23.740 -1.311 17.022 1.00 96.75 305 ILE A N 1
ATOM 2450 C CA . ILE A 1 305 ? -22.448 -1.996 17.019 1.00 96.75 305 ILE A CA 1
ATOM 2451 C C . ILE A 1 305 ? -22.206 -2.547 15.616 1.00 96.75 305 ILE A C 1
ATOM 2453 O O . ILE A 1 305 ? -22.922 -3.437 15.162 1.00 96.75 305 ILE A O 1
ATOM 2457 N N . VAL A 1 306 ? -21.185 -2.036 14.932 1.00 97.69 306 VAL A N 1
ATOM 2458 C CA . VAL A 1 306 ? -20.757 -2.506 13.613 1.00 97.69 306 VAL A CA 1
ATOM 2459 C C . VAL A 1 306 ? -19.381 -3.152 13.729 1.00 97.69 306 VAL A C 1
ATOM 2461 O O . VAL A 1 306 ? -18.385 -2.535 14.100 1.00 97.69 306 VAL A O 1
ATOM 2464 N N . LEU A 1 307 ? -19.337 -4.429 13.397 1.00 97.38 307 LEU A N 1
ATOM 2465 C CA . LEU A 1 307 ? -18.194 -5.310 13.546 1.00 97.38 307 LEU A CA 1
ATOM 2466 C C . LEU A 1 307 ? -17.748 -5.757 12.160 1.00 97.38 307 LEU A C 1
ATOM 2468 O O . LEU A 1 307 ? -18.581 -6.025 11.296 1.00 97.38 307 LEU A O 1
ATOM 2472 N N . THR A 1 308 ? -16.447 -5.898 11.937 1.00 97.06 308 THR A N 1
ATOM 2473 C CA . THR A 1 308 ? -15.938 -6.616 10.762 1.00 97.06 308 THR A CA 1
ATOM 2474 C C . THR A 1 308 ? -15.079 -7.796 11.207 1.00 97.06 308 THR A C 1
ATOM 2476 O O . THR A 1 308 ? -14.287 -7.710 12.152 1.00 97.06 308 THR A O 1
ATOM 2479 N N . VAL A 1 309 ? -15.246 -8.932 10.529 1.00 95.69 309 VAL A N 1
ATOM 2480 C CA . VAL A 1 309 ? -14.340 -10.078 10.670 1.00 95.69 309 VAL A CA 1
ATOM 2481 C C . VAL A 1 309 ? -13.285 -10.011 9.574 1.00 95.69 309 VAL A C 1
ATOM 2483 O O . VAL A 1 309 ? -13.597 -9.834 8.392 1.00 95.69 309 VAL A O 1
ATOM 2486 N N . SER A 1 310 ? -12.016 -10.146 9.957 1.00 94.25 310 SER A N 1
ATOM 2487 C CA . SER A 1 310 ? -10.898 -10.012 9.027 1.00 94.25 310 SER A CA 1
ATOM 2488 C C . SER A 1 310 ? -9.947 -11.197 9.131 1.00 94.25 310 SER A C 1
ATOM 2490 O O . SER A 1 310 ? -9.417 -11.530 10.189 1.00 94.25 310 SER A O 1
ATOM 2492 N N . GLN A 1 311 ? -9.714 -11.831 7.982 1.00 93.31 311 GLN A N 1
ATOM 2493 C CA . GLN A 1 311 ? -8.696 -12.865 7.815 1.00 93.31 311 GLN A CA 1
ATOM 2494 C C . GLN A 1 311 ? -7.289 -12.245 7.809 1.00 93.31 311 GLN A C 1
ATOM 2496 O O . GLN A 1 311 ? -6.336 -12.837 8.324 1.00 93.31 311 GLN A O 1
ATOM 2501 N N . THR A 1 312 ? -7.137 -11.045 7.241 1.00 90.50 312 THR A N 1
ATOM 2502 C CA . THR A 1 312 ? -5.843 -10.360 7.168 1.00 90.50 312 THR A CA 1
ATOM 2503 C C . THR A 1 312 ? -5.410 -9.963 8.570 1.00 90.50 312 THR A C 1
ATOM 2505 O O . THR A 1 312 ? -6.095 -9.201 9.236 1.00 90.50 312 THR A O 1
ATOM 2508 N N . GLY A 1 313 ? -4.259 -10.468 9.010 1.00 87.94 313 GLY A N 1
ATOM 2509 C CA . GLY A 1 313 ? -3.744 -10.185 10.347 1.00 87.94 313 GLY A CA 1
ATOM 2510 C C . GLY A 1 313 ? -4.272 -11.108 11.446 1.00 87.94 313 GLY A C 1
ATOM 2511 O O . GLY A 1 313 ? -3.768 -10.997 12.567 1.00 87.94 313 GLY A O 1
ATOM 2512 N N . SER A 1 314 ? -5.188 -12.029 11.120 1.00 91.88 314 SER A N 1
ATOM 2513 C CA . SER A 1 314 ? -5.669 -13.067 12.036 1.00 91.88 314 SER A CA 1
ATOM 2514 C C . SER A 1 314 ? -4.552 -14.016 12.474 1.00 91.88 314 SER A C 1
ATOM 2516 O O . SER A 1 314 ? -3.599 -14.283 11.738 1.00 91.88 314 SER A O 1
ATOM 2518 N N . LEU A 1 315 ? -4.676 -14.520 13.700 1.00 89.88 315 LEU A N 1
ATOM 2519 C CA . LEU A 1 315 ? -3.724 -15.436 14.320 1.00 89.88 315 LEU A CA 1
ATOM 2520 C C . LEU A 1 315 ? -4.319 -16.843 14.362 1.00 89.88 315 LEU A C 1
ATOM 2522 O O . LEU A 1 315 ? -5.470 -17.012 14.758 1.00 89.88 315 LEU A O 1
ATOM 2526 N N . PHE A 1 316 ? -3.527 -17.854 13.996 1.00 91.31 316 PHE A N 1
ATOM 2527 C CA . PHE A 1 316 ? -3.916 -19.272 14.074 1.00 91.31 316 PHE A CA 1
ATOM 2528 C C . PHE A 1 316 ? -5.210 -19.628 13.308 1.00 91.31 316 PHE A C 1
ATOM 2530 O O . PHE A 1 316 ? -5.939 -20.536 13.705 1.00 91.31 316 PHE A O 1
ATOM 2537 N N . LYS A 1 317 ? -5.500 -18.923 12.206 1.00 91.12 317 LYS A N 1
ATOM 2538 C CA . LYS A 1 317 ? -6.633 -19.198 11.306 1.00 91.12 317 LYS A CA 1
ATOM 2539 C C . LYS A 1 317 ? -6.136 -19.517 9.891 1.00 91.12 317 LYS A C 1
ATOM 2541 O O . LYS A 1 317 ? -5.138 -18.935 9.455 1.00 91.12 317 LYS A O 1
ATOM 2546 N N . PRO A 1 318 ? -6.799 -20.427 9.156 1.00 91.50 318 PRO A N 1
ATOM 2547 C CA . PRO A 1 318 ? -6.386 -20.772 7.802 1.00 91.50 318 PRO A CA 1
ATOM 2548 C C . PRO A 1 318 ? -6.637 -19.606 6.840 1.00 91.50 318 PRO A C 1
ATOM 2550 O O . PRO A 1 318 ? -7.574 -18.826 6.996 1.00 91.50 318 PRO A O 1
ATOM 2553 N N . ARG A 1 319 ? -5.810 -19.504 5.793 1.00 89.12 319 ARG A N 1
ATOM 2554 C CA . ARG A 1 319 ? -5.850 -18.367 4.858 1.00 89.12 319 ARG A CA 1
ATOM 2555 C C . ARG A 1 319 ? -7.157 -18.245 4.070 1.00 89.12 319 ARG A C 1
ATOM 2557 O O . ARG A 1 319 ? -7.523 -17.139 3.686 1.00 89.12 319 ARG A O 1
ATOM 2564 N N . LYS A 1 320 ? -7.825 -19.370 3.810 1.00 90.06 320 LYS A N 1
ATOM 2565 C CA . LYS A 1 320 ? -9.070 -19.428 3.032 1.00 90.06 320 LYS A CA 1
ATOM 2566 C C . LYS A 1 320 ? -10.332 -19.190 3.874 1.00 90.06 320 LYS A C 1
ATOM 2568 O O . LYS A 1 320 ? -11.385 -19.002 3.285 1.00 90.06 320 LYS A O 1
ATOM 2573 N N . ALA A 1 321 ? -10.241 -19.178 5.207 1.00 92.38 321 ALA A N 1
ATOM 2574 C CA . ALA A 1 321 ? -11.410 -18.956 6.057 1.00 92.38 321 ALA A CA 1
ATOM 2575 C C . ALA A 1 321 ? -11.837 -17.487 6.040 1.00 92.38 321 ALA A C 1
ATOM 2577 O O . ALA A 1 321 ? -11.023 -16.583 6.252 1.00 92.38 321 ALA A O 1
ATOM 2578 N N . TYR A 1 322 ? -13.128 -17.262 5.821 1.00 94.38 322 TYR A N 1
ATOM 2579 C CA . TYR A 1 322 ? -13.744 -15.934 5.850 1.00 94.38 322 TYR A CA 1
ATOM 2580 C C . TYR A 1 322 ? -15.138 -15.920 6.488 1.00 94.38 322 TYR A C 1
ATOM 2582 O O . TYR A 1 322 ? -15.692 -14.840 6.709 1.00 94.38 322 TYR A O 1
ATOM 2590 N N . LEU A 1 323 ? -15.710 -17.093 6.782 1.00 95.12 323 LEU A N 1
ATOM 2591 C CA . LEU A 1 323 ? -17.027 -17.200 7.396 1.00 95.12 323 LEU A CA 1
ATOM 2592 C C . LEU A 1 323 ? -16.975 -16.755 8.869 1.00 95.12 323 LEU A C 1
ATOM 2594 O O . LEU A 1 323 ? -15.988 -17.044 9.558 1.00 95.12 323 LEU A O 1
ATOM 2598 N N . PRO A 1 324 ? -18.030 -16.095 9.389 1.00 94.31 324 PRO A N 1
ATOM 2599 C CA . PRO A 1 324 ? -18.050 -15.606 10.766 1.00 94.31 324 PRO A CA 1
ATOM 2600 C C . PRO A 1 324 ? -17.806 -16.716 11.790 1.00 94.31 324 PRO A C 1
ATOM 2602 O O . PRO A 1 324 ? -16.960 -16.555 12.662 1.00 94.31 324 PRO A O 1
ATOM 2605 N N . GLN A 1 325 ? -18.474 -17.865 11.646 1.00 93.81 325 GLN A N 1
ATOM 2606 C CA . GLN A 1 325 ? -18.355 -18.989 12.580 1.00 93.81 325 GLN A CA 1
ATOM 2607 C C . GLN A 1 325 ? -16.931 -19.572 12.627 1.00 93.81 325 GLN A C 1
ATOM 2609 O O . GLN A 1 325 ? -16.413 -19.880 13.699 1.00 93.81 325 GLN A O 1
ATOM 2614 N N . GLU A 1 326 ? -16.257 -19.673 11.478 1.00 93.19 326 GLU A N 1
ATOM 2615 C CA . GLU A 1 326 ? -14.884 -20.187 11.393 1.00 93.19 326 GLU A CA 1
ATOM 2616 C C . GLU A 1 326 ? -13.871 -19.230 12.041 1.00 93.19 326 GLU A C 1
ATOM 2618 O O . GLU A 1 326 ? -12.957 -19.650 12.765 1.00 93.19 326 GLU A O 1
ATOM 2623 N N . LEU A 1 327 ? -14.023 -17.925 11.792 1.00 93.69 327 LEU A N 1
ATOM 2624 C CA . LEU A 1 327 ? -13.103 -16.907 12.294 1.00 93.69 327 LEU A CA 1
ATOM 2625 C C . LEU A 1 327 ? -13.329 -16.599 13.777 1.00 93.69 327 LEU A C 1
ATOM 2627 O O . LEU A 1 327 ? -12.355 -16.558 14.527 1.00 93.69 327 LEU A O 1
ATOM 2631 N N . LEU A 1 328 ? -14.580 -16.447 14.213 1.00 93.56 328 LEU A N 1
ATOM 2632 C CA . LEU A 1 328 ? -14.939 -16.163 15.607 1.00 93.56 328 LEU A CA 1
ATOM 2633 C C . LEU A 1 328 ? -14.775 -17.389 16.517 1.00 93.56 328 LEU A C 1
ATOM 2635 O O . LEU A 1 328 ? -14.474 -17.237 17.698 1.00 93.56 328 LEU A O 1
ATOM 2639 N N . GLY A 1 329 ? -14.918 -18.602 15.972 1.00 93.06 329 GLY A N 1
ATOM 2640 C CA . GLY A 1 329 ? -14.990 -19.825 16.772 1.00 93.06 329 GLY A CA 1
ATOM 2641 C C . GLY A 1 329 ? -16.283 -19.905 17.591 1.00 93.06 329 GLY A C 1
ATOM 2642 O O . GLY A 1 329 ? -17.153 -19.048 17.474 1.00 93.06 329 GLY A O 1
ATOM 2643 N N . LYS A 1 330 ? -16.406 -20.942 18.429 1.00 92.50 330 LYS A N 1
ATOM 2644 C CA . LYS A 1 330 ? -17.610 -21.173 19.249 1.00 92.50 330 LYS A CA 1
ATOM 2645 C C . LYS A 1 330 ? -17.849 -20.030 20.242 1.00 92.50 330 LYS A C 1
ATOM 2647 O O . LYS A 1 330 ? -18.883 -19.388 20.191 1.00 92.50 330 LYS A O 1
ATOM 2652 N N . GLU A 1 331 ? -16.833 -19.693 21.038 1.00 91.75 331 GLU A N 1
ATOM 2653 C CA . GLU A 1 331 ? -16.909 -18.635 22.059 1.00 91.75 331 GLU A CA 1
ATOM 2654 C C . GLU A 1 331 ? -17.318 -17.272 21.474 1.00 91.75 331 GLU A C 1
ATOM 2656 O O . GLU A 1 331 ? -18.201 -16.596 22.001 1.00 91.75 331 GLU A O 1
ATOM 2661 N N . GLY A 1 332 ? -16.705 -16.865 20.357 1.00 91.62 332 GLY A N 1
ATOM 2662 C CA . GLY A 1 332 ? -17.038 -15.598 19.709 1.00 91.62 332 GLY A CA 1
ATOM 2663 C C . GLY A 1 332 ? -18.417 -15.601 19.049 1.00 91.62 332 GLY A C 1
ATOM 2664 O O . GLY A 1 332 ? -19.097 -14.581 19.064 1.00 91.62 332 GLY A O 1
ATOM 2665 N N . PHE A 1 333 ? -18.849 -16.733 18.489 1.00 93.81 333 PHE A N 1
ATOM 2666 C CA . PHE A 1 333 ? -20.171 -16.855 17.879 1.00 93.81 333 PHE A CA 1
ATOM 2667 C C . PHE A 1 333 ? -21.280 -16.838 18.942 1.00 93.81 333 PHE A C 1
ATOM 2669 O O . PHE A 1 333 ? -22.184 -16.015 18.844 1.00 93.81 333 PHE A O 1
ATOM 2676 N N . ASP A 1 334 ? -21.145 -17.637 20.004 1.00 93.00 334 ASP A N 1
ATOM 2677 C CA . ASP A 1 334 ? -22.119 -17.733 21.102 1.00 93.00 334 ASP A CA 1
ATOM 2678 C C . ASP A 1 334 ? -22.269 -16.404 21.860 1.00 93.00 334 ASP A C 1
ATOM 2680 O O . ASP A 1 334 ? -23.348 -16.053 22.330 1.00 93.00 334 ASP A O 1
ATOM 2684 N N . THR A 1 335 ? -21.186 -15.629 21.983 1.00 90.62 335 THR A N 1
ATOM 2685 C CA . THR A 1 335 ? -21.242 -14.307 22.627 1.00 90.62 335 THR A CA 1
ATOM 2686 C C . THR A 1 335 ? -21.863 -13.232 21.738 1.00 90.62 335 THR A C 1
ATOM 2688 O O . THR A 1 335 ? -22.456 -12.283 22.266 1.00 90.62 335 THR A O 1
ATOM 2691 N N . LEU A 1 336 ? -21.729 -13.355 20.412 1.00 91.12 336 LEU A N 1
ATOM 2692 C CA . LEU A 1 336 ? -22.271 -12.409 19.436 1.00 91.12 336 LEU A CA 1
ATOM 2693 C C . LEU A 1 336 ? -23.717 -12.692 19.034 1.00 91.12 336 LEU A C 1
ATOM 2695 O O . LEU A 1 336 ? -24.395 -11.750 18.624 1.00 91.12 336 LEU A O 1
ATOM 2699 N N . ASP A 1 337 ? -24.192 -13.921 19.187 1.00 89.19 337 ASP A N 1
ATOM 2700 C CA . ASP A 1 337 ? -25.560 -14.315 18.865 1.00 89.19 337 ASP A CA 1
ATOM 2701 C C . ASP A 1 337 ? -26.589 -13.577 19.758 1.00 89.19 337 ASP A C 1
ATOM 2703 O O . ASP A 1 337 ? -26.381 -13.477 20.975 1.00 89.19 337 ASP A O 1
ATOM 2707 N N . PRO A 1 338 ? -27.685 -13.011 19.210 1.00 93.81 338 PRO A N 1
ATOM 2708 C CA . PRO A 1 338 ? -28.000 -12.797 17.792 1.00 93.81 338 PRO A CA 1
ATOM 2709 C C . PRO A 1 338 ? -27.323 -11.556 17.181 1.00 93.81 338 PRO A C 1
ATOM 2711 O O . PRO A 1 338 ? -27.242 -10.492 17.802 1.00 93.81 338 PRO A O 1
ATOM 2714 N N . PHE A 1 339 ? -26.895 -11.670 15.918 1.00 95.12 339 PHE A N 1
ATOM 2715 C CA . PHE A 1 339 ? -26.357 -10.566 15.110 1.00 95.12 339 PHE A CA 1
ATOM 2716 C C . PHE A 1 339 ? -26.831 -10.641 13.652 1.00 95.12 339 PHE A C 1
ATOM 2718 O O . PHE A 1 339 ? -27.251 -11.694 13.181 1.00 95.12 339 PHE A O 1
ATOM 2725 N N . ILE A 1 340 ? -26.738 -9.523 12.926 1.00 96.56 340 ILE A N 1
ATOM 2726 C CA . ILE A 1 340 ? -27.091 -9.431 11.503 1.00 96.56 340 ILE A CA 1
ATOM 2727 C C . ILE A 1 340 ? -25.816 -9.610 10.656 1.00 96.56 340 ILE A C 1
ATOM 2729 O O . ILE A 1 340 ? -24.951 -8.724 10.667 1.00 96.56 340 ILE A O 1
ATOM 2733 N N . PRO A 1 341 ? -25.649 -10.739 9.941 1.00 96.69 341 PRO A N 1
ATOM 2734 C CA . PRO A 1 341 ? -24.497 -10.973 9.076 1.00 96.69 341 PRO A CA 1
ATOM 2735 C C . PRO A 1 341 ? -24.678 -10.286 7.714 1.00 96.69 341 PRO A C 1
ATOM 2737 O O . PRO A 1 341 ? -25.602 -10.606 6.974 1.00 96.69 341 PRO A O 1
ATOM 2740 N N . ILE A 1 342 ? -23.754 -9.400 7.338 1.00 97.38 342 ILE A N 1
ATOM 2741 C CA . ILE A 1 342 ? -23.761 -8.687 6.052 1.00 97.38 342 ILE A CA 1
ATOM 2742 C C . ILE A 1 342 ? -22.564 -9.143 5.213 1.00 97.38 342 ILE A C 1
ATOM 2744 O O . ILE A 1 342 ? -21.403 -8.987 5.607 1.00 97.38 342 ILE A O 1
ATOM 2748 N N . LEU A 1 343 ? -22.847 -9.719 4.042 1.00 97.50 343 LEU A N 1
ATOM 2749 C CA . LEU A 1 343 ? -21.832 -10.247 3.132 1.00 97.50 343 LEU A CA 1
ATOM 2750 C C . LEU A 1 343 ? -21.259 -9.142 2.236 1.00 97.50 343 LEU A C 1
ATOM 2752 O O . LEU A 1 343 ? -21.965 -8.519 1.446 1.00 97.50 343 LEU A O 1
ATOM 2756 N N . VAL A 1 344 ? -19.941 -8.966 2.280 1.00 97.12 344 VAL A N 1
ATOM 2757 C CA . VAL A 1 344 ? -19.199 -8.065 1.394 1.00 97.12 344 VAL A CA 1
ATOM 2758 C C . VAL A 1 344 ? -18.521 -8.875 0.293 1.00 97.12 344 VAL A C 1
ATOM 2760 O O . VAL A 1 344 ? -17.443 -9.448 0.488 1.00 97.12 344 VAL A O 1
ATOM 2763 N N . SER A 1 345 ? -19.172 -8.898 -0.870 1.00 94.94 345 SER A N 1
ATOM 2764 C CA . SE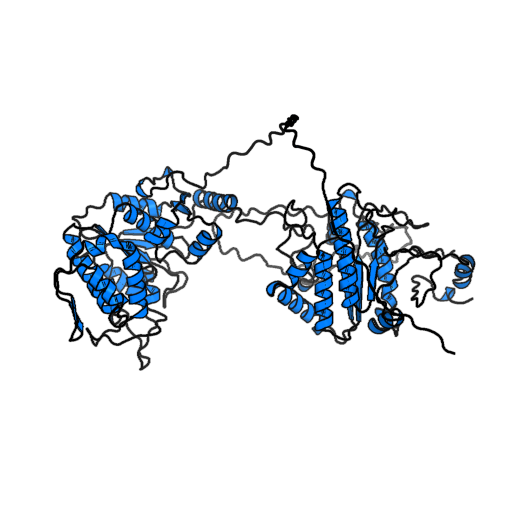R A 1 345 ? -18.729 -9.617 -2.071 1.00 94.94 345 SER A CA 1
ATOM 2765 C C . SER A 1 345 ? -17.697 -8.832 -2.895 1.00 94.94 345 SER A C 1
ATOM 2767 O O . SER A 1 345 ? -17.420 -7.658 -2.624 1.00 94.94 345 SER A O 1
ATOM 2769 N N . ASN A 1 346 ? -17.140 -9.480 -3.923 1.00 95.56 346 ASN A N 1
ATOM 2770 C CA . ASN A 1 346 ? -16.305 -8.846 -4.951 1.00 95.56 346 ASN A CA 1
ATOM 2771 C C . ASN A 1 346 ? -17.081 -7.783 -5.751 1.00 95.56 346 ASN A C 1
ATOM 2773 O O . ASN A 1 346 ? -18.305 -7.675 -5.638 1.00 95.56 346 ASN A O 1
ATOM 2777 N N . TYR A 1 347 ? -16.361 -6.989 -6.547 1.00 94.62 347 TYR A N 1
ATOM 2778 C CA . TYR A 1 347 ? -16.986 -5.999 -7.419 1.00 94.62 347 TYR A CA 1
ATOM 2779 C C . TYR A 1 347 ? -17.899 -6.660 -8.445 1.00 94.62 347 TYR A C 1
ATOM 2781 O O . TYR A 1 347 ? -17.552 -7.661 -9.072 1.00 94.62 347 TYR A O 1
ATOM 2789 N N . ASN A 1 348 ? -19.079 -6.070 -8.611 1.00 92.12 348 ASN A N 1
ATOM 2790 C CA . ASN A 1 348 ? -19.932 -6.373 -9.749 1.00 92.12 348 ASN A CA 1
ATOM 2791 C C . ASN A 1 348 ? -19.363 -5.700 -11.020 1.00 92.12 348 ASN A C 1
ATOM 2793 O O . ASN A 1 348 ? -18.531 -4.798 -10.906 1.00 92.12 348 ASN A O 1
ATOM 2797 N N . PRO A 1 349 ? -19.808 -6.087 -12.230 1.00 91.38 349 PRO A N 1
ATOM 2798 C CA . PRO A 1 349 ? -19.271 -5.516 -13.467 1.00 91.38 349 PRO A CA 1
ATOM 2799 C C . PRO A 1 349 ? -19.367 -3.984 -13.551 1.00 91.38 349 PRO A C 1
ATOM 2801 O O . PRO A 1 349 ? -18.473 -3.351 -14.097 1.00 91.38 349 PRO A O 1
ATOM 2804 N N . LYS A 1 350 ? -20.410 -3.375 -12.965 1.00 88.12 350 LYS A N 1
ATOM 2805 C CA . LYS A 1 350 ? -20.582 -1.912 -12.944 1.00 88.12 350 LYS A CA 1
ATOM 2806 C C . LYS A 1 350 ? -19.606 -1.224 -11.983 1.00 88.12 350 LYS A C 1
ATOM 2808 O O . LYS A 1 350 ? -18.999 -0.230 -12.354 1.00 88.12 350 LYS A O 1
ATOM 2813 N N . GLU A 1 351 ? -19.443 -1.761 -10.770 1.00 91.75 351 GLU A N 1
ATOM 2814 C CA . GLU A 1 351 ? -18.459 -1.306 -9.772 1.00 91.75 351 GLU A CA 1
ATOM 2815 C C . GLU A 1 351 ? -17.034 -1.421 -10.327 1.00 91.75 351 GLU A C 1
ATOM 2817 O O . GLU A 1 351 ? -16.216 -0.530 -10.124 1.00 91.75 351 GLU A O 1
ATOM 2822 N N . PHE A 1 352 ? -16.745 -2.505 -11.050 1.00 92.06 352 PHE A N 1
ATOM 2823 C CA . PHE A 1 352 ? -15.444 -2.723 -11.670 1.00 92.06 352 PHE A CA 1
ATOM 2824 C C . PHE A 1 352 ? -15.155 -1.704 -12.778 1.00 92.06 352 PHE A C 1
ATOM 2826 O O . PHE A 1 352 ? -14.116 -1.051 -12.730 1.00 92.06 352 PHE A O 1
ATOM 2833 N N . GLU A 1 353 ? -16.086 -1.522 -13.720 1.00 88.81 353 GLU A N 1
ATOM 2834 C CA . GLU A 1 353 ? -15.951 -0.534 -14.798 1.00 88.81 353 GLU A CA 1
ATOM 2835 C C . GLU A 1 353 ? -15.771 0.878 -14.228 1.00 88.81 353 GLU A C 1
ATOM 2837 O O . GLU A 1 353 ? -14.823 1.574 -14.575 1.00 88.81 353 GLU A O 1
ATOM 2842 N N . ALA A 1 354 ? -16.613 1.283 -13.273 1.00 89.38 354 ALA A N 1
ATOM 2843 C CA . ALA A 1 354 ? -16.512 2.599 -12.649 1.00 89.38 354 ALA A CA 1
ATOM 2844 C C . ALA A 1 354 ? -15.200 2.794 -11.865 1.00 89.38 354 ALA A C 1
ATOM 2846 O O . ALA A 1 354 ? -14.649 3.893 -11.850 1.00 89.38 354 ALA A O 1
ATOM 2847 N N . CYS A 1 355 ? -14.667 1.739 -11.240 1.00 91.81 355 CYS A N 1
ATOM 2848 C CA . CYS A 1 355 ? -13.364 1.771 -10.574 1.00 91.81 355 CYS A CA 1
ATOM 2849 C C . CYS A 1 355 ? -12.210 1.953 -11.574 1.00 91.81 355 CYS A C 1
ATOM 2851 O O . CYS A 1 355 ? -11.300 2.739 -11.312 1.00 91.81 355 CYS A O 1
ATOM 2853 N N . ILE A 1 356 ? -12.263 1.291 -12.736 1.00 87.62 356 ILE A N 1
ATOM 2854 C CA . ILE A 1 356 ? -11.288 1.503 -13.815 1.00 87.62 356 ILE A CA 1
ATOM 2855 C C . ILE A 1 356 ? -11.380 2.930 -14.348 1.00 87.62 356 ILE A C 1
ATOM 2857 O O . ILE A 1 356 ? -10.354 3.599 -14.441 1.00 87.62 356 ILE A O 1
ATOM 2861 N N . GLN A 1 357 ? -12.588 3.418 -14.640 1.00 86.25 357 GLN A N 1
ATOM 2862 C CA . GLN A 1 357 ? -12.794 4.789 -15.113 1.00 86.25 357 GLN A CA 1
ATOM 2863 C C . GLN A 1 357 ? -12.243 5.816 -14.115 1.00 86.25 357 GLN A C 1
ATOM 2865 O O . GLN A 1 357 ? -11.542 6.738 -14.513 1.00 86.25 357 GLN A O 1
ATOM 2870 N N . TYR A 1 358 ? -12.445 5.610 -12.809 1.00 88.19 358 TYR A N 1
ATOM 2871 C CA . TYR A 1 358 ? -11.859 6.465 -11.773 1.00 88.19 358 TYR A CA 1
ATOM 2872 C C . TYR A 1 358 ? -10.316 6.481 -11.805 1.00 88.19 358 TYR A C 1
ATOM 2874 O O . TYR A 1 358 ? -9.693 7.524 -11.593 1.00 88.19 358 TYR A O 1
ATOM 2882 N N . TYR A 1 359 ? -9.674 5.343 -12.085 1.00 87.81 359 TYR A N 1
ATOM 2883 C CA . TYR A 1 359 ? -8.220 5.293 -12.253 1.00 87.81 359 TYR A CA 1
ATOM 2884 C C . TYR A 1 359 ? -7.743 5.916 -13.571 1.00 87.81 359 TYR A C 1
ATOM 2886 O O . TYR A 1 359 ? -6.669 6.518 -13.586 1.00 87.81 359 TYR A O 1
ATOM 2894 N N . LEU A 1 360 ? -8.518 5.804 -14.652 1.00 82.81 360 LEU A N 1
ATOM 2895 C CA . LEU A 1 360 ? -8.228 6.456 -15.933 1.00 82.81 360 LEU A CA 1
ATOM 2896 C C . LEU A 1 360 ? -8.350 7.980 -15.829 1.00 82.81 360 LEU A C 1
ATOM 2898 O O . LEU A 1 360 ? -7.442 8.683 -16.255 1.00 82.81 360 LEU A O 1
ATOM 2902 N N . GLU A 1 361 ? -9.400 8.496 -15.184 1.00 83.31 361 GLU A N 1
ATOM 2903 C CA . GLU A 1 361 ? -9.581 9.935 -14.929 1.00 83.31 361 GL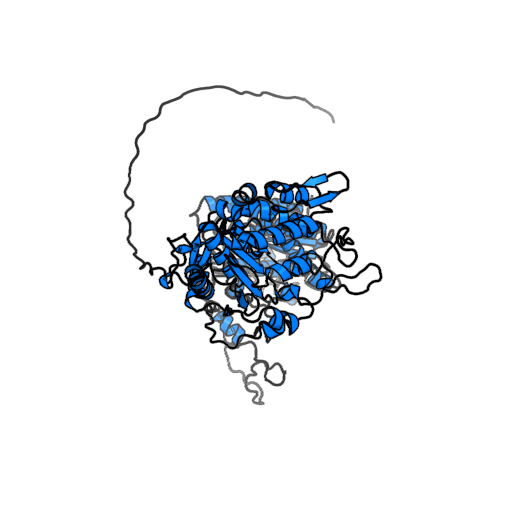U A CA 1
ATOM 2904 C C . GLU A 1 361 ? -8.404 10.547 -14.161 1.00 83.31 361 GLU A C 1
ATOM 2906 O O . GLU A 1 361 ? -8.013 11.687 -14.403 1.00 83.31 361 GLU A O 1
ATOM 2911 N N . ASN A 1 362 ? -7.822 9.776 -13.242 1.00 80.38 362 ASN A N 1
ATOM 2912 C CA . ASN A 1 362 ? -6.664 10.186 -12.454 1.00 80.38 362 ASN A CA 1
ATOM 2913 C C . ASN A 1 362 ? -5.322 9.901 -13.145 1.00 80.38 362 ASN A C 1
ATOM 2915 O O . ASN A 1 362 ? -4.272 10.049 -12.517 1.00 80.38 362 ASN A O 1
ATOM 2919 N N . ASN A 1 363 ? -5.335 9.472 -14.413 1.00 78.06 363 ASN A N 1
ATOM 2920 C CA . ASN A 1 363 ? -4.155 9.048 -15.168 1.00 78.06 363 ASN A CA 1
ATOM 2921 C C . ASN A 1 363 ? -3.277 8.066 -14.369 1.00 78.06 363 ASN A C 1
ATOM 2923 O O . ASN A 1 363 ? -2.050 8.124 -14.404 1.00 78.06 363 ASN A O 1
ATOM 2927 N N . TRP A 1 364 ? -3.889 7.181 -13.581 1.00 79.94 364 TRP A N 1
ATOM 2928 C CA . TRP A 1 364 ? -3.152 6.228 -12.752 1.00 79.94 364 TRP A CA 1
ATOM 2929 C C . TRP A 1 364 ? -2.673 5.027 -13.563 1.00 79.94 364 TRP A C 1
ATOM 2931 O O . TRP A 1 364 ? -1.580 4.502 -13.349 1.00 79.94 364 TRP A O 1
ATOM 2941 N N . LEU A 1 365 ? -3.494 4.607 -14.526 1.00 77.25 365 LEU A N 1
ATOM 2942 C CA . LEU A 1 365 ? -3.148 3.577 -15.494 1.00 77.25 365 LEU A CA 1
ATOM 2943 C C . LEU A 1 365 ? -2.348 4.229 -16.625 1.00 77.25 365 LEU A C 1
ATOM 2945 O O . LEU A 1 365 ? -2.904 4.723 -17.594 1.00 77.25 365 LEU A O 1
ATOM 2949 N N . GLN A 1 366 ? -1.028 4.251 -16.467 1.00 63.06 366 GLN A N 1
ATOM 2950 C CA . GLN A 1 366 ? -0.085 4.840 -17.429 1.00 63.06 366 GLN A CA 1
ATOM 2951 C C . GLN A 1 366 ? 0.304 3.887 -18.569 1.00 63.06 366 GLN A C 1
ATOM 2953 O O . GLN A 1 366 ? 1.134 4.225 -19.410 1.00 63.06 366 GLN A O 1
ATOM 2958 N N . HIS A 1 367 ? -0.237 2.668 -18.583 1.00 57.97 367 HIS A N 1
ATOM 2959 C CA . HIS A 1 367 ? 0.174 1.667 -19.555 1.00 57.97 367 HIS A CA 1
ATOM 2960 C C . HIS A 1 367 ? -0.646 1.762 -20.841 1.00 57.97 367 HIS A C 1
ATOM 2962 O O . HIS A 1 367 ? -1.591 1.002 -21.008 1.00 57.97 367 HIS A O 1
ATOM 2968 N N . GLU A 1 368 ? -0.205 2.603 -21.775 1.00 45.12 368 GLU A N 1
ATOM 2969 C CA . GLU A 1 368 ? -0.420 2.423 -23.216 1.00 45.12 368 GLU A CA 1
ATOM 2970 C C . GLU A 1 368 ? 0.817 2.958 -23.965 1.00 45.12 368 GLU A C 1
ATOM 2972 O O . GLU A 1 368 ? 1.249 4.082 -23.714 1.00 45.12 368 GLU A O 1
ATOM 2977 N N . LYS A 1 369 ? 1.370 2.145 -24.889 1.00 42.16 369 LYS A N 1
ATOM 2978 C CA . LYS A 1 369 ? 2.599 2.344 -25.715 1.00 42.16 369 LYS A CA 1
ATOM 2979 C C . LYS A 1 369 ? 3.933 1.768 -25.206 1.00 42.16 369 LYS A C 1
ATOM 2981 O O . LYS A 1 369 ? 5.000 2.227 -25.603 1.00 42.16 369 LYS A O 1
ATOM 2986 N N . GLY A 1 370 ? 3.891 0.701 -24.412 1.00 45.66 370 GLY A N 1
ATOM 2987 C CA . GLY A 1 370 ? 5.066 -0.114 -24.072 1.00 45.66 370 GLY A CA 1
ATOM 2988 C C . GLY A 1 370 ? 5.179 -1.418 -24.868 1.00 45.66 370 GLY A C 1
ATOM 2989 O O . GLY A 1 370 ? 5.714 -2.391 -24.346 1.00 45.66 370 GLY A O 1
ATOM 2990 N N . SER A 1 371 ? 4.630 -1.509 -26.086 1.00 49.62 371 SER A N 1
ATOM 2991 C CA . SER A 1 371 ? 4.843 -2.711 -26.895 1.00 49.62 371 SER A CA 1
ATOM 2992 C C . SER A 1 371 ? 6.283 -2.706 -27.394 1.00 49.62 371 SER A C 1
ATOM 2994 O O . SER A 1 371 ? 6.678 -1.839 -28.172 1.00 49.62 371 SER A O 1
ATOM 2996 N N . LEU A 1 372 ? 7.051 -3.726 -27.016 1.00 52.88 372 LEU A N 1
ATOM 2997 C CA . LEU A 1 372 ? 8.350 -4.070 -27.604 1.00 52.88 372 LEU A CA 1
ATOM 2998 C C . LEU A 1 372 ? 8.280 -4.360 -29.123 1.00 52.88 372 LEU A C 1
ATOM 3000 O O . LEU A 1 372 ? 9.253 -4.820 -29.716 1.00 52.88 372 LEU A O 1
ATOM 3004 N N . SER A 1 373 ? 7.141 -4.084 -29.771 1.00 60.59 373 SER A N 1
ATOM 3005 C CA . SER A 1 373 ? 6.839 -4.342 -31.172 1.00 60.59 373 SER A CA 1
ATOM 3006 C C . SER A 1 373 ? 7.112 -5.805 -31.515 1.00 60.59 373 SER A C 1
ATOM 3008 O O . SER A 1 373 ? 6.304 -6.677 -31.198 1.00 60.59 373 SER A O 1
ATOM 3010 N N . SER A 1 374 ? 8.253 -6.094 -32.135 1.00 57.84 374 SER A N 1
ATOM 3011 C CA . SER A 1 374 ? 8.680 -7.437 -32.525 1.00 57.84 374 SER A CA 1
ATOM 3012 C C . SER A 1 374 ? 9.580 -8.139 -31.493 1.00 57.84 374 SER A C 1
ATOM 3014 O O . SER A 1 374 ? 9.714 -9.367 -31.558 1.00 57.84 374 SER A O 1
ATOM 3016 N N . LEU A 1 375 ? 10.158 -7.415 -30.524 1.00 59.62 375 LEU A N 1
ATOM 3017 C CA . LEU A 1 375 ? 10.962 -7.979 -29.433 1.00 59.62 375 LEU A CA 1
ATOM 3018 C C . LEU A 1 375 ? 10.083 -8.696 -28.404 1.00 59.62 375 LEU A C 1
ATOM 3020 O O . LEU A 1 375 ? 9.013 -8.234 -28.014 1.00 59.62 375 LEU A O 1
ATOM 3024 N N . LYS A 1 376 ? 10.561 -9.846 -27.929 1.00 58.03 376 LYS A N 1
ATOM 3025 C CA . LYS A 1 376 ? 9.960 -10.540 -26.787 1.00 58.03 376 LYS A CA 1
ATOM 3026 C C . LYS A 1 376 ? 10.511 -9.931 -25.497 1.00 58.03 376 LYS A C 1
ATOM 3028 O O . LYS A 1 376 ? 11.710 -9.681 -25.417 1.00 58.03 376 LYS A O 1
ATOM 3033 N N . GLN A 1 377 ? 9.640 -9.734 -24.504 1.00 51.38 377 GLN A N 1
ATOM 3034 C CA . GLN A 1 377 ? 9.992 -9.224 -23.168 1.00 51.38 377 GLN A CA 1
ATOM 3035 C C . GLN A 1 377 ? 11.056 -10.083 -22.471 1.00 51.38 377 GLN A C 1
ATOM 3037 O O . GLN A 1 377 ? 11.869 -9.570 -21.712 1.00 51.38 377 GLN A O 1
ATOM 3042 N N . GLU A 1 378 ? 11.090 -11.374 -22.796 1.00 49.97 378 GLU A N 1
ATOM 3043 C CA . GLU A 1 378 ? 12.104 -12.321 -22.359 1.00 49.97 378 GLU A CA 1
ATOM 3044 C C . GLU A 1 378 ? 12.719 -12.944 -23.619 1.00 49.97 378 GLU A C 1
ATOM 3046 O O . GLU A 1 378 ? 12.017 -13.453 -24.499 1.00 49.97 378 GLU A O 1
ATOM 3051 N N . GLY A 1 379 ? 14.035 -12.796 -23.761 1.00 48.38 379 GLY A N 1
ATOM 3052 C CA . GLY A 1 379 ? 14.819 -13.235 -24.912 1.00 48.38 379 GLY A CA 1
ATOM 3053 C C . GLY A 1 379 ? 14.463 -14.645 -25.399 1.00 48.38 379 GLY A C 1
ATOM 3054 O O . GLY A 1 379 ? 14.23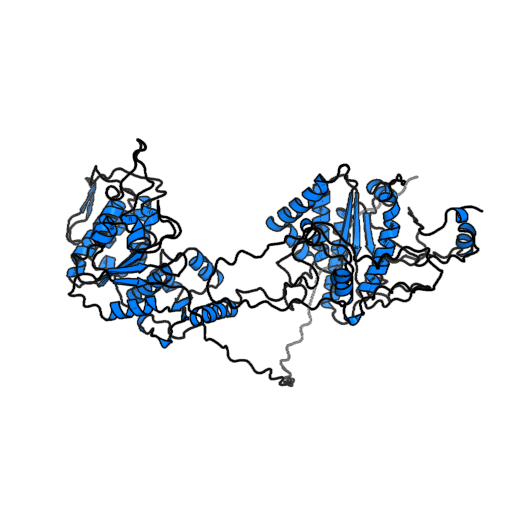6 -15.567 -24.625 1.00 48.38 379 GLY A O 1
ATOM 3055 N N . GLY A 1 380 ? 14.384 -14.825 -26.718 1.00 46.81 380 GLY A N 1
ATOM 3056 C CA . GLY A 1 380 ? 13.764 -16.006 -27.326 1.00 46.81 380 GLY A CA 1
ATOM 3057 C C . GLY A 1 380 ? 14.573 -17.309 -27.287 1.00 46.81 380 GLY A C 1
ATOM 3058 O O . GLY A 1 380 ? 14.125 -18.280 -27.894 1.00 46.81 380 GLY A O 1
ATOM 3059 N N . LEU A 1 381 ? 15.733 -17.331 -26.622 1.00 44.75 381 LEU A N 1
ATOM 3060 C CA . LEU A 1 381 ? 16.626 -18.495 -26.515 1.00 44.75 381 LEU A CA 1
ATOM 3061 C C . LEU A 1 381 ? 16.061 -19.604 -25.615 1.00 44.75 381 LEU A C 1
ATOM 3063 O O . LEU A 1 381 ? 16.161 -20.781 -25.958 1.00 44.75 381 LEU A O 1
ATOM 3067 N N . TYR A 1 382 ? 15.401 -19.233 -24.516 1.00 47.84 382 TYR A N 1
ATOM 3068 C CA . TYR A 1 382 ? 14.705 -20.175 -23.645 1.00 47.84 382 TYR A CA 1
ATOM 3069 C C . TYR A 1 382 ? 13.207 -19.983 -23.835 1.00 47.84 382 TYR A C 1
ATOM 3071 O O . TYR A 1 382 ? 12.628 -18.976 -23.439 1.00 47.84 382 TYR A O 1
ATOM 3079 N N . ARG A 1 383 ? 12.559 -20.938 -24.509 1.00 42.03 383 ARG A N 1
ATOM 3080 C CA . ARG A 1 383 ? 11.100 -21.016 -24.454 1.00 42.03 383 ARG A CA 1
ATOM 3081 C C . ARG A 1 383 ? 10.725 -21.540 -23.077 1.00 42.03 383 ARG A C 1
ATOM 3083 O O . ARG A 1 383 ? 10.661 -22.757 -22.907 1.00 42.03 383 ARG A O 1
ATOM 3090 N N . ASP A 1 384 ? 10.362 -20.652 -22.166 1.00 35.25 384 ASP A N 1
ATOM 3091 C CA . ASP A 1 384 ? 9.479 -21.062 -21.086 1.00 35.25 384 ASP A CA 1
ATOM 3092 C C . ASP A 1 384 ? 8.092 -21.299 -21.689 1.00 35.25 384 ASP A C 1
ATOM 3094 O O . ASP A 1 384 ? 7.275 -20.406 -21.925 1.00 35.25 384 ASP A O 1
ATOM 3098 N N . LYS A 1 385 ? 7.839 -22.571 -22.015 1.00 43.34 385 LYS A N 1
ATOM 3099 C CA . LYS A 1 385 ? 6.476 -23.088 -21.975 1.00 43.34 385 LYS A CA 1
ATOM 3100 C C . LYS A 1 385 ? 6.003 -22.845 -20.539 1.00 43.34 385 LYS A C 1
ATOM 3102 O O . LYS A 1 385 ? 6.569 -23.451 -19.643 1.00 43.34 385 LYS A O 1
ATOM 3107 N N . GLN A 1 386 ? 4.957 -22.032 -20.376 1.00 40.16 386 GLN A N 1
ATOM 3108 C CA . GLN A 1 386 ? 4.242 -21.720 -19.123 1.00 40.16 386 GLN A CA 1
ATOM 3109 C C . GLN A 1 386 ? 4.601 -20.387 -18.442 1.00 40.16 386 GLN A C 1
ATOM 3111 O O . GLN A 1 386 ? 5.016 -20.343 -17.292 1.00 40.16 386 GLN A O 1
ATOM 3116 N N . LEU A 1 387 ? 4.219 -19.284 -19.087 1.00 36.38 387 LEU A N 1
ATOM 3117 C CA . LEU A 1 387 ? 3.453 -18.248 -18.381 1.00 36.38 387 LEU A CA 1
ATOM 3118 C C . LEU A 1 387 ? 1.973 -18.329 -18.784 1.00 36.38 387 LEU A C 1
ATOM 3120 O O . LEU A 1 387 ? 1.303 -17.321 -18.990 1.00 36.38 387 LEU A O 1
ATOM 3124 N N . ASP A 1 388 ? 1.430 -19.549 -18.822 1.00 36.34 388 ASP A N 1
ATOM 3125 C CA . ASP A 1 388 ? 0.069 -19.717 -18.324 1.00 36.34 388 ASP A CA 1
ATOM 3126 C C . ASP A 1 388 ? 0.181 -19.446 -16.826 1.00 36.34 388 ASP A C 1
ATOM 3128 O O . ASP A 1 388 ? 0.390 -20.358 -16.025 1.00 36.34 388 ASP A O 1
ATOM 3132 N N . ALA A 1 389 ? 0.147 -18.165 -16.444 1.00 37.09 389 ALA A N 1
ATOM 3133 C CA . ALA A 1 389 ? -0.138 -17.791 -15.074 1.00 37.09 389 ALA A CA 1
ATOM 3134 C C . ALA A 1 389 ? -1.393 -18.578 -14.722 1.00 37.09 389 ALA A C 1
ATOM 3136 O O . ALA A 1 389 ? -2.440 -18.306 -15.302 1.00 37.09 389 ALA A O 1
ATOM 3137 N N . ALA A 1 390 ? -1.257 -19.621 -13.895 1.00 35.88 390 ALA A N 1
ATOM 3138 C CA . ALA A 1 390 ? -2.352 -20.515 -13.571 1.00 35.88 390 ALA A CA 1
ATOM 3139 C C . ALA A 1 390 ? -3.520 -19.634 -13.131 1.00 35.88 390 ALA A C 1
ATOM 3141 O O . ALA A 1 390 ? -3.469 -19.017 -12.064 1.00 35.88 390 ALA A O 1
ATOM 3142 N N . ILE A 1 391 ? -4.512 -19.486 -14.014 1.00 44.62 391 ILE A N 1
ATOM 3143 C CA . ILE A 1 391 ? -5.636 -18.587 -13.808 1.00 44.62 391 ILE A CA 1
ATOM 3144 C C . ILE A 1 391 ? -6.427 -19.239 -12.685 1.00 44.62 391 ILE A C 1
ATOM 3146 O O . ILE A 1 391 ? -7.253 -20.119 -12.897 1.00 44.62 391 ILE A O 1
ATOM 3150 N N . ALA A 1 392 ? -6.124 -18.841 -11.453 1.00 40.78 392 ALA A N 1
ATOM 3151 C CA . ALA A 1 392 ? -6.729 -19.373 -10.238 1.00 40.78 392 ALA A CA 1
ATOM 3152 C C . ALA A 1 392 ? -8.199 -18.933 -10.078 1.00 40.78 392 ALA A C 1
ATOM 3154 O O . ALA A 1 392 ? -8.798 -19.126 -9.022 1.00 40.78 392 ALA A O 1
ATOM 3155 N N . TRP A 1 393 ? -8.769 -18.306 -11.110 1.00 40.69 393 TRP A N 1
ATOM 3156 C CA . TRP A 1 393 ? -10.080 -17.685 -11.122 1.00 40.69 393 TRP A CA 1
ATOM 3157 C C . TRP A 1 393 ? -11.035 -18.514 -11.984 1.00 40.69 393 TRP A C 1
ATOM 3159 O O . TRP A 1 393 ? -10.816 -18.681 -13.177 1.00 40.69 393 TRP A O 1
ATOM 3169 N N . GLN A 1 394 ? -12.100 -19.039 -11.374 1.00 41.28 394 GLN A N 1
ATOM 3170 C CA . GLN A 1 394 ? -13.100 -19.894 -12.034 1.00 41.28 394 GLN A CA 1
ATOM 3171 C C . GLN A 1 394 ? -14.318 -19.107 -12.574 1.00 41.28 394 GLN A C 1
ATOM 3173 O O . GLN A 1 394 ? -15.321 -19.703 -12.959 1.00 41.28 394 GLN A O 1
ATOM 3178 N N . GLY A 1 395 ? -14.266 -17.768 -12.577 1.00 46.75 395 GLY A N 1
ATOM 3179 C CA . GLY A 1 395 ? -15.334 -16.900 -13.094 1.00 46.75 395 GLY A CA 1
ATOM 3180 C C . GLY A 1 395 ? -15.232 -16.633 -14.602 1.00 46.75 395 GLY A C 1
ATOM 3181 O O . GLY A 1 395 ? -14.189 -16.861 -15.210 1.00 46.75 395 GLY A O 1
ATOM 3182 N N . LYS A 1 396 ? -16.307 -16.105 -15.213 1.00 32.72 396 LYS A N 1
ATOM 3183 C CA . LYS A 1 396 ? -16.277 -15.612 -16.605 1.00 32.72 396 LYS A CA 1
ATOM 3184 C C . LYS A 1 396 ? -15.269 -14.465 -16.709 1.00 32.72 396 LYS A C 1
ATOM 3186 O O . LYS A 1 396 ? -15.512 -13.381 -16.187 1.00 32.72 396 LYS A O 1
ATOM 3191 N N . LEU A 1 397 ? -14.148 -14.729 -17.369 1.00 37.38 397 LEU A N 1
ATOM 3192 C CA . LEU A 1 397 ? -13.040 -13.800 -17.544 1.00 37.38 397 LEU A CA 1
ATOM 3193 C C . LEU A 1 397 ? -13.127 -13.207 -18.954 1.00 37.38 397 LEU A C 1
ATOM 3195 O O . LEU A 1 397 ? -13.112 -13.942 -19.939 1.00 37.38 397 LEU A O 1
ATOM 3199 N N . THR A 1 398 ? -13.254 -11.888 -19.058 1.00 34.22 398 THR A N 1
ATOM 3200 C CA . THR A 1 398 ? -13.085 -11.164 -20.322 1.00 34.22 398 THR A CA 1
ATOM 3201 C C . THR A 1 398 ? -11.660 -10.636 -20.359 1.00 34.22 398 THR A C 1
ATOM 3203 O O . THR A 1 398 ? -11.344 -9.612 -19.756 1.00 34.22 398 THR A O 1
ATOM 3206 N N . THR A 1 399 ? -10.767 -11.378 -21.009 1.00 37.22 399 THR A N 1
ATOM 3207 C CA . THR A 1 399 ? -9.376 -10.963 -21.197 1.00 37.22 399 THR A CA 1
ATOM 3208 C C . THR A 1 399 ? -9.325 -9.964 -22.346 1.00 37.22 399 THR A C 1
ATOM 3210 O O . THR A 1 399 ? -9.461 -10.346 -23.506 1.00 37.22 399 THR A O 1
ATOM 3213 N N . HIS A 1 400 ? -9.133 -8.685 -22.039 1.00 37.31 400 HIS A N 1
ATOM 3214 C CA . HIS A 1 400 ? -8.807 -7.691 -23.056 1.00 37.31 400 HIS A CA 1
ATOM 3215 C C . HIS A 1 400 ? -7.308 -7.787 -23.324 1.00 37.31 400 HIS A C 1
ATOM 3217 O O . HIS A 1 400 ? -6.487 -7.370 -22.511 1.00 37.31 400 HIS A O 1
ATOM 3223 N N . LYS A 1 401 ? -6.959 -8.439 -24.430 1.00 42.03 401 LYS A N 1
ATOM 3224 C CA . LYS A 1 401 ? -5.592 -8.520 -24.934 1.00 42.03 401 LYS A CA 1
ATOM 3225 C C . LYS A 1 401 ? -5.507 -7.585 -26.131 1.00 42.03 401 LYS A C 1
ATOM 3227 O O . LYS A 1 401 ? -6.247 -7.777 -27.091 1.00 42.03 401 LYS A O 1
ATOM 3232 N N . GLU A 1 402 ? -4.638 -6.585 -26.056 1.00 42.00 402 GLU A N 1
ATOM 3233 C CA . GLU A 1 402 ? -4.301 -5.771 -27.222 1.00 42.00 402 GLU A CA 1
ATOM 3234 C C . GLU A 1 402 ? -3.691 -6.685 -28.294 1.00 42.00 402 GLU A C 1
ATOM 3236 O O . GLU A 1 402 ? -2.886 -7.577 -27.987 1.00 42.00 402 GLU A O 1
ATOM 3241 N N . GLU A 1 403 ? -4.131 -6.532 -29.542 1.00 41.16 403 GLU A N 1
ATOM 3242 C CA . GLU A 1 403 ? -3.583 -7.319 -30.641 1.00 41.16 403 GLU A CA 1
ATOM 3243 C C . GLU A 1 403 ? -2.085 -7.025 -30.765 1.00 41.16 403 GLU A C 1
ATOM 3245 O O . GLU A 1 403 ? -1.656 -5.874 -30.821 1.00 41.16 403 GLU A O 1
ATOM 3250 N N . LEU A 1 404 ? -1.267 -8.083 -30.777 1.00 51.97 404 LEU A N 1
ATOM 3251 C CA . LEU A 1 404 ? 0.170 -7.939 -30.993 1.00 51.97 404 LEU A CA 1
ATOM 3252 C C . LEU A 1 404 ? 0.392 -7.213 -32.322 1.00 51.97 404 LEU A C 1
ATOM 3254 O O . LEU A 1 404 ? -0.234 -7.575 -33.320 1.00 51.97 404 LEU A O 1
ATOM 3258 N N . HIS A 1 405 ? 1.313 -6.244 -32.350 1.00 55.28 405 HIS A N 1
ATOM 3259 C CA . HIS A 1 405 ? 1.678 -5.585 -33.601 1.00 55.28 405 HIS A CA 1
ATOM 3260 C C . HIS A 1 405 ? 2.008 -6.642 -34.671 1.00 55.28 405 HIS A C 1
ATOM 3262 O O . HIS A 1 405 ? 2.777 -7.576 -34.399 1.00 55.28 405 HIS A O 1
ATOM 3268 N N . PRO A 1 406 ? 1.411 -6.542 -35.874 1.00 56.75 406 PRO A N 1
ATOM 3269 C CA . PRO A 1 406 ? 1.588 -7.547 -36.907 1.00 56.75 406 PRO A CA 1
ATOM 3270 C C . PRO A 1 406 ? 3.063 -7.604 -37.302 1.00 56.75 406 PRO A C 1
ATOM 3272 O O . PRO A 1 406 ? 3.649 -6.617 -37.744 1.00 56.75 406 PRO A O 1
ATOM 3275 N N . LYS A 1 407 ? 3.679 -8.774 -37.118 1.00 59.78 407 LYS A N 1
ATOM 3276 C CA . LYS A 1 407 ? 5.082 -8.997 -37.481 1.00 59.78 407 LYS A CA 1
ATOM 3277 C C . LYS A 1 407 ? 5.251 -8.883 -38.990 1.00 59.78 407 LYS A C 1
ATOM 3279 O O . LYS A 1 407 ? 4.430 -9.415 -39.737 1.00 59.78 407 LYS A O 1
ATOM 3284 N N . ASN A 1 408 ? 6.345 -8.264 -39.422 1.00 64.94 408 ASN A N 1
ATOM 3285 C CA . ASN A 1 408 ? 6.720 -8.168 -40.830 1.00 64.94 408 ASN A CA 1
ATOM 3286 C C . ASN A 1 408 ? 6.785 -9.572 -41.484 1.00 64.94 408 ASN A C 1
ATOM 3288 O O . ASN A 1 408 ? 7.301 -10.491 -40.835 1.00 64.94 408 ASN A O 1
ATOM 3292 N N . PRO A 1 409 ? 6.311 -9.761 -42.735 1.00 62.44 409 PRO A N 1
ATOM 3293 C CA . PRO A 1 409 ? 6.468 -11.005 -43.496 1.00 62.44 409 PRO A CA 1
ATOM 3294 C C . PRO A 1 409 ? 7.867 -11.635 -43.403 1.00 62.44 409 PRO A C 1
ATOM 3296 O O . PRO A 1 409 ? 7.977 -12.849 -43.282 1.00 62.44 409 PRO A O 1
ATOM 3299 N N . TYR A 1 410 ? 8.930 -10.823 -43.347 1.00 63.16 410 TYR A N 1
ATOM 3300 C CA . TYR A 1 410 ? 10.303 -11.303 -43.141 1.00 63.16 410 TYR A CA 1
ATOM 3301 C C . TYR A 1 410 ? 10.502 -12.091 -41.833 1.00 63.16 410 TYR A C 1
ATOM 3303 O O . TYR A 1 410 ? 11.107 -13.163 -41.826 1.00 63.16 410 TYR A O 1
ATOM 3311 N N . LEU A 1 411 ? 9.974 -11.578 -40.717 1.00 63.59 411 LEU A N 1
ATOM 3312 C CA . LEU A 1 411 ? 10.049 -12.246 -39.415 1.00 63.59 411 LEU A CA 1
ATOM 3313 C C . LEU A 1 411 ? 9.132 -13.470 -39.350 1.00 63.59 411 LEU A C 1
ATOM 3315 O O . LEU A 1 411 ? 9.445 -14.433 -38.653 1.00 63.59 411 LEU A O 1
ATOM 3319 N N . GLN A 1 412 ? 8.001 -13.438 -40.061 1.00 60.88 412 GLN A N 1
ATOM 3320 C CA . GLN A 1 412 ? 7.102 -14.588 -40.164 1.00 60.88 412 GLN A CA 1
ATOM 3321 C C . GLN A 1 412 ? 7.770 -15.743 -40.925 1.00 60.88 412 GLN A C 1
ATOM 3323 O O . GLN A 1 412 ? 7.719 -16.881 -40.456 1.00 60.88 412 GLN A O 1
ATOM 3328 N N . ASP A 1 413 ? 8.479 -15.447 -42.018 1.00 60.50 413 ASP A N 1
ATOM 3329 C CA . ASP A 1 413 ? 9.254 -16.432 -42.778 1.00 60.50 413 ASP A CA 1
ATOM 3330 C C . ASP A 1 413 ? 10.406 -17.021 -41.951 1.00 60.50 413 ASP A C 1
ATOM 3332 O O . ASP A 1 413 ? 10.557 -18.242 -41.911 1.00 60.50 413 ASP A O 1
ATOM 3336 N N . LEU A 1 414 ? 11.161 -16.189 -41.221 1.00 59.53 414 LEU A N 1
ATOM 3337 C CA . LEU A 1 414 ? 12.229 -16.631 -40.308 1.00 59.53 414 LEU A CA 1
ATOM 3338 C C . LEU A 1 414 ? 11.719 -17.627 -39.259 1.00 59.53 414 LEU A C 1
ATOM 3340 O O . LEU A 1 414 ? 12.293 -18.700 -39.087 1.00 59.53 414 LEU A O 1
ATOM 3344 N N . LEU A 1 415 ? 10.591 -17.309 -38.618 1.00 57.84 415 LEU A N 1
ATOM 3345 C CA . LEU A 1 415 ? 9.956 -18.179 -37.625 1.00 57.84 415 LEU A CA 1
ATOM 3346 C C . LEU A 1 415 ? 9.376 -19.462 -38.239 1.00 57.84 415 LEU A C 1
ATOM 3348 O O . LEU A 1 415 ? 9.262 -20.470 -37.546 1.00 57.84 415 LEU A O 1
ATOM 3352 N N . SER A 1 416 ? 8.985 -19.430 -39.515 1.00 52.72 416 SER A N 1
ATOM 3353 C CA . SER A 1 416 ? 8.451 -20.593 -40.236 1.00 52.72 416 SER A CA 1
ATOM 3354 C C . SER A 1 416 ? 9.542 -21.529 -40.783 1.00 52.72 416 SER A C 1
ATOM 3356 O O . SER A 1 416 ? 9.291 -22.726 -40.964 1.00 52.72 416 SER A O 1
ATOM 3358 N N . ALA A 1 417 ? 10.742 -20.989 -41.029 1.00 49.12 417 ALA A N 1
ATOM 3359 C CA . ALA A 1 417 ? 11.928 -21.712 -41.482 1.00 49.12 417 ALA A CA 1
ATOM 3360 C C . ALA A 1 417 ? 12.657 -22.431 -40.331 1.00 49.12 417 ALA A C 1
ATOM 3362 O O . ALA A 1 417 ? 13.310 -23.454 -40.552 1.00 49.12 417 ALA A O 1
ATOM 3363 N N . GLU A 1 418 ? 12.515 -21.939 -39.099 1.00 46.56 418 GLU A N 1
ATOM 3364 C CA . GLU A 1 418 ? 13.008 -22.602 -37.894 1.00 46.56 418 GLU A CA 1
ATOM 3365 C C . GLU A 1 418 ? 12.108 -23.802 -37.538 1.00 46.56 418 GLU A C 1
ATOM 3367 O O . GLU A 1 418 ? 10.918 -23.671 -37.255 1.00 46.56 418 GLU A O 1
ATOM 3372 N N . GLY A 1 419 ? 12.672 -25.011 -37.615 1.00 42.16 419 GLY A N 1
ATOM 3373 C CA . GLY A 1 419 ? 11.949 -26.272 -37.426 1.00 42.16 419 GLY A CA 1
ATOM 3374 C C . GLY A 1 419 ? 11.174 -26.377 -36.105 1.00 42.16 419 GLY A C 1
ATOM 3375 O O . GLY A 1 419 ? 11.540 -25.808 -35.079 1.00 42.16 419 GLY A O 1
ATOM 3376 N N . VAL A 1 420 ? 10.095 -27.162 -36.128 1.00 36.84 420 VAL A N 1
ATOM 3377 C CA . VAL A 1 420 ? 9.254 -27.448 -34.958 1.00 36.84 420 VAL A CA 1
ATOM 3378 C C . VAL A 1 420 ? 9.824 -28.656 -34.208 1.00 36.84 420 VAL A C 1
ATOM 3380 O O . VAL A 1 420 ? 10.032 -29.717 -34.796 1.00 36.84 420 VAL A O 1
ATOM 3383 N N . LEU A 1 421 ? 10.041 -28.521 -32.897 1.00 33.47 421 LEU A N 1
ATOM 3384 C CA . LEU A 1 421 ? 10.278 -29.651 -31.991 1.00 33.47 421 LEU A CA 1
ATOM 3385 C C . LEU A 1 421 ? 9.056 -30.581 -32.022 1.00 33.47 421 LEU A C 1
ATOM 3387 O O . LEU A 1 421 ? 7.969 -30.185 -31.595 1.00 33.47 421 LEU A O 1
ATOM 3391 N N . SER A 1 422 ? 9.224 -31.800 -32.542 1.00 37.84 422 SER A N 1
ATOM 3392 C CA . SER A 1 422 ? 8.170 -32.819 -32.470 1.00 37.84 422 SER A CA 1
ATOM 3393 C C . SER A 1 422 ? 7.945 -33.259 -31.018 1.00 37.84 422 SER A C 1
ATOM 3395 O O . SER A 1 422 ? 8.809 -33.041 -30.164 1.00 37.84 422 SER A O 1
ATOM 3397 N N . SER A 1 423 ? 6.793 -33.874 -30.743 1.00 37.22 423 SER A N 1
ATOM 3398 C CA . SER A 1 423 ? 6.360 -34.355 -29.417 1.00 37.22 423 SER A CA 1
ATOM 3399 C C . SER A 1 423 ? 7.391 -35.208 -28.671 1.00 37.22 423 SER A C 1
ATOM 3401 O O . SER A 1 423 ? 7.328 -35.293 -27.449 1.00 37.22 423 SER A O 1
ATOM 3403 N N . ASP A 1 424 ? 8.363 -35.770 -29.388 1.00 33.53 424 ASP A N 1
ATOM 3404 C CA . ASP A 1 424 ? 9.311 -36.760 -28.879 1.00 33.53 424 ASP A CA 1
ATOM 3405 C C . ASP A 1 424 ? 10.669 -36.137 -28.489 1.00 33.53 424 ASP A C 1
ATOM 3407 O O . ASP A 1 424 ? 11.669 -36.833 -28.330 1.00 33.53 424 ASP A O 1
ATOM 3411 N N . GLY A 1 425 ? 10.747 -34.804 -28.373 1.00 34.59 425 GLY A N 1
ATOM 3412 C CA . GLY A 1 425 ? 11.941 -34.095 -27.886 1.00 34.59 425 GLY A CA 1
ATOM 3413 C C . GLY A 1 425 ? 13.111 -34.018 -28.876 1.00 34.59 425 GLY A C 1
ATOM 3414 O O . GLY A 1 425 ? 14.152 -33.448 -28.557 1.00 34.59 425 GLY A O 1
ATOM 3415 N N . THR A 1 426 ? 12.955 -34.536 -30.096 1.00 26.47 426 THR A N 1
ATOM 3416 C CA . THR A 1 426 ? 13.962 -34.434 -31.162 1.00 26.47 426 THR A CA 1
ATOM 3417 C C . THR A 1 426 ? 13.745 -33.175 -32.006 1.00 26.47 426 THR A C 1
ATOM 3419 O O . THR A 1 426 ? 12.658 -32.953 -32.552 1.00 26.47 426 THR A O 1
ATOM 3422 N N . TRP A 1 427 ? 14.796 -32.361 -32.153 1.00 30.48 427 TRP A N 1
ATOM 3423 C CA . TRP A 1 427 ? 14.831 -31.244 -33.099 1.00 30.48 427 TRP A CA 1
ATOM 3424 C C . TRP A 1 427 ? 14.795 -31.780 -34.533 1.00 30.48 427 TRP A C 1
ATOM 3426 O O . TRP A 1 427 ? 15.754 -32.399 -34.992 1.00 30.48 427 TRP A O 1
ATOM 3436 N N . ARG A 1 428 ? 13.702 -31.529 -35.262 1.00 31.80 428 ARG A N 1
ATOM 3437 C CA . ARG A 1 428 ? 13.661 -31.725 -36.715 1.00 31.80 428 ARG A CA 1
ATOM 3438 C C . ARG A 1 428 ? 13.546 -30.371 -37.404 1.00 31.80 428 ARG A C 1
ATOM 3440 O O . ARG A 1 428 ? 12.508 -29.717 -37.348 1.00 31.80 428 ARG A O 1
ATOM 3447 N N . VAL A 1 429 ? 14.602 -29.970 -38.108 1.00 33.75 429 VAL A N 1
ATOM 3448 C CA . VAL A 1 429 ? 14.460 -29.046 -39.244 1.00 33.75 429 VAL A CA 1
ATOM 3449 C C . VAL A 1 429 ? 13.499 -29.716 -40.231 1.00 33.75 429 VAL A C 1
ATOM 3451 O O . VAL A 1 429 ? 13.562 -30.939 -40.377 1.00 33.75 429 VAL A O 1
ATOM 3454 N N . LYS A 1 430 ? 12.592 -28.975 -40.886 1.00 31.98 430 LYS A N 1
ATOM 3455 C CA . LYS A 1 430 ? 11.780 -29.542 -41.979 1.00 31.98 430 LYS A CA 1
ATOM 3456 C C . LYS A 1 430 ? 12.737 -30.079 -43.048 1.00 31.98 430 LYS A C 1
ATOM 3458 O O . LYS A 1 430 ? 13.258 -29.326 -43.863 1.00 31.98 430 LYS A O 1
ATOM 3463 N N . SER A 1 431 ? 13.006 -31.379 -43.009 1.00 28.48 431 SER A N 1
ATOM 3464 C CA . SER A 1 431 ? 13.785 -32.072 -44.021 1.00 28.48 431 SER A CA 1
ATOM 3465 C C . SER A 1 431 ? 13.007 -32.036 -45.329 1.00 28.48 431 SER A C 1
ATOM 3467 O O . SER A 1 431 ? 11.852 -32.466 -45.370 1.00 28.48 431 SER A O 1
ATOM 3469 N N . ILE A 1 432 ? 13.658 -31.563 -46.391 1.00 39.25 432 ILE A N 1
ATOM 3470 C CA . ILE A 1 432 ? 13.281 -31.877 -47.774 1.00 39.25 432 ILE A CA 1
ATOM 3471 C C . ILE A 1 432 ? 13.101 -33.409 -47.859 1.00 39.25 432 ILE A C 1
ATOM 3473 O O . ILE A 1 432 ? 13.884 -34.125 -47.224 1.00 39.25 432 ILE A O 1
ATOM 3477 N N . PRO A 1 433 ? 12.088 -33.945 -48.568 1.00 30.14 433 PRO A N 1
ATOM 3478 C CA . PRO A 1 433 ? 11.855 -35.385 -48.596 1.00 30.14 433 PRO A CA 1
ATOM 3479 C C . PRO A 1 433 ? 13.094 -36.115 -49.129 1.00 30.14 433 PRO A C 1
ATOM 3481 O O . PRO A 1 433 ? 13.487 -35.935 -50.280 1.00 30.14 433 PRO A O 1
ATOM 3484 N N . ASN A 1 434 ? 13.713 -36.937 -48.280 1.00 28.14 434 ASN A N 1
ATOM 3485 C CA . ASN A 1 434 ? 14.819 -37.814 -48.650 1.00 28.14 434 ASN A CA 1
ATOM 3486 C C . ASN A 1 434 ? 14.291 -38.942 -49.553 1.00 28.14 434 ASN A C 1
ATOM 3488 O O . ASN A 1 434 ? 13.848 -39.984 -49.072 1.00 28.14 434 ASN A O 1
ATOM 3492 N N . GLY A 1 435 ? 14.359 -38.741 -50.868 1.00 28.25 435 GLY A N 1
ATOM 3493 C CA . GLY A 1 435 ? 14.440 -39.825 -51.840 1.00 28.25 435 GLY A CA 1
ATOM 3494 C C . GLY A 1 435 ? 15.911 -40.166 -52.071 1.00 28.25 435 GLY A C 1
ATOM 3495 O O . GLY A 1 435 ? 16.688 -39.308 -52.475 1.00 28.25 435 GLY A O 1
ATOM 3496 N N . LYS A 1 436 ? 16.312 -41.408 -51.788 1.00 31.02 436 LYS A N 1
ATOM 3497 C CA . LYS A 1 436 ? 17.645 -41.929 -52.122 1.00 31.02 436 LYS A CA 1
ATOM 3498 C C . LYS A 1 436 ? 17.880 -41.827 -53.636 1.00 31.02 436 LYS A C 1
ATOM 3500 O O . LYS A 1 436 ? 17.169 -42.468 -54.401 1.00 31.02 436 LYS A O 1
ATOM 3505 N N . GLY A 1 437 ? 18.903 -41.084 -54.046 1.00 26.62 437 GLY A N 1
ATOM 3506 C CA . GLY A 1 437 ? 19.399 -41.030 -55.422 1.00 26.62 437 GLY A CA 1
ATOM 3507 C C . GLY A 1 437 ? 20.393 -39.883 -55.603 1.00 26.62 437 GLY A C 1
ATOM 3508 O O . GLY A 1 437 ? 20.179 -38.807 -55.054 1.00 26.62 437 GLY A O 1
ATOM 3509 N N . LEU A 1 438 ? 21.493 -40.134 -56.325 1.00 26.73 438 LEU A N 1
ATOM 3510 C CA . LEU A 1 438 ? 22.501 -39.136 -56.722 1.00 26.73 438 LEU A CA 1
ATOM 3511 C C . LEU A 1 438 ? 21.829 -37.842 -57.230 1.00 26.73 438 LEU A C 1
ATOM 3513 O O . LEU A 1 438 ? 20.855 -37.957 -57.976 1.00 26.73 438 LEU A O 1
ATOM 3517 N N . PRO A 1 439 ? 22.338 -36.633 -56.921 1.00 25.70 439 PRO A N 1
ATOM 3518 C CA . PRO A 1 439 ? 21.736 -35.421 -57.452 1.00 25.70 439 PRO A CA 1
ATOM 3519 C C . PRO A 1 439 ? 22.045 -35.319 -58.955 1.00 25.70 439 PRO A C 1
ATOM 3521 O O . PRO A 1 439 ? 23.221 -35.290 -59.329 1.00 25.70 439 PRO A O 1
ATOM 3524 N N . PRO A 1 440 ? 21.037 -35.230 -59.839 1.00 26.67 440 PRO A N 1
ATOM 3525 C CA . PRO A 1 440 ? 21.256 -34.687 -61.161 1.00 26.67 440 PRO A CA 1
ATOM 3526 C C . PRO A 1 440 ? 21.394 -33.167 -61.038 1.00 26.67 440 PRO A C 1
ATOM 3528 O O . PRO A 1 440 ? 20.648 -32.503 -60.317 1.00 26.67 440 PRO A O 1
ATOM 3531 N N . PHE A 1 441 ? 22.359 -32.615 -61.766 1.00 33.50 441 PHE A N 1
ATOM 3532 C CA . PHE A 1 441 ? 22.455 -31.190 -62.046 1.00 33.50 441 PHE A CA 1
ATOM 3533 C C . PHE A 1 441 ? 21.127 -30.687 -62.630 1.00 33.50 441 PHE A C 1
ATOM 3535 O O . PHE A 1 441 ? 20.832 -30.911 -63.800 1.00 33.50 441 PHE A O 1
ATOM 3542 N N . THR A 1 442 ? 20.334 -29.978 -61.830 1.00 23.69 442 THR A N 1
ATOM 3543 C CA . THR A 1 442 ? 19.235 -29.141 -62.323 1.00 23.69 442 THR A CA 1
ATOM 3544 C C . THR A 1 442 ? 19.218 -27.834 -61.545 1.00 23.69 442 THR A C 1
ATOM 3546 O O . THR A 1 442 ? 19.212 -27.841 -60.316 1.00 23.69 442 THR A O 1
ATOM 3549 N N . ASN A 1 443 ? 19.230 -26.724 -62.285 1.00 30.42 443 ASN A N 1
ATOM 3550 C CA . ASN A 1 443 ? 19.242 -25.328 -61.842 1.00 30.42 443 ASN A CA 1
ATOM 3551 C C . ASN A 1 443 ? 18.043 -24.964 -60.937 1.00 30.42 443 ASN A C 1
ATOM 3553 O O . ASN A 1 443 ? 17.116 -24.271 -61.355 1.00 30.42 443 ASN A O 1
ATOM 3557 N N . GLY A 1 444 ? 18.057 -25.420 -59.685 1.00 24.22 444 GLY A N 1
ATOM 3558 C CA . GLY A 1 444 ? 17.092 -25.062 -58.651 1.00 24.22 444 GLY A CA 1
ATOM 3559 C C . GLY A 1 444 ? 17.539 -23.807 -57.913 1.00 24.22 444 GLY A C 1
ATOM 3560 O O . GLY A 1 444 ? 18.397 -23.863 -57.037 1.00 24.22 444 GLY A O 1
ATOM 3561 N N . ARG A 1 445 ? 16.960 -22.664 -58.282 1.00 30.22 445 ARG A N 1
ATOM 3562 C CA . ARG A 1 445 ? 17.094 -21.379 -57.585 1.00 30.22 445 ARG A CA 1
ATOM 3563 C C . ARG A 1 445 ? 16.763 -21.596 -56.101 1.00 30.22 445 ARG A C 1
ATOM 3565 O O . ARG A 1 445 ? 15.619 -21.900 -55.772 1.00 30.22 445 ARG A O 1
ATOM 3572 N N . THR A 1 446 ? 17.745 -21.453 -55.212 1.00 28.73 446 THR A N 1
ATOM 3573 C CA . THR A 1 446 ? 17.486 -21.332 -53.771 1.00 28.73 446 THR A CA 1
ATOM 3574 C C . THR A 1 446 ? 16.436 -20.230 -53.564 1.00 28.73 446 THR A C 1
ATOM 3576 O O . THR A 1 446 ? 16.508 -19.204 -54.255 1.00 28.73 446 THR A O 1
ATOM 3579 N N . PRO A 1 447 ? 15.422 -20.413 -52.693 1.00 34.66 447 PRO A N 1
ATOM 3580 C CA . PRO A 1 447 ? 14.467 -19.347 -52.431 1.00 34.66 447 PRO A CA 1
ATOM 3581 C C . PRO A 1 447 ? 15.264 -18.158 -51.895 1.00 34.66 447 PRO A C 1
ATOM 3583 O O . PRO A 1 447 ? 15.941 -18.263 -50.870 1.00 34.66 447 PRO A O 1
ATOM 3586 N N . LYS A 1 448 ? 15.271 -17.049 -52.646 1.00 37.47 448 LYS A N 1
ATOM 3587 C CA . LYS A 1 448 ? 15.911 -15.814 -52.191 1.00 37.47 448 LYS A CA 1
ATOM 3588 C C . LYS A 1 448 ? 15.259 -15.450 -50.854 1.00 37.47 448 LYS A C 1
ATOM 3590 O O . LYS A 1 448 ? 14.028 -15.434 -50.815 1.00 37.47 448 LYS A O 1
ATOM 3595 N N . PRO A 1 449 ? 16.029 -15.175 -49.786 1.00 47.72 449 PRO A N 1
ATOM 3596 C CA . PRO A 1 449 ? 15.442 -14.700 -48.540 1.00 47.72 449 PRO A CA 1
ATOM 3597 C C . PRO A 1 449 ? 14.590 -13.472 -48.866 1.00 47.72 449 PRO A C 1
ATOM 3599 O O . PRO A 1 449 ? 15.080 -12.547 -49.518 1.00 47.72 449 PRO A O 1
ATOM 3602 N N . VAL A 1 450 ? 13.309 -13.506 -48.492 1.00 51.66 450 VAL A N 1
ATOM 3603 C CA . VAL A 1 450 ? 12.391 -12.382 -48.689 1.00 51.66 450 VAL A CA 1
ATOM 3604 C C . VAL A 1 450 ? 12.979 -11.209 -47.918 1.00 51.66 450 VAL A C 1
ATOM 3606 O O . VAL A 1 450 ? 13.032 -11.241 -46.698 1.00 51.66 450 VAL A O 1
ATOM 3609 N N . MET A 1 451 ? 13.520 -10.210 -48.610 1.00 56.12 451 MET A N 1
ATOM 3610 C CA . MET A 1 451 ? 14.042 -9.022 -47.938 1.00 56.12 451 MET A CA 1
ATOM 3611 C C . MET A 1 451 ? 12.857 -8.236 -47.360 1.00 56.12 451 MET A C 1
ATOM 3613 O O . MET A 1 451 ? 11.832 -8.122 -48.041 1.00 56.12 451 MET A O 1
ATOM 3617 N N . PRO A 1 452 ? 12.957 -7.710 -46.126 1.00 59.16 452 PRO A N 1
ATOM 3618 C CA . PRO A 1 452 ? 11.896 -6.893 -45.552 1.00 59.16 452 PRO A CA 1
ATOM 3619 C C . PRO A 1 452 ? 11.620 -5.694 -46.468 1.00 59.16 452 PRO A C 1
ATOM 3621 O O . PRO A 1 452 ? 12.543 -5.033 -46.939 1.00 59.16 452 PRO A O 1
ATOM 3624 N N . THR A 1 453 ? 10.347 -5.435 -46.764 1.00 60.19 453 THR A N 1
ATOM 3625 C CA . THR A 1 453 ? 9.947 -4.318 -47.632 1.00 60.19 453 THR A CA 1
ATOM 3626 C C . THR A 1 453 ? 10.217 -3.000 -46.901 1.00 60.19 453 THR A C 1
ATOM 3628 O O . THR A 1 453 ? 9.872 -2.887 -45.728 1.00 60.19 453 THR A O 1
ATOM 3631 N N . GLU A 1 454 ? 10.793 -1.992 -47.555 1.00 61.00 454 GLU A N 1
ATOM 3632 C CA . GLU A 1 454 ? 11.265 -0.752 -46.903 1.00 61.00 454 GLU A CA 1
ATOM 3633 C C . GLU A 1 454 ? 10.190 -0.045 -46.048 1.00 61.00 454 GLU A C 1
ATOM 3635 O O . GLU A 1 454 ? 10.490 0.462 -44.972 1.00 61.00 454 GLU A O 1
ATOM 3640 N N . GLY A 1 455 ? 8.913 -0.100 -46.453 1.00 60.00 455 GLY A N 1
ATOM 3641 C CA . GLY A 1 455 ? 7.786 0.473 -45.696 1.00 60.00 455 GLY A CA 1
ATOM 3642 C C . GLY A 1 455 ? 7.298 -0.345 -44.487 1.00 60.00 455 GLY A C 1
ATOM 3643 O O . GLY A 1 455 ? 6.420 0.108 -43.757 1.00 60.00 455 GLY A O 1
ATOM 3644 N N . SER A 1 456 ? 7.834 -1.550 -44.277 1.00 63.94 456 SER A N 1
ATOM 3645 C CA . SER A 1 456 ? 7.428 -2.478 -43.206 1.00 63.94 456 SER A CA 1
ATOM 3646 C C . SER A 1 456 ? 8.379 -2.496 -42.003 1.00 63.94 456 SER A C 1
ATOM 3648 O O . SER A 1 456 ? 8.123 -3.215 -41.039 1.00 63.94 456 SER A O 1
ATOM 3650 N N . ILE A 1 457 ? 9.469 -1.723 -42.054 1.00 68.19 457 ILE A N 1
ATOM 3651 C CA . ILE A 1 457 ? 10.482 -1.634 -40.997 1.00 68.19 457 ILE A CA 1
ATOM 3652 C C . ILE A 1 457 ? 10.215 -0.368 -40.181 1.00 68.19 457 ILE A C 1
ATOM 3654 O O . ILE A 1 457 ? 10.340 0.737 -40.709 1.00 68.19 457 ILE A O 1
ATOM 3658 N N . ARG A 1 458 ? 9.846 -0.516 -38.903 1.00 67.06 458 ARG A N 1
ATOM 3659 C CA . ARG A 1 458 ? 9.641 0.621 -37.985 1.00 67.06 458 ARG A CA 1
ATOM 3660 C C . ARG A 1 458 ? 10.689 0.667 -36.884 1.00 67.06 458 ARG A C 1
ATOM 3662 O O . ARG A 1 458 ? 11.153 1.747 -36.541 1.00 67.06 458 ARG A O 1
ATOM 3669 N N . VAL A 1 459 ? 11.082 -0.494 -36.367 1.00 72.12 459 VAL A N 1
ATOM 3670 C CA . VAL A 1 459 ? 12.056 -0.626 -35.277 1.00 72.12 459 VAL A CA 1
ATOM 3671 C C . VAL A 1 459 ? 13.202 -1.558 -35.666 1.00 72.12 459 VAL A C 1
ATOM 3673 O O . VAL A 1 459 ? 13.075 -2.395 -36.560 1.00 72.12 459 VAL A O 1
ATOM 3676 N N . TRP A 1 460 ? 14.340 -1.442 -34.977 1.00 75.12 460 TRP A N 1
ATOM 3677 C CA . TRP A 1 460 ? 15.532 -2.252 -35.262 1.00 75.12 460 TRP A CA 1
ATOM 3678 C C . TRP A 1 460 ? 15.308 -3.759 -35.068 1.00 75.12 460 TRP A C 1
ATOM 3680 O O . TRP A 1 460 ? 15.952 -4.585 -35.716 1.00 75.12 460 TRP A O 1
ATOM 3690 N N . SER A 1 461 ? 14.360 -4.135 -34.209 1.00 75.12 461 SER A N 1
ATOM 3691 C CA . SER A 1 461 ? 14.001 -5.530 -33.977 1.00 75.12 461 SER A CA 1
ATOM 3692 C C . SER A 1 461 ? 13.285 -6.188 -35.153 1.00 75.12 461 SER A C 1
ATOM 3694 O O . SER A 1 461 ? 13.262 -7.414 -35.230 1.00 75.12 461 SER A O 1
ATOM 3696 N N . ASP A 1 462 ? 12.759 -5.408 -36.105 1.00 73.38 462 ASP A N 1
ATOM 3697 C CA . ASP A 1 462 ? 12.026 -5.939 -37.260 1.00 73.38 462 ASP A CA 1
ATOM 3698 C C . ASP A 1 462 ? 12.927 -6.686 -38.253 1.00 73.38 462 ASP A C 1
ATOM 3700 O O . ASP A 1 462 ? 12.444 -7.492 -39.049 1.00 73.38 462 ASP A O 1
ATOM 3704 N N . PHE A 1 463 ? 14.240 -6.450 -38.198 1.00 72.69 463 PHE A N 1
ATOM 3705 C CA . PHE A 1 463 ? 15.241 -7.122 -39.029 1.00 72.69 463 PHE A CA 1
ATOM 3706 C C . PHE A 1 463 ? 16.267 -7.927 -38.215 1.00 72.69 463 PHE A C 1
ATOM 3708 O O . PHE A 1 463 ? 17.241 -8.439 -38.778 1.00 72.69 463 PHE A O 1
ATOM 3715 N N . LEU A 1 464 ? 16.051 -8.086 -36.905 1.00 75.25 464 LEU A N 1
ATOM 3716 C CA . LEU A 1 464 ? 16.925 -8.873 -36.042 1.00 75.25 464 LEU A CA 1
ATOM 3717 C C . LEU A 1 464 ? 16.772 -10.371 -36.348 1.00 75.25 464 LEU A C 1
ATOM 3719 O O . LEU A 1 464 ? 15.708 -10.954 -36.167 1.00 75.25 464 LEU A O 1
ATOM 3723 N N . ARG A 1 465 ? 17.862 -11.010 -36.788 1.00 70.88 465 ARG A N 1
ATOM 3724 C CA . ARG A 1 465 ? 17.913 -12.469 -37.012 1.00 70.88 465 ARG A CA 1
ATOM 3725 C C . ARG A 1 465 ? 18.258 -13.277 -35.767 1.00 70.88 465 ARG A C 1
ATOM 3727 O O . ARG A 1 465 ? 17.941 -14.458 -35.704 1.00 70.88 465 ARG A O 1
ATOM 3734 N N . VAL A 1 466 ? 18.983 -12.679 -34.828 1.00 72.94 466 VAL A N 1
ATOM 3735 C CA . VAL A 1 466 ? 19.576 -13.402 -33.701 1.00 72.94 466 VAL A CA 1
ATOM 3736 C C . VAL A 1 466 ? 18.614 -13.398 -32.521 1.00 72.94 466 VAL A C 1
ATOM 3738 O O . VAL A 1 466 ? 18.116 -12.350 -32.116 1.00 72.94 466 VAL A O 1
ATOM 3741 N N . HIS A 1 467 ? 18.384 -14.574 -31.942 1.00 70.50 467 HIS A N 1
ATOM 3742 C CA . HIS A 1 467 ? 17.663 -14.698 -30.684 1.00 70.50 467 HIS A CA 1
ATOM 3743 C C . HIS A 1 467 ? 18.544 -14.192 -29.540 1.00 70.50 467 HIS A C 1
ATOM 3745 O O . HIS A 1 467 ? 19.603 -14.753 -29.273 1.00 70.50 467 HIS A O 1
ATOM 3751 N N . LEU A 1 468 ? 18.103 -13.125 -28.876 1.00 74.94 468 LEU A N 1
ATOM 3752 C CA . LEU A 1 468 ? 18.782 -12.587 -27.699 1.00 74.94 468 LEU A CA 1
ATOM 3753 C C . LEU A 1 468 ? 18.462 -13.433 -26.466 1.00 74.94 468 LEU A C 1
ATOM 3755 O O . LEU A 1 468 ? 17.381 -14.019 -26.359 1.00 74.94 468 LEU A O 1
ATOM 3759 N N . HIS A 1 469 ? 19.402 -13.481 -25.528 1.00 76.94 469 HIS A N 1
ATOM 3760 C CA . HIS A 1 469 ? 19.197 -14.100 -24.227 1.00 76.94 469 HIS A CA 1
ATOM 3761 C C . HIS A 1 469 ? 18.327 -13.177 -23.344 1.00 76.94 469 HIS A C 1
ATOM 3763 O O . HIS A 1 469 ? 18.445 -11.955 -23.460 1.00 76.94 469 HIS A O 1
ATOM 3769 N N . PRO A 1 470 ? 17.456 -13.696 -22.452 1.00 70.50 470 PRO A N 1
ATOM 3770 C CA . PRO A 1 470 ? 16.596 -12.853 -21.612 1.00 70.50 470 PRO A CA 1
ATOM 3771 C C . PRO A 1 470 ? 17.348 -11.822 -20.772 1.00 70.50 470 PRO A C 1
ATOM 3773 O O . PRO A 1 470 ? 16.888 -10.696 -20.622 1.00 70.50 470 PRO A O 1
ATOM 3776 N N . ARG A 1 471 ? 18.548 -12.171 -20.292 1.00 77.88 471 ARG A N 1
ATOM 3777 C CA . ARG A 1 471 ? 19.408 -11.250 -19.532 1.00 77.88 471 ARG A CA 1
ATOM 3778 C C . ARG A 1 471 ? 20.152 -10.230 -20.403 1.00 77.88 471 ARG A C 1
ATOM 3780 O O . ARG A 1 471 ? 20.794 -9.351 -19.854 1.00 77.88 471 ARG A O 1
ATOM 3787 N N . SER A 1 472 ? 20.090 -10.321 -21.736 1.00 81.69 472 SER A N 1
ATOM 3788 C CA . SER A 1 472 ? 20.680 -9.312 -22.636 1.00 81.69 472 SER A CA 1
ATOM 3789 C C . SER A 1 472 ? 19.821 -8.053 -22.769 1.00 81.69 472 SER A C 1
ATOM 3791 O O . SER A 1 472 ? 20.334 -7.019 -23.183 1.00 81.69 472 SER A O 1
ATOM 3793 N N . ILE A 1 473 ? 18.518 -8.136 -22.484 1.00 82.56 473 ILE A N 1
ATOM 3794 C CA . ILE A 1 473 ? 17.581 -7.027 -22.685 1.00 82.56 473 ILE A CA 1
ATOM 3795 C C . ILE A 1 473 ? 17.371 -6.316 -21.345 1.00 82.56 473 ILE A C 1
ATOM 3797 O O . ILE A 1 473 ? 16.893 -6.922 -20.388 1.00 82.56 473 ILE A O 1
ATOM 3801 N N . CYS A 1 474 ? 17.710 -5.026 -21.293 1.00 82.00 474 CYS A N 1
ATOM 3802 C CA . CYS A 1 474 ? 17.437 -4.145 -20.159 1.00 82.00 474 CYS A CA 1
ATOM 3803 C C . CYS A 1 474 ? 16.350 -3.137 -20.540 1.00 82.00 474 CYS A C 1
ATOM 3805 O O . CYS A 1 474 ? 16.521 -2.364 -21.484 1.00 82.00 474 CYS A O 1
ATOM 3807 N N . MET A 1 475 ? 15.220 -3.166 -19.828 1.00 79.12 475 MET A N 1
ATOM 3808 C CA . MET A 1 475 ? 14.047 -2.351 -20.149 1.00 79.12 475 MET A CA 1
ATOM 3809 C C . MET A 1 475 ? 13.995 -1.082 -19.303 1.00 79.12 475 MET A C 1
ATOM 3811 O O . MET A 1 475 ? 13.861 -1.137 -18.082 1.00 79.12 475 MET A O 1
ATOM 3815 N N . ILE A 1 476 ? 14.017 0.074 -19.965 1.00 79.19 476 ILE A N 1
ATOM 3816 C CA . ILE A 1 476 ? 13.838 1.380 -19.324 1.00 79.19 476 ILE A CA 1
ATOM 3817 C C . ILE A 1 476 ? 12.344 1.710 -19.320 1.00 79.19 476 ILE A C 1
ATOM 3819 O O . ILE A 1 476 ? 11.758 1.981 -20.361 1.00 79.19 476 ILE A O 1
ATOM 3823 N N . HIS A 1 477 ? 11.722 1.716 -18.142 1.00 72.75 477 HIS A N 1
ATOM 3824 C CA . HIS A 1 477 ? 10.268 1.882 -18.001 1.00 72.75 477 HIS A CA 1
ATOM 3825 C C . HIS A 1 477 ? 9.823 3.348 -17.866 1.00 72.75 477 HIS A C 1
ATOM 3827 O O . HIS A 1 477 ? 8.634 3.629 -17.768 1.00 72.75 477 HIS A O 1
ATOM 3833 N N . LYS A 1 478 ? 10.775 4.285 -17.774 1.00 73.56 478 LYS A N 1
ATOM 3834 C CA . LYS A 1 478 ? 10.509 5.695 -17.442 1.00 73.56 478 LYS A CA 1
ATOM 3835 C C . LYS A 1 478 ? 10.202 6.586 -18.640 1.00 73.56 478 LYS A C 1
ATOM 3837 O O . LYS A 1 478 ? 9.636 7.658 -18.449 1.00 73.56 478 LYS A O 1
ATOM 3842 N N . TYR A 1 479 ? 10.607 6.166 -19.833 1.00 76.56 479 TYR A N 1
ATOM 3843 C CA . TYR A 1 479 ? 10.539 6.974 -21.043 1.00 76.56 479 TYR A CA 1
ATOM 3844 C C . TYR A 1 479 ? 9.834 6.203 -22.154 1.00 76.56 479 TYR A C 1
ATOM 3846 O O . TYR A 1 479 ? 9.952 4.983 -22.245 1.00 76.56 479 TYR A O 1
ATOM 3854 N N . ASN A 1 480 ? 9.127 6.936 -23.010 1.00 69.50 480 ASN A N 1
ATOM 3855 C CA . ASN A 1 480 ? 8.351 6.389 -24.116 1.00 69.50 480 ASN A CA 1
ATOM 3856 C C . ASN A 1 480 ? 9.073 6.611 -25.450 1.00 69.50 480 ASN A C 1
ATOM 3858 O O . ASN A 1 480 ? 9.634 7.681 -25.681 1.00 69.50 480 ASN A O 1
ATOM 3862 N N . HIS A 1 481 ? 9.000 5.626 -26.351 1.00 65.88 481 HIS A N 1
ATOM 3863 C CA . HIS A 1 481 ? 9.562 5.731 -27.704 1.00 65.88 481 HIS A CA 1
ATOM 3864 C C . HIS A 1 481 ? 8.711 6.652 -28.606 1.00 65.88 481 HIS A C 1
ATOM 3866 O O . HIS A 1 481 ? 9.227 7.608 -29.178 1.00 65.88 481 HIS A O 1
ATOM 3872 N N . ASP A 1 482 ? 7.387 6.437 -28.633 1.00 62.00 482 ASP A N 1
ATOM 3873 C CA . ASP A 1 482 ? 6.436 7.123 -29.534 1.00 62.00 482 ASP A CA 1
ATOM 3874 C C . ASP A 1 482 ? 5.476 8.109 -28.820 1.00 62.00 482 ASP A C 1
ATOM 3876 O O . ASP A 1 482 ? 4.419 8.473 -29.345 1.00 62.00 482 ASP A O 1
ATOM 3880 N N . GLY A 1 483 ? 5.792 8.541 -27.594 1.00 58.81 483 GLY A N 1
ATOM 3881 C CA . GLY A 1 483 ? 4.975 9.510 -26.840 1.00 58.81 483 GLY A CA 1
ATOM 3882 C C . GLY A 1 483 ? 5.233 10.957 -27.272 1.00 58.81 483 GLY A C 1
ATOM 3883 O O . GLY A 1 483 ? 6.363 11.288 -27.591 1.00 58.81 483 GLY A O 1
ATOM 3884 N N . GLU A 1 484 ? 4.238 11.849 -27.288 1.00 55.66 484 GLU A N 1
ATOM 3885 C CA . GLU A 1 484 ? 4.480 13.296 -27.510 1.00 55.66 484 GLU A CA 1
ATOM 3886 C C . GLU A 1 484 ? 5.177 13.964 -26.308 1.00 55.66 484 GLU A C 1
ATOM 3888 O O . GLU A 1 484 ? 5.858 14.973 -26.463 1.00 55.66 484 GLU A O 1
ATOM 3893 N N . ALA A 1 485 ? 5.067 13.356 -25.122 1.00 53.59 485 ALA A N 1
ATOM 3894 C CA . ALA A 1 485 ? 5.765 13.736 -23.899 1.00 53.59 485 ALA A CA 1
ATOM 3895 C C . ALA A 1 485 ? 6.498 12.522 -23.297 1.00 53.59 485 ALA A C 1
ATOM 3897 O O . ALA A 1 485 ? 6.049 11.382 -23.441 1.00 53.59 485 ALA A O 1
ATOM 3898 N N . GLY A 1 486 ? 7.622 12.768 -22.612 1.00 64.31 486 GLY A N 1
ATOM 3899 C CA . GLY A 1 486 ? 8.386 11.727 -21.909 1.00 64.31 486 GLY A CA 1
ATOM 3900 C C . GLY A 1 486 ? 9.341 10.902 -22.782 1.00 64.31 486 GLY A C 1
ATOM 3901 O O . GLY A 1 486 ? 9.583 9.740 -22.465 1.00 64.31 486 GLY A O 1
ATOM 3902 N N . ARG A 1 487 ? 9.881 11.466 -23.871 1.00 75.12 487 ARG A N 1
ATOM 3903 C CA . ARG A 1 487 ? 10.955 10.839 -24.667 1.00 75.12 487 ARG A CA 1
ATOM 3904 C C . ARG A 1 487 ? 12.324 11.016 -24.008 1.00 75.12 487 ARG A C 1
ATOM 3906 O O . ARG A 1 487 ? 12.547 11.997 -23.298 1.00 75.12 487 ARG A O 1
ATOM 3913 N N . LEU A 1 488 ? 13.240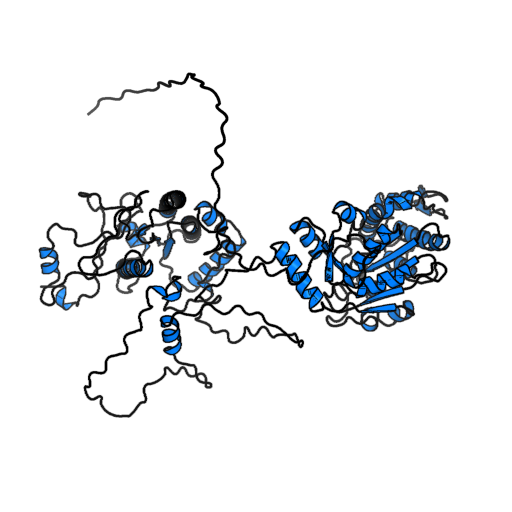 10.088 -24.280 1.00 83.38 488 LEU A N 1
ATOM 3914 C CA . LEU A 1 488 ? 14.636 10.161 -23.844 1.00 83.38 488 LEU A CA 1
ATOM 3915 C C . LEU A 1 488 ? 15.458 11.021 -24.822 1.00 83.38 488 LEU A C 1
ATOM 3917 O O . LEU A 1 488 ? 16.196 10.504 -25.653 1.00 83.38 488 LEU A O 1
ATOM 3921 N N . GLU A 1 489 ? 15.305 12.344 -24.759 1.00 83.69 489 GLU A N 1
ATOM 3922 C CA . GLU A 1 489 ? 15.905 13.265 -25.742 1.00 83.69 489 GLU A CA 1
ATOM 3923 C C . GLU A 1 489 ? 17.173 13.966 -25.253 1.00 83.69 489 GLU A C 1
ATOM 3925 O O . GLU A 1 489 ? 18.019 14.306 -26.073 1.00 83.69 489 GLU A O 1
ATOM 3930 N N . ALA A 1 490 ? 17.333 14.205 -23.950 1.00 88.44 490 ALA A N 1
ATOM 3931 C CA . ALA A 1 490 ? 18.445 15.002 -23.427 1.00 88.44 490 ALA A CA 1
ATOM 3932 C C . ALA A 1 490 ? 19.504 14.146 -22.717 1.00 88.44 490 ALA A C 1
ATOM 3934 O O . ALA A 1 490 ? 19.167 13.248 -21.949 1.00 88.44 490 ALA A O 1
ATOM 3935 N N . PHE A 1 491 ? 20.782 14.499 -22.880 1.00 89.44 491 PHE A N 1
ATOM 3936 C CA . PHE A 1 491 ? 21.926 13.826 -22.248 1.00 89.44 491 PHE A CA 1
ATOM 3937 C C . PHE A 1 491 ? 21.738 13.598 -20.736 1.00 89.44 491 PHE A C 1
ATOM 3939 O O . PHE A 1 491 ? 21.885 12.481 -20.244 1.00 89.44 491 PHE A O 1
ATOM 3946 N N . GLY A 1 492 ? 21.328 14.635 -19.995 1.00 89.62 492 GLY A N 1
ATOM 3947 C CA . GLY A 1 492 ? 21.140 14.539 -18.541 1.00 89.62 492 GLY A CA 1
ATOM 3948 C C . GLY A 1 492 ? 20.016 13.586 -18.110 1.00 89.62 492 GLY A C 1
ATOM 3949 O O . GLY A 1 492 ? 20.069 13.043 -17.009 1.00 89.62 492 GLY A O 1
ATOM 3950 N N . GLN A 1 493 ? 19.018 13.339 -18.971 1.00 89.44 493 GLN A N 1
ATOM 3951 C CA . GLN A 1 493 ? 17.981 12.337 -18.699 1.00 89.44 493 GLN A CA 1
ATOM 3952 C C . GLN A 1 493 ? 18.586 10.931 -18.718 1.00 89.44 493 GLN A C 1
ATOM 3954 O O . GLN A 1 493 ? 18.335 10.156 -17.801 1.00 89.44 493 GLN A O 1
ATOM 3959 N N . GLY A 1 494 ? 19.435 10.634 -19.709 1.00 88.00 494 GLY A N 1
ATOM 3960 C CA . GLY A 1 494 ? 20.150 9.360 -19.805 1.00 88.00 494 GLY A CA 1
ATOM 3961 C C . GLY A 1 494 ? 21.069 9.104 -18.617 1.00 88.00 494 GLY A C 1
ATOM 3962 O O . GLY A 1 494 ? 21.044 8.023 -18.035 1.00 88.00 494 GLY A O 1
ATOM 3963 N N . GLU A 1 495 ? 21.821 10.125 -18.203 1.00 89.81 495 GLU A N 1
ATOM 3964 C CA . GLU A 1 495 ? 22.709 10.032 -17.039 1.00 89.81 495 GLU A CA 1
ATOM 3965 C C . GLU A 1 495 ? 21.925 9.767 -15.739 1.00 89.81 495 GLU A C 1
ATOM 3967 O O . GLU A 1 495 ? 22.364 9.004 -14.880 1.00 89.81 495 GLU A O 1
ATOM 3972 N N . SER A 1 496 ? 20.737 10.366 -15.591 1.00 89.19 496 SER A N 1
ATOM 3973 C CA . SER A 1 496 ? 19.891 10.169 -14.410 1.00 89.19 496 SER A CA 1
ATOM 3974 C C . SER A 1 496 ? 19.364 8.741 -14.275 1.00 89.19 496 SER A C 1
ATOM 3976 O O . SER A 1 496 ? 19.111 8.322 -13.150 1.00 89.19 496 SER A O 1
ATOM 3978 N N . ILE A 1 497 ? 19.198 7.994 -15.373 1.00 88.06 497 ILE A N 1
ATOM 3979 C CA . ILE A 1 497 ? 18.659 6.624 -15.331 1.00 88.06 497 ILE A CA 1
ATOM 3980 C C . ILE A 1 497 ? 19.608 5.701 -14.565 1.00 88.06 497 ILE A C 1
ATOM 3982 O O . ILE A 1 497 ? 19.170 4.991 -13.667 1.00 88.06 497 ILE A O 1
ATOM 3986 N N . LEU A 1 498 ? 20.908 5.747 -14.873 1.00 84.94 498 LEU A N 1
ATOM 3987 C CA . LEU A 1 498 ? 21.914 4.913 -14.200 1.00 84.94 498 LEU A CA 1
ATOM 3988 C C . LEU A 1 498 ? 22.341 5.449 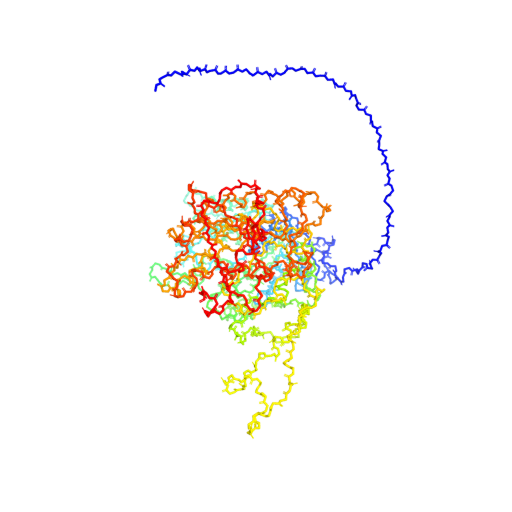-12.831 1.00 84.94 498 LEU A C 1
ATOM 3990 O O . LEU A 1 498 ? 22.977 4.731 -12.072 1.00 84.94 498 LEU A O 1
ATOM 3994 N N . LYS A 1 499 ? 21.965 6.681 -12.470 1.00 86.06 499 LYS A N 1
ATOM 3995 C CA . LYS A 1 499 ? 22.105 7.171 -11.086 1.00 86.06 499 LYS A CA 1
ATOM 3996 C C . LYS A 1 499 ? 21.084 6.546 -10.135 1.00 86.06 499 LYS A C 1
ATOM 3998 O O . LYS A 1 499 ? 21.223 6.674 -8.921 1.00 86.06 499 LYS A O 1
ATOM 4003 N N . GLU A 1 500 ? 20.035 5.914 -10.655 1.00 87.19 500 GLU A N 1
ATOM 4004 C CA . GLU A 1 500 ? 19.033 5.267 -9.821 1.00 87.19 500 GLU A CA 1
ATOM 4005 C C . GLU A 1 500 ? 19.509 3.887 -9.371 1.00 87.19 500 GLU A C 1
ATOM 4007 O O . GLU A 1 500 ? 19.809 3.050 -10.224 1.00 87.19 500 GLU A O 1
ATOM 4012 N N . PRO A 1 501 ? 19.490 3.595 -8.055 1.00 87.25 501 PRO A N 1
ATOM 4013 C CA . PRO A 1 501 ? 20.085 2.371 -7.520 1.00 87.25 501 PRO A CA 1
ATOM 4014 C C . PRO A 1 501 ? 19.445 1.118 -8.117 1.00 87.25 501 PRO A C 1
ATOM 4016 O O . PRO A 1 501 ? 20.136 0.179 -8.474 1.00 87.25 501 PRO A O 1
ATOM 4019 N N . LYS A 1 502 ? 18.127 1.145 -8.346 1.00 86.06 502 LYS A N 1
ATOM 4020 C CA . LYS A 1 502 ? 17.404 0.009 -8.921 1.00 86.06 502 LYS A CA 1
ATOM 4021 C C . LYS A 1 502 ? 17.885 -0.359 -10.333 1.00 86.06 502 LYS A C 1
ATOM 4023 O O . LYS A 1 502 ? 17.978 -1.538 -10.641 1.00 86.06 502 LYS A O 1
ATOM 4028 N N . TYR A 1 503 ? 18.116 0.629 -11.200 1.00 84.62 503 TYR A N 1
ATOM 4029 C CA . TYR A 1 503 ? 18.540 0.369 -12.582 1.00 84.62 503 TYR A CA 1
ATOM 4030 C C . TYR A 1 503 ? 20.024 0.024 -12.668 1.00 84.62 503 TYR A C 1
ATOM 4032 O O . TYR A 1 503 ? 20.404 -0.774 -13.519 1.00 84.62 503 TYR A O 1
ATOM 4040 N N . LEU A 1 504 ? 20.835 0.626 -11.797 1.00 87.69 504 LEU A N 1
ATOM 4041 C CA . LEU A 1 504 ? 22.251 0.315 -11.656 1.00 87.69 504 LEU A CA 1
ATOM 4042 C C . LEU A 1 504 ? 22.444 -1.144 -11.219 1.00 87.69 504 LEU A C 1
ATOM 4044 O O . LEU A 1 504 ? 23.062 -1.899 -11.958 1.00 87.69 504 LEU A O 1
ATOM 4048 N N . GLU A 1 505 ? 21.795 -1.563 -10.126 1.00 88.62 505 GLU A N 1
ATOM 4049 C CA . GLU A 1 505 ? 21.812 -2.955 -9.645 1.00 88.62 505 GLU A CA 1
ATOM 4050 C C . GLU A 1 505 ? 21.348 -3.934 -10.741 1.00 88.62 505 GLU A C 1
ATOM 4052 O O . GLU A 1 505 ? 21.984 -4.952 -10.996 1.00 88.62 505 GLU A O 1
ATOM 4057 N N . GLU A 1 506 ? 20.268 -3.606 -11.462 1.00 87.19 506 GLU A N 1
ATOM 4058 C CA . GLU A 1 506 ? 19.742 -4.460 -12.536 1.00 87.19 506 GLU A CA 1
ATOM 4059 C C . GLU A 1 506 ? 20.694 -4.574 -13.744 1.00 87.19 506 GLU A C 1
ATOM 4061 O O . GLU A 1 506 ? 20.695 -5.589 -14.449 1.00 87.19 506 GLU A O 1
ATOM 4066 N N . LEU A 1 507 ? 21.478 -3.530 -14.031 1.00 88.19 507 LEU A N 1
ATOM 4067 C CA . LEU A 1 507 ? 22.497 -3.559 -15.079 1.00 88.19 507 LEU A CA 1
ATOM 4068 C C . LEU A 1 507 ? 23.728 -4.352 -14.623 1.00 88.19 507 LEU A C 1
ATOM 4070 O O . LEU A 1 507 ? 24.191 -5.207 -15.378 1.00 88.19 507 LEU A O 1
ATOM 4074 N N . GLU A 1 508 ? 24.217 -4.105 -13.409 1.00 89.25 508 GLU A N 1
ATOM 4075 C CA . GLU A 1 508 ? 25.356 -4.804 -12.800 1.00 89.25 508 GLU A CA 1
ATOM 4076 C C . GLU A 1 508 ? 25.097 -6.311 -12.711 1.00 89.25 508 GLU A C 1
ATOM 4078 O O . GLU A 1 508 ? 25.901 -7.101 -13.200 1.00 89.25 508 GLU A O 1
ATOM 4083 N N . ASP A 1 509 ? 23.929 -6.732 -12.217 1.00 89.69 509 ASP A N 1
ATOM 4084 C CA . ASP A 1 509 ? 23.546 -8.149 -12.133 1.00 89.69 509 ASP A CA 1
ATOM 4085 C C . ASP A 1 509 ? 23.588 -8.851 -13.503 1.00 89.69 509 ASP A C 1
ATOM 4087 O O . ASP A 1 509 ? 23.982 -10.018 -13.627 1.00 89.69 509 ASP A O 1
ATOM 4091 N N . ARG A 1 510 ? 23.181 -8.148 -14.568 1.00 88.75 510 ARG A N 1
ATOM 4092 C CA . ARG A 1 510 ? 23.228 -8.674 -15.941 1.00 88.75 510 ARG A CA 1
ATOM 4093 C C . ARG A 1 510 ? 24.647 -8.711 -16.498 1.00 88.75 510 ARG A C 1
ATOM 4095 O O . ARG A 1 510 ? 24.964 -9.644 -17.235 1.00 88.75 510 ARG A O 1
ATOM 4102 N N . LEU A 1 511 ? 25.474 -7.714 -16.187 1.00 89.88 511 LEU A N 1
ATOM 4103 C CA . LEU A 1 511 ? 26.877 -7.673 -16.599 1.00 89.88 511 LEU A CA 1
ATOM 4104 C C . LEU A 1 511 ? 27.676 -8.782 -15.911 1.00 89.88 511 LEU A C 1
ATOM 4106 O O . LEU A 1 511 ? 28.342 -9.554 -16.603 1.00 89.88 511 LEU A O 1
ATOM 4110 N N . HIS A 1 512 ? 27.529 -8.929 -14.592 1.00 90.00 512 HIS A N 1
ATOM 4111 C CA . HIS A 1 512 ? 28.166 -9.986 -13.808 1.00 90.00 512 HIS A CA 1
ATOM 4112 C C . HIS A 1 512 ? 27.858 -11.370 -14.366 1.00 90.00 512 HIS A C 1
ATOM 4114 O O . HIS A 1 512 ? 28.780 -12.153 -14.567 1.00 90.00 512 HIS A O 1
ATOM 4120 N N . PHE A 1 513 ? 26.604 -11.634 -14.744 1.00 89.81 513 PHE A N 1
ATOM 4121 C CA . PHE A 1 513 ? 26.230 -12.906 -15.359 1.00 89.81 513 PHE A CA 1
ATOM 4122 C C . PHE A 1 513 ? 27.091 -13.272 -16.583 1.00 89.81 513 PHE A C 1
ATOM 4124 O O . PHE A 1 513 ? 27.565 -14.398 -16.672 1.00 89.81 513 PHE A O 1
ATOM 4131 N N . TYR A 1 514 ? 27.325 -12.342 -17.516 1.00 89.31 514 TYR A N 1
ATOM 4132 C CA . TYR A 1 514 ? 28.138 -12.636 -18.707 1.00 89.31 514 TYR A CA 1
ATOM 4133 C C . TYR A 1 514 ? 29.640 -12.616 -18.432 1.00 89.31 514 TYR A C 1
ATOM 4135 O O . TYR A 1 514 ? 30.394 -13.340 -19.082 1.00 89.31 514 TYR A O 1
ATOM 4143 N N . VAL A 1 515 ? 30.091 -11.781 -17.497 1.00 90.62 515 VAL A N 1
ATOM 4144 C CA . VAL A 1 515 ? 31.508 -11.700 -17.134 1.00 90.62 515 VAL A CA 1
ATOM 4145 C C . VAL A 1 515 ? 31.957 -12.956 -16.391 1.00 90.62 515 VAL A C 1
ATOM 4147 O O . VAL A 1 515 ? 33.046 -13.451 -16.665 1.00 90.62 515 VAL A O 1
ATOM 4150 N N . GLU A 1 516 ? 31.118 -13.509 -15.515 1.00 89.12 516 GLU A N 1
ATOM 4151 C CA . GLU A 1 516 ? 31.383 -14.766 -14.807 1.00 89.12 516 GLU A CA 1
ATOM 4152 C C . GLU A 1 516 ? 31.440 -15.978 -15.749 1.00 89.12 516 GLU A C 1
ATOM 4154 O O . GLU A 1 516 ? 32.190 -16.917 -15.490 1.00 89.12 516 GLU A O 1
ATOM 4159 N N . GLU A 1 517 ? 30.705 -15.954 -16.868 1.00 87.56 517 GLU A N 1
ATOM 4160 C CA . GLU A 1 517 ? 30.786 -16.993 -17.907 1.00 87.56 517 GLU A CA 1
ATOM 4161 C C . GLU A 1 517 ? 32.067 -16.904 -18.762 1.00 87.56 517 GLU A C 1
ATOM 4163 O O . GLU A 1 517 ? 32.370 -17.821 -19.529 1.00 87.56 517 GLU A O 1
ATOM 4168 N N . CYS A 1 518 ? 32.837 -15.816 -18.657 1.00 86.62 518 CYS A N 1
ATOM 4169 C CA . CYS A 1 518 ? 34.073 -15.644 -19.411 1.00 86.62 518 CYS A CA 1
ATOM 4170 C C . CYS A 1 518 ? 35.288 -16.205 -18.654 1.00 86.62 518 CYS A C 1
ATOM 4172 O O . CYS A 1 518 ? 35.743 -15.613 -17.680 1.00 86.62 518 CYS A O 1
ATOM 4174 N N . ASP A 1 519 ? 35.933 -17.245 -19.197 1.00 85.00 519 ASP A N 1
ATOM 4175 C CA . ASP A 1 519 ? 37.232 -17.727 -18.687 1.00 85.00 519 ASP A CA 1
ATOM 4176 C C . ASP A 1 519 ? 38.336 -16.652 -18.790 1.00 85.00 519 ASP A C 1
ATOM 4178 O O . ASP A 1 519 ? 39.224 -16.547 -17.941 1.00 85.00 519 ASP A O 1
ATOM 4182 N N . TYR A 1 520 ? 38.299 -15.845 -19.858 1.00 84.81 520 TYR A N 1
ATOM 4183 C CA . TYR A 1 520 ? 39.222 -14.731 -20.076 1.00 84.81 520 TYR A CA 1
ATOM 4184 C C . TYR A 1 520 ? 38.508 -13.524 -20.693 1.00 84.81 520 TYR A C 1
ATOM 4186 O O . TYR A 1 520 ? 38.257 -13.469 -21.898 1.00 84.81 520 TYR A O 1
ATOM 4194 N N . LEU A 1 521 ? 38.221 -12.521 -19.860 1.00 89.19 521 LEU A N 1
ATOM 4195 C CA . LEU A 1 521 ? 37.627 -11.258 -20.294 1.00 89.19 521 LEU A CA 1
ATOM 4196 C C . LEU A 1 521 ? 38.667 -10.359 -20.989 1.00 89.19 521 LEU A C 1
ATOM 4198 O O . LEU A 1 521 ? 39.563 -9.801 -20.349 1.00 89.19 521 LEU A O 1
ATOM 4202 N N . GLN A 1 522 ? 38.529 -10.178 -22.303 1.00 89.31 522 GLN A N 1
ATOM 4203 C CA . GLN A 1 522 ? 39.421 -9.325 -23.100 1.00 89.31 522 GLN A CA 1
ATOM 4204 C C . GLN A 1 522 ? 39.106 -7.824 -22.955 1.00 89.31 522 GLN A C 1
ATOM 4206 O O . GLN A 1 522 ? 40.023 -7.004 -22.869 1.00 89.31 522 GLN A O 1
ATOM 4211 N N . GLY A 1 523 ? 37.824 -7.457 -22.954 1.00 91.56 523 GLY A N 1
ATOM 4212 C CA . GLY A 1 523 ? 37.372 -6.069 -22.995 1.00 91.56 523 GLY A CA 1
ATOM 4213 C C . GLY A 1 523 ? 35.889 -5.944 -23.329 1.00 91.56 523 GLY A C 1
ATOM 4214 O O . GLY A 1 523 ? 35.198 -6.948 -23.493 1.00 91.56 523 GLY A O 1
ATOM 4215 N N . PHE A 1 524 ? 35.421 -4.702 -23.448 1.00 93.62 524 PHE A N 1
ATOM 4216 C CA . PHE A 1 524 ? 34.028 -4.365 -23.729 1.00 93.62 524 PHE A CA 1
ATOM 4217 C C . PHE A 1 524 ? 33.919 -3.534 -25.005 1.00 93.62 524 PHE A C 1
ATOM 4219 O O . PHE A 1 524 ? 34.694 -2.602 -25.235 1.00 93.62 524 PHE A O 1
ATOM 4226 N N . GLN A 1 525 ? 32.930 -3.865 -25.832 1.00 92.94 525 GLN A N 1
ATOM 4227 C CA . GLN A 1 525 ? 32.556 -3.078 -27.000 1.00 92.94 525 GLN A CA 1
ATOM 4228 C C . GLN A 1 525 ? 31.201 -2.422 -26.737 1.00 92.94 525 GLN A C 1
ATOM 4230 O O . GLN A 1 525 ? 30.199 -3.117 -26.589 1.00 92.94 525 GLN A O 1
ATOM 4235 N N . ILE A 1 526 ? 31.170 -1.092 -26.700 1.00 93.62 526 ILE A N 1
ATOM 4236 C CA . ILE A 1 526 ? 29.948 -0.317 -26.461 1.00 93.62 526 ILE A CA 1
ATOM 4237 C C . ILE A 1 526 ? 29.471 0.243 -27.799 1.00 93.62 526 ILE A C 1
ATOM 4239 O O . ILE A 1 526 ? 30.241 0.880 -28.514 1.00 93.62 526 ILE A O 1
ATOM 4243 N N . LEU A 1 527 ? 28.207 0.010 -28.149 1.00 92.56 527 LEU A N 1
ATOM 4244 C CA . LEU A 1 527 ? 27.532 0.701 -29.246 1.00 92.56 527 LEU A CA 1
ATOM 4245 C C . LEU A 1 527 ? 26.467 1.600 -28.627 1.00 92.56 527 LEU A C 1
ATOM 4247 O O . LEU A 1 527 ? 25.582 1.103 -27.934 1.00 92.56 527 LEU A O 1
ATOM 4251 N N . CYS A 1 528 ? 26.571 2.908 -28.839 1.00 90.75 528 CYS A N 1
ATOM 4252 C CA . CYS A 1 528 ? 25.659 3.874 -28.233 1.00 90.75 528 CYS A CA 1
ATOM 4253 C C . CYS A 1 528 ? 25.242 4.950 -29.229 1.00 90.75 528 CYS A C 1
ATOM 4255 O O . CYS A 1 528 ? 26.068 5.462 -29.985 1.00 90.75 528 CYS A O 1
ATOM 4257 N N . ASP A 1 529 ? 23.977 5.343 -29.181 1.00 89.06 529 ASP A N 1
ATOM 4258 C CA . ASP A 1 529 ? 23.471 6.456 -29.971 1.00 89.06 529 ASP A CA 1
ATOM 4259 C C . ASP A 1 529 ? 23.958 7.793 -29.396 1.00 89.06 529 ASP A C 1
ATOM 4261 O O . ASP A 1 529 ? 23.804 8.079 -28.211 1.00 89.06 529 ASP A O 1
ATOM 4265 N N . LEU A 1 530 ? 24.568 8.633 -30.237 1.00 87.69 530 LEU A N 1
ATOM 4266 C CA . LEU A 1 530 ? 25.106 9.940 -29.828 1.00 87.69 530 LEU A CA 1
ATOM 4267 C C . LEU A 1 530 ? 24.129 11.104 -30.040 1.00 87.69 530 LEU A C 1
ATOM 4269 O O . LEU A 1 530 ? 24.465 12.251 -29.747 1.00 87.69 530 LEU A O 1
ATOM 4273 N N . HIS A 1 531 ? 22.949 10.848 -30.600 1.00 84.62 531 HIS A N 1
ATOM 4274 C CA . HIS A 1 531 ? 22.034 11.892 -31.061 1.00 84.62 531 HIS A CA 1
ATOM 4275 C C . HIS A 1 531 ? 20.911 12.217 -30.062 1.00 84.62 531 HIS A C 1
ATOM 4277 O O . HIS A 1 531 ? 20.369 13.320 -30.100 1.00 84.62 531 HIS A O 1
ATOM 4283 N N . ASP A 1 532 ? 20.590 11.315 -29.142 1.00 86.75 532 ASP A N 1
ATOM 4284 C CA . ASP A 1 532 ? 19.508 11.453 -28.164 1.00 86.75 532 ASP A CA 1
ATOM 4285 C C . ASP A 1 532 ? 20.011 11.205 -26.729 1.00 86.75 532 ASP A C 1
ATOM 4287 O O . ASP A 1 532 ? 21.220 11.213 -26.466 1.00 86.75 532 ASP A O 1
ATOM 4291 N N . GLY A 1 533 ? 19.102 11.027 -25.767 1.00 87.38 533 GLY A N 1
ATOM 4292 C CA . GLY A 1 533 ? 19.470 10.816 -24.369 1.00 87.38 533 GLY A CA 1
ATOM 4293 C C . GLY A 1 533 ? 20.196 9.490 -24.102 1.00 87.38 533 GLY A C 1
ATOM 4294 O O . GLY A 1 533 ? 20.811 9.366 -23.042 1.00 87.38 533 GLY A O 1
ATOM 4295 N N . PHE A 1 534 ? 20.230 8.533 -25.043 1.00 90.31 534 PHE A N 1
ATOM 4296 C CA . PHE A 1 534 ? 21.068 7.334 -24.901 1.00 90.31 534 PHE A CA 1
ATOM 4297 C C . PHE A 1 534 ? 22.564 7.666 -24.903 1.00 90.31 534 PHE A C 1
ATOM 4299 O O . PHE A 1 534 ? 23.353 6.899 -24.356 1.00 90.31 534 PHE A O 1
ATOM 4306 N N . SER A 1 535 ? 22.956 8.841 -25.404 1.00 91.19 535 SER A N 1
ATOM 4307 C CA . SER A 1 535 ? 24.330 9.349 -25.291 1.00 91.19 535 SER A CA 1
ATOM 4308 C C . SER A 1 535 ? 24.783 9.490 -23.832 1.00 91.19 535 SER A C 1
ATOM 4310 O O . SER A 1 535 ? 25.897 9.094 -23.490 1.00 91.19 535 SER A O 1
ATOM 4312 N N . GLY A 1 536 ? 23.908 9.997 -22.956 1.00 91.56 536 GLY A N 1
ATOM 4313 C CA . GLY A 1 536 ? 24.169 10.124 -21.519 1.00 91.56 536 GLY A CA 1
ATOM 4314 C C . GLY A 1 536 ? 24.144 8.784 -20.796 1.00 91.56 536 GLY A C 1
ATOM 4315 O O . GLY A 1 536 ? 24.971 8.542 -19.917 1.00 91.56 536 GLY A O 1
ATOM 4316 N N . LEU A 1 537 ? 23.250 7.883 -21.214 1.00 92.31 537 LEU A N 1
ATOM 4317 C CA . LEU A 1 537 ? 23.208 6.513 -20.704 1.00 92.31 537 LEU A CA 1
ATOM 4318 C C . LEU A 1 537 ? 24.504 5.758 -21.043 1.00 92.31 537 LEU A C 1
ATOM 4320 O O . LEU A 1 537 ? 25.120 5.167 -20.164 1.00 92.31 537 LEU A O 1
ATOM 4324 N N . GLY A 1 538 ? 24.944 5.819 -22.303 1.00 92.31 538 GLY A N 1
ATOM 4325 C CA . GLY A 1 538 ? 26.175 5.187 -22.775 1.00 92.31 538 GLY A CA 1
ATOM 4326 C C . GLY A 1 538 ? 27.424 5.766 -22.114 1.00 92.31 538 GLY A C 1
ATOM 4327 O O . GLY A 1 538 ? 28.314 5.012 -21.733 1.00 92.31 538 GLY A O 1
ATOM 4328 N N . ALA A 1 539 ? 27.467 7.087 -21.909 1.00 93.88 539 ALA A N 1
ATOM 4329 C CA . ALA A 1 539 ? 28.537 7.746 -21.164 1.00 93.88 539 ALA A CA 1
ATOM 4330 C C . ALA A 1 539 ? 28.651 7.221 -19.728 1.00 93.88 539 ALA A C 1
ATOM 4332 O O . ALA A 1 539 ? 29.744 6.859 -19.293 1.00 93.88 539 ALA A O 1
ATOM 4333 N N . LYS A 1 540 ? 27.522 7.126 -19.015 1.00 93.56 540 LYS A N 1
ATOM 4334 C CA . LYS A 1 540 ? 27.505 6.642 -17.633 1.00 93.56 540 LYS A CA 1
ATOM 4335 C C . LYS A 1 540 ? 27.764 5.135 -17.532 1.00 93.56 540 LYS A C 1
ATOM 4337 O O . LYS A 1 540 ? 28.418 4.695 -16.595 1.00 93.56 540 LYS A O 1
ATOM 4342 N N . ALA A 1 541 ? 27.325 4.350 -18.516 1.00 92.88 541 ALA A N 1
ATOM 4343 C CA . ALA A 1 541 ? 27.665 2.932 -18.613 1.00 92.88 541 ALA A CA 1
ATOM 4344 C C . ALA A 1 541 ? 29.168 2.713 -18.863 1.00 92.88 541 ALA A C 1
ATOM 4346 O O . ALA A 1 541 ? 29.761 1.813 -18.277 1.00 92.88 541 ALA A O 1
ATOM 4347 N N . ALA A 1 542 ? 29.805 3.545 -19.697 1.00 93.25 542 ALA A N 1
ATOM 4348 C CA . ALA A 1 542 ? 31.251 3.490 -19.911 1.00 93.25 542 ALA A CA 1
ATOM 4349 C C . ALA A 1 542 ? 32.040 3.856 -18.641 1.00 93.25 542 ALA A C 1
ATOM 4351 O O . ALA A 1 542 ? 33.064 3.235 -18.374 1.00 93.25 542 ALA A O 1
ATOM 4352 N N . GLU A 1 543 ? 31.556 4.827 -17.859 1.00 93.81 543 GLU A N 1
ATOM 4353 C CA . GLU A 1 543 ? 32.112 5.167 -16.541 1.00 93.81 543 GLU A CA 1
ATOM 4354 C C . GLU A 1 543 ? 32.018 3.976 -15.574 1.00 93.81 543 GLU A C 1
ATOM 4356 O O . GLU A 1 543 ? 33.034 3.571 -15.020 1.00 93.81 543 GLU A O 1
ATOM 4361 N N . LEU A 1 544 ? 30.842 3.342 -15.461 1.00 92.81 544 LEU A N 1
ATOM 4362 C CA . LEU A 1 544 ? 30.642 2.149 -14.626 1.00 92.81 544 LEU A CA 1
ATOM 4363 C C . LEU A 1 544 ? 31.604 1.014 -15.009 1.00 92.81 544 LEU A C 1
ATOM 4365 O O . LEU A 1 544 ? 32.281 0.451 -14.152 1.00 92.81 544 LEU A O 1
ATOM 4369 N N . LEU A 1 545 ? 31.732 0.721 -16.308 1.00 92.62 545 LEU A N 1
ATOM 4370 C CA . LEU A 1 545 ? 32.650 -0.313 -16.792 1.00 92.62 545 LEU A CA 1
ATOM 4371 C C . LEU A 1 545 ? 34.122 0.031 -16.531 1.00 92.62 545 LEU A C 1
ATOM 4373 O O . LEU A 1 545 ? 34.924 -0.871 -16.292 1.00 92.62 545 LEU A O 1
ATOM 4377 N N . GLN A 1 546 ? 34.495 1.311 -16.595 1.00 91.44 546 GLN A N 1
ATOM 4378 C CA . GLN A 1 546 ? 35.852 1.754 -16.285 1.00 91.44 546 GLN A CA 1
ATOM 4379 C C . GLN A 1 546 ? 36.176 1.585 -14.795 1.00 91.44 546 GLN A C 1
ATOM 4381 O O . GLN A 1 546 ? 37.294 1.177 -14.470 1.00 91.44 546 GLN A O 1
ATOM 4386 N N . ASP A 1 547 ? 35.217 1.891 -13.920 1.00 91.75 547 ASP A N 1
ATOM 4387 C CA . ASP A 1 547 ? 35.372 1.807 -12.469 1.00 91.75 547 ASP A CA 1
ATOM 4388 C C . ASP A 1 547 ? 35.464 0.347 -11.994 1.00 91.75 547 ASP A C 1
ATOM 4390 O O . ASP A 1 547 ? 36.374 0.002 -11.237 1.00 91.75 547 ASP A O 1
ATOM 4394 N N . GLU A 1 548 ? 34.583 -0.533 -12.481 1.00 89.19 548 GLU A N 1
ATOM 4395 C CA . GLU A 1 548 ? 34.559 -1.951 -12.091 1.00 89.19 548 GLU A CA 1
ATOM 4396 C C . GLU A 1 548 ? 35.650 -2.783 -12.778 1.00 89.19 548 GLU A C 1
ATOM 4398 O O . GLU A 1 548 ? 36.325 -3.598 -12.144 1.00 89.19 548 GLU A O 1
ATOM 4403 N N . TYR A 1 549 ? 35.861 -2.570 -14.081 1.00 89.00 549 TYR A N 1
ATOM 4404 C CA . TYR A 1 549 ? 36.760 -3.375 -14.914 1.00 89.00 549 TYR A CA 1
ATOM 4405 C C . TYR A 1 549 ? 37.981 -2.587 -15.385 1.00 89.00 549 TYR A C 1
ATOM 4407 O O . TYR A 1 549 ? 38.407 -2.681 -16.545 1.00 89.00 549 TYR A O 1
ATOM 4415 N N . SER A 1 550 ? 38.576 -1.826 -14.467 1.00 82.56 550 SER A N 1
ATOM 4416 C CA . SER A 1 550 ? 39.780 -1.043 -14.742 1.00 82.56 550 SER A CA 1
ATOM 4417 C C . SER A 1 550 ? 40.893 -1.895 -15.383 1.00 82.56 550 SER A C 1
ATOM 4419 O O . SER A 1 550 ? 41.172 -3.030 -14.993 1.00 82.56 550 SER A O 1
ATOM 4421 N N . GLY A 1 551 ? 41.513 -1.359 -16.438 1.00 82.44 551 GLY A N 1
ATOM 4422 C CA . GLY A 1 551 ? 42.570 -2.041 -17.197 1.00 82.44 551 GLY A CA 1
ATOM 4423 C C . GLY A 1 551 ? 42.091 -2.978 -18.315 1.00 82.44 551 GLY A C 1
ATOM 4424 O O . GLY A 1 551 ? 42.924 -3.487 -19.066 1.00 82.44 551 GLY A O 1
ATOM 4425 N N . ARG A 1 552 ? 40.778 -3.190 -18.484 1.00 89.19 552 ARG A N 1
ATOM 4426 C CA . ARG A 1 552 ? 40.219 -3.857 -19.674 1.00 89.19 552 ARG A CA 1
ATOM 4427 C C . ARG A 1 552 ? 40.032 -2.858 -20.819 1.00 89.19 552 ARG A C 1
ATOM 4429 O O . ARG A 1 552 ? 39.839 -1.666 -20.601 1.00 89.19 552 ARG A O 1
ATOM 4436 N N . GLY A 1 553 ? 40.107 -3.342 -22.059 1.00 88.56 553 GLY A N 1
ATOM 4437 C CA . GLY A 1 553 ? 39.981 -2.486 -23.241 1.00 88.56 553 GLY A CA 1
ATOM 4438 C C . GLY A 1 553 ? 38.523 -2.124 -23.488 1.00 88.56 553 GLY A C 1
ATOM 4439 O O . GLY A 1 553 ? 37.728 -3.017 -23.768 1.00 88.56 553 GLY A O 1
ATOM 4440 N N . ILE A 1 554 ? 38.176 -0.839 -23.406 1.00 94.25 554 ILE A N 1
ATOM 4441 C CA . ILE A 1 554 ? 36.820 -0.342 -23.673 1.00 94.25 554 ILE A CA 1
ATOM 4442 C C . ILE A 1 554 ? 36.836 0.397 -25.012 1.00 94.25 554 ILE A C 1
ATOM 4444 O O . ILE A 1 554 ? 37.439 1.467 -25.132 1.00 94.25 554 ILE A O 1
ATOM 4448 N N . ILE A 1 555 ? 36.188 -0.176 -26.025 1.00 93.44 555 ILE A N 1
ATOM 4449 C CA . ILE A 1 555 ? 36.062 0.430 -27.356 1.00 93.44 555 ILE A CA 1
ATOM 4450 C C . ILE A 1 555 ? 34.613 0.861 -27.558 1.00 93.44 555 ILE A C 1
ATOM 4452 O O . ILE A 1 555 ? 33.716 0.018 -27.613 1.00 93.44 555 ILE A O 1
ATOM 4456 N N . THR A 1 556 ? 34.395 2.164 -27.720 1.00 94.00 556 THR A N 1
ATOM 4457 C CA . THR A 1 556 ? 33.059 2.725 -27.922 1.00 94.00 556 THR A CA 1
ATOM 4458 C C . THR A 1 556 ? 32.852 3.186 -29.360 1.00 94.00 556 THR A C 1
ATOM 4460 O O . THR A 1 556 ? 33.604 4.003 -29.893 1.00 94.00 556 THR A O 1
ATOM 4463 N N . TRP A 1 557 ? 31.782 2.694 -29.974 1.00 92.62 557 TRP A N 1
ATOM 4464 C CA . TRP A 1 557 ? 31.305 3.083 -31.295 1.00 92.62 557 TRP A CA 1
ATOM 4465 C C . TRP A 1 557 ? 30.074 3.967 -31.127 1.00 92.62 557 TRP A C 1
ATOM 4467 O O . TRP A 1 557 ? 28.989 3.495 -30.783 1.00 92.62 557 TRP A O 1
ATOM 4477 N N . GLY A 1 558 ? 30.259 5.266 -31.334 1.00 89.19 558 GLY A N 1
ATOM 4478 C CA . GLY A 1 558 ? 29.184 6.241 -31.225 1.00 89.19 558 GLY A CA 1
ATOM 4479 C C . GLY A 1 558 ? 28.396 6.317 -32.524 1.00 89.19 558 GLY A C 1
ATOM 4480 O O . GLY A 1 558 ? 28.946 6.736 -33.534 1.00 89.19 558 GLY A O 1
ATOM 4481 N N . LEU A 1 559 ? 27.131 5.919 -32.517 1.00 88.06 559 LEU A N 1
ATOM 4482 C CA . LEU A 1 559 ? 26.290 5.851 -33.706 1.00 88.06 559 LEU A CA 1
ATOM 4483 C C . LEU A 1 559 ? 25.508 7.154 -33.894 1.00 88.06 559 LEU A C 1
ATOM 4485 O O . LEU A 1 559 ? 24.892 7.684 -32.964 1.00 88.06 559 LEU A O 1
ATOM 4489 N N . LEU A 1 560 ? 25.519 7.667 -35.122 1.00 81.94 560 LEU A N 1
ATOM 4490 C CA . LEU A 1 560 ? 24.653 8.756 -35.556 1.00 81.94 560 LEU A CA 1
ATOM 4491 C C . LEU A 1 560 ? 23.769 8.276 -36.717 1.00 81.94 560 LEU A C 1
ATOM 4493 O O . LEU A 1 560 ? 24.293 7.716 -37.685 1.00 81.94 560 LEU A O 1
ATOM 4497 N N . PRO A 1 561 ? 22.442 8.487 -36.657 1.00 70.00 561 PRO A N 1
ATOM 4498 C CA . PRO A 1 561 ? 21.540 8.083 -37.727 1.00 70.00 561 PRO A CA 1
ATOM 4499 C C . PRO A 1 561 ? 21.786 8.880 -39.019 1.00 70.00 561 PRO A C 1
ATOM 4501 O O . PRO A 1 561 ? 22.432 9.932 -39.016 1.00 70.00 561 PRO A O 1
ATOM 4504 N N . GLY A 1 562 ? 21.261 8.342 -40.129 1.00 63.34 562 GLY A N 1
ATOM 4505 C CA . GLY A 1 562 ? 21.303 8.931 -41.476 1.00 63.34 562 GLY A CA 1
ATOM 4506 C C . GLY A 1 562 ? 20.675 10.337 -41.578 1.00 63.34 562 GLY A C 1
ATOM 4507 O O . GLY A 1 562 ? 20.187 10.877 -40.585 1.00 63.34 562 GLY A O 1
ATOM 4508 N N . PRO A 1 563 ? 20.703 10.969 -42.771 1.00 57.81 563 PRO A N 1
ATOM 4509 C CA . PRO A 1 563 ? 20.522 12.400 -42.954 1.00 57.81 563 PRO A CA 1
ATOM 4510 C C . PRO A 1 563 ? 19.221 12.913 -42.333 1.00 57.81 563 PRO A C 1
ATOM 4512 O O . PRO A 1 563 ? 18.115 12.435 -42.590 1.00 57.81 563 PRO A O 1
ATOM 4515 N N . TYR A 1 564 ? 19.395 13.935 -41.504 1.00 60.59 564 TYR A N 1
ATOM 4516 C CA . TYR A 1 564 ? 18.357 14.526 -40.678 1.00 60.59 564 TYR A CA 1
ATOM 4517 C C . TYR A 1 564 ? 17.407 15.385 -41.514 1.00 60.59 564 TYR A C 1
ATOM 4519 O O . TYR A 1 564 ? 17.838 16.210 -42.323 1.00 60.59 564 TYR A O 1
ATOM 4527 N N . ARG A 1 565 ? 16.096 15.259 -41.275 1.00 54.03 565 ARG A N 1
ATOM 4528 C CA . ARG A 1 565 ? 15.117 16.201 -41.832 1.00 54.03 565 ARG A CA 1
ATOM 4529 C C . ARG A 1 565 ? 15.344 17.575 -41.195 1.00 54.03 565 ARG A C 1
ATOM 4531 O O . ARG A 1 565 ? 15.226 17.728 -39.984 1.00 54.03 565 ARG A O 1
ATOM 4538 N N . LEU A 1 566 ? 15.626 18.581 -42.021 1.00 50.88 566 LEU A N 1
ATOM 4539 C CA . LEU A 1 566 ? 15.984 19.960 -41.644 1.00 50.88 566 LEU A CA 1
ATOM 4540 C C . LEU A 1 566 ? 14.868 20.747 -40.902 1.00 50.88 566 LEU A C 1
ATOM 4542 O O . LEU A 1 566 ? 14.991 21.951 -40.707 1.00 50.88 566 LEU A O 1
ATOM 4546 N N . GLY A 1 567 ? 13.764 20.101 -40.514 1.00 52.59 567 GLY A N 1
ATOM 4547 C CA . GLY A 1 567 ? 12.513 20.760 -40.126 1.00 52.59 567 GLY A CA 1
ATOM 4548 C C . GLY A 1 567 ? 12.428 21.286 -38.689 1.00 52.59 567 GLY A C 1
ATOM 4549 O O . GLY A 1 567 ? 11.619 22.171 -38.436 1.00 52.59 567 GLY A O 1
ATOM 4550 N N . GLU A 1 568 ? 13.242 20.797 -37.743 1.00 64.38 568 GLU A N 1
ATOM 4551 C CA . GLU A 1 568 ? 13.078 21.128 -36.316 1.00 64.38 568 GLU A CA 1
ATOM 4552 C C . GLU A 1 568 ? 14.384 21.623 -35.669 1.00 64.38 568 GLU A C 1
ATOM 4554 O O . GLU A 1 568 ? 15.264 20.846 -35.292 1.00 64.38 568 GLU A O 1
ATOM 4559 N N . LEU A 1 569 ? 14.519 22.946 -35.519 1.00 67.62 569 LEU A N 1
ATOM 4560 C CA . LEU A 1 569 ? 15.710 23.601 -34.955 1.00 67.62 569 LEU A CA 1
ATOM 4561 C C . LEU A 1 569 ? 16.040 23.118 -33.530 1.00 67.62 569 LEU A C 1
ATOM 4563 O O . LEU A 1 569 ? 17.206 22.908 -33.208 1.00 67.62 569 LEU A O 1
ATOM 4567 N N . GLN A 1 570 ? 15.020 22.911 -32.692 1.00 70.56 570 GLN A N 1
ATOM 4568 C CA . GLN A 1 570 ? 15.193 22.483 -31.300 1.00 70.56 570 GLN A CA 1
ATOM 4569 C C . GLN A 1 570 ? 15.813 21.081 -31.204 1.00 70.56 570 GLN A C 1
ATOM 4571 O O . GLN A 1 570 ? 16.796 20.903 -30.487 1.00 70.56 570 GLN A O 1
ATOM 4576 N N . LYS A 1 571 ? 15.329 20.112 -31.994 1.00 74.19 571 LYS A N 1
ATOM 4577 C CA . LYS A 1 571 ? 15.896 18.752 -32.040 1.00 74.19 571 LYS A CA 1
ATOM 4578 C C . LYS A 1 571 ? 17.347 18.739 -32.517 1.00 74.19 571 LYS A C 1
ATOM 4580 O O . LYS A 1 571 ? 18.161 17.984 -31.995 1.00 74.19 571 LYS A O 1
ATOM 4585 N N . ASN A 1 572 ? 17.702 19.616 -33.458 1.00 76.50 572 ASN A N 1
ATOM 4586 C CA . ASN A 1 572 ? 19.083 19.744 -33.927 1.00 76.50 572 ASN A CA 1
ATOM 4587 C C . ASN A 1 572 ? 20.036 20.291 -32.854 1.00 76.50 572 ASN A C 1
ATOM 4589 O O . ASN A 1 572 ? 21.195 19.879 -32.811 1.00 76.50 572 ASN A O 1
ATOM 4593 N N . ILE A 1 573 ? 19.559 21.184 -31.980 1.00 81.62 573 ILE A N 1
ATOM 4594 C CA . ILE A 1 573 ? 20.346 21.687 -30.846 1.00 81.62 573 ILE A CA 1
ATOM 4595 C C . ILE A 1 573 ? 20.554 20.578 -29.811 1.00 81.62 573 ILE A C 1
ATOM 4597 O O . ILE A 1 573 ? 21.693 20.349 -29.410 1.00 81.62 573 ILE A O 1
ATOM 4601 N N . TYR A 1 574 ? 19.492 19.859 -29.424 1.00 81.00 574 TYR A N 1
ATOM 4602 C CA . TYR A 1 574 ? 19.611 18.719 -28.506 1.00 81.00 574 TYR A CA 1
ATOM 4603 C C . TYR A 1 574 ? 20.570 17.664 -29.045 1.00 81.00 574 TYR A C 1
ATOM 4605 O O . TYR A 1 574 ? 21.485 17.266 -28.333 1.00 81.00 574 TYR A O 1
ATOM 4613 N N . ARG A 1 575 ? 20.449 17.306 -30.327 1.00 84.44 575 ARG A N 1
ATOM 4614 C CA . ARG A 1 575 ? 21.379 16.398 -31.002 1.00 84.44 575 ARG A CA 1
ATOM 4615 C C . ARG A 1 575 ? 22.828 16.845 -30.870 1.00 84.44 575 ARG A C 1
ATOM 4617 O O . ARG A 1 575 ? 23.669 16.056 -30.458 1.00 84.44 575 ARG A O 1
ATOM 4624 N N . LEU A 1 576 ? 23.127 18.098 -31.218 1.00 85.00 576 LEU A N 1
ATOM 4625 C CA . LEU A 1 576 ? 24.495 18.610 -31.161 1.00 85.00 576 LEU A CA 1
ATOM 4626 C C . LEU A 1 576 ? 25.050 18.574 -29.733 1.00 85.00 576 LEU A C 1
ATOM 4628 O O . LEU A 1 576 ? 26.193 18.166 -29.536 1.00 85.00 576 LEU A O 1
ATOM 4632 N N . LEU A 1 577 ? 24.244 18.978 -28.748 1.00 87.94 577 LEU A N 1
ATOM 4633 C CA . LEU A 1 577 ? 24.627 18.935 -27.338 1.00 87.94 577 LEU A CA 1
ATOM 4634 C C . LEU A 1 577 ? 24.878 17.497 -26.875 1.00 87.94 577 LEU A C 1
ATOM 4636 O O . LEU A 1 577 ? 25.923 17.227 -26.293 1.00 87.94 577 LEU A O 1
ATOM 4640 N N . ASN A 1 578 ? 23.972 16.571 -27.189 1.00 90.31 578 ASN A N 1
ATOM 4641 C CA . ASN A 1 578 ? 24.101 15.150 -26.869 1.00 90.31 578 ASN A CA 1
ATOM 4642 C C . ASN A 1 578 ? 25.358 14.542 -27.492 1.00 90.31 578 ASN A C 1
ATOM 4644 O O . ASN A 1 578 ? 26.099 13.836 -26.816 1.00 90.31 578 ASN A O 1
ATOM 4648 N N . THR A 1 579 ? 25.652 14.867 -28.753 1.00 88.62 579 THR A N 1
ATOM 4649 C CA . THR A 1 579 ? 26.848 14.365 -29.432 1.00 88.62 579 THR A CA 1
ATOM 4650 C C . THR A 1 579 ? 28.122 14.958 -28.839 1.00 88.62 579 THR A C 1
ATOM 4652 O O . THR A 1 579 ? 29.085 14.227 -28.620 1.00 88.62 579 THR A O 1
ATOM 4655 N N . ALA A 1 580 ? 28.140 16.261 -28.541 1.00 89.62 580 ALA A N 1
ATOM 4656 C CA . ALA A 1 580 ? 29.295 16.913 -27.931 1.00 89.62 580 ALA A CA 1
ATOM 4657 C C . ALA A 1 580 ? 29.578 16.357 -26.528 1.00 89.62 580 ALA A C 1
ATOM 4659 O O . ALA A 1 580 ? 30.701 15.934 -26.254 1.00 89.62 580 ALA A O 1
ATOM 4660 N N . PHE A 1 581 ? 28.563 16.299 -25.661 1.00 92.06 581 PHE A N 1
ATOM 4661 C CA . PHE A 1 581 ? 28.702 15.729 -24.322 1.00 92.06 581 PHE A CA 1
ATOM 4662 C C . PHE A 1 581 ? 29.041 14.239 -24.384 1.00 92.06 581 PHE A C 1
ATOM 4664 O O . PHE A 1 581 ? 29.991 13.809 -23.734 1.00 92.06 581 PHE A O 1
ATOM 4671 N N . GLY A 1 582 ? 28.354 13.470 -25.230 1.00 91.00 582 GLY A N 1
ATOM 4672 C CA . GLY A 1 582 ? 28.634 12.056 -25.461 1.00 91.00 582 GLY A CA 1
ATOM 4673 C C . GLY A 1 582 ? 30.091 11.811 -25.838 1.00 91.00 582 GLY A C 1
ATOM 4674 O O . GLY A 1 582 ? 30.760 11.025 -25.179 1.00 91.00 582 GLY A O 1
ATOM 4675 N N . LEU A 1 583 ? 30.631 12.528 -26.828 1.00 90.06 583 LEU A N 1
ATOM 4676 C CA . LEU A 1 583 ? 32.030 12.372 -27.239 1.00 90.06 583 LEU A CA 1
ATOM 4677 C C . LEU A 1 583 ? 33.023 12.749 -26.138 1.00 90.06 583 LEU A C 1
ATOM 4679 O O . LEU A 1 583 ? 33.998 12.026 -25.936 1.00 90.06 583 LEU A O 1
ATOM 4683 N N . VAL A 1 584 ? 32.782 13.843 -25.411 1.00 92.12 584 VAL A N 1
ATOM 4684 C CA . VAL A 1 584 ? 33.659 14.269 -24.311 1.00 92.12 584 VAL A CA 1
ATOM 4685 C C . VAL A 1 584 ? 33.687 13.209 -23.210 1.00 92.12 584 VAL A C 1
ATOM 4687 O O . VAL A 1 584 ? 34.765 12.721 -22.870 1.00 92.12 584 VAL A O 1
ATOM 4690 N N . HIS A 1 585 ? 32.523 12.795 -22.708 1.00 92.56 585 HIS A N 1
ATOM 4691 C CA . HIS A 1 585 ? 32.437 11.817 -21.625 1.00 92.56 585 HIS A CA 1
ATOM 4692 C C . HIS A 1 585 ? 32.928 10.429 -22.055 1.00 92.56 585 HIS A C 1
ATOM 4694 O O . HIS A 1 585 ? 33.734 9.816 -21.358 1.00 92.56 585 HIS A O 1
ATOM 4700 N N . LEU A 1 586 ? 32.544 9.947 -23.239 1.00 92.56 586 LEU A N 1
ATOM 4701 C CA . LEU A 1 586 ? 33.019 8.655 -23.740 1.00 92.56 586 LEU A CA 1
ATOM 4702 C C . LEU A 1 586 ? 34.528 8.654 -23.971 1.00 92.56 586 LEU A C 1
ATOM 4704 O O . LEU A 1 586 ? 35.170 7.644 -23.696 1.00 92.56 586 LEU A O 1
ATOM 4708 N N . SER A 1 587 ? 35.117 9.764 -24.432 1.00 91.25 587 SER A N 1
ATOM 4709 C CA . SER A 1 587 ? 36.573 9.862 -24.596 1.00 91.25 587 SER A CA 1
ATOM 4710 C C . SER A 1 587 ? 37.316 9.843 -23.258 1.00 91.25 587 SER A C 1
ATOM 4712 O O . SER A 1 587 ? 38.428 9.319 -23.179 1.00 91.25 587 SER A O 1
ATOM 4714 N N . ALA A 1 588 ? 36.703 10.358 -22.188 1.00 91.19 588 ALA A N 1
ATOM 4715 C CA . ALA A 1 588 ? 37.272 10.280 -20.850 1.00 91.19 588 ALA A CA 1
ATOM 4716 C C . ALA A 1 588 ? 37.304 8.825 -20.353 1.00 91.19 588 ALA A C 1
ATOM 4718 O O . ALA A 1 588 ? 38.364 8.353 -19.930 1.00 91.19 588 ALA A O 1
ATOM 4719 N N . HIS A 1 589 ? 36.181 8.110 -20.496 1.00 91.62 589 HIS A N 1
ATOM 4720 C CA . HIS A 1 589 ? 35.979 6.801 -19.868 1.00 91.62 589 HIS A CA 1
ATOM 4721 C C . HIS A 1 589 ? 36.378 5.589 -20.725 1.00 91.62 589 HIS A C 1
ATOM 4723 O O . HIS A 1 589 ? 36.738 4.544 -20.192 1.00 91.62 589 HIS A O 1
ATOM 4729 N N . SER A 1 590 ? 36.396 5.719 -22.054 1.00 92.50 590 SER A N 1
ATOM 4730 C CA . SER A 1 590 ? 36.777 4.627 -22.966 1.00 92.50 590 SER A CA 1
ATOM 4731 C C . SER A 1 590 ? 38.282 4.623 -23.263 1.00 92.50 590 SER A C 1
ATOM 4733 O O . SER A 1 590 ? 38.970 5.640 -23.124 1.00 92.50 590 SER A O 1
ATOM 4735 N N . SER A 1 591 ? 38.809 3.485 -23.723 1.00 91.44 591 SER A N 1
ATOM 4736 C CA . SER A 1 591 ? 40.168 3.374 -24.279 1.00 91.44 591 SER A CA 1
ATOM 4737 C C . SER A 1 591 ? 40.239 3.957 -25.694 1.00 91.44 591 SER A C 1
ATOM 4739 O O . SER A 1 591 ? 41.232 4.585 -26.051 1.00 91.44 591 SER A O 1
ATOM 4741 N N . LEU A 1 592 ? 39.172 3.779 -26.478 1.00 91.44 592 LEU A N 1
ATOM 4742 C CA . LEU A 1 592 ? 39.047 4.250 -27.857 1.00 91.44 592 LEU A CA 1
ATOM 4743 C C . LEU A 1 592 ? 37.594 4.651 -28.145 1.00 91.44 592 LEU A C 1
ATOM 4745 O O . LEU A 1 592 ? 36.676 3.936 -27.744 1.00 91.44 592 LEU A O 1
ATOM 4749 N N . VAL A 1 593 ? 37.379 5.756 -28.861 1.00 91.94 593 VAL A N 1
ATOM 4750 C CA . VAL A 1 593 ? 36.046 6.206 -29.294 1.00 91.94 593 VAL A CA 1
ATOM 4751 C C . VAL A 1 593 ? 36.052 6.509 -30.783 1.00 91.94 593 VAL A C 1
ATOM 4753 O O . VAL A 1 593 ? 36.873 7.292 -31.255 1.00 91.94 593 VAL A O 1
ATOM 4756 N N . CYS A 1 594 ? 35.100 5.943 -31.518 1.00 90.94 594 CYS A N 1
ATOM 4757 C CA . CYS A 1 594 ? 34.908 6.246 -32.931 1.00 90.94 594 CYS A CA 1
ATOM 4758 C C . CYS A 1 594 ? 33.452 6.660 -33.201 1.00 90.94 594 CYS A C 1
ATOM 4760 O O . CYS A 1 594 ? 32.551 5.827 -33.053 1.00 90.94 594 CYS A O 1
ATOM 4762 N N . PRO A 1 595 ? 33.189 7.928 -33.575 1.00 89.75 595 PRO A N 1
ATOM 4763 C CA . PRO A 1 595 ? 31.867 8.352 -34.015 1.00 89.75 595 PRO A CA 1
ATOM 4764 C C . PRO A 1 595 ? 31.612 7.882 -35.445 1.00 89.75 595 PRO A C 1
ATOM 4766 O O . PRO A 1 595 ? 32.217 8.407 -36.375 1.00 89.75 595 PRO A O 1
ATOM 4769 N N . LEU A 1 596 ? 30.695 6.938 -35.619 1.00 88.38 596 LEU A N 1
ATOM 4770 C CA . LEU A 1 596 ? 30.261 6.404 -36.901 1.00 88.38 596 LEU A CA 1
ATOM 4771 C C . LEU A 1 596 ? 29.002 7.116 -37.402 1.00 88.38 596 LEU A C 1
ATOM 4773 O O . LEU A 1 596 ? 27.998 7.224 -36.697 1.00 88.38 596 LEU A O 1
ATOM 4777 N N . SER A 1 597 ? 29.053 7.585 -38.643 1.00 85.06 597 SER A N 1
ATOM 4778 C CA . SER A 1 597 ? 27.979 8.307 -39.315 1.00 85.06 597 SER A CA 1
ATOM 4779 C C . SER A 1 597 ? 28.127 8.178 -40.824 1.00 85.06 597 SER A C 1
ATOM 4781 O O . SER A 1 597 ? 29.228 8.268 -41.358 1.00 85.06 597 SER A O 1
ATOM 4783 N N . LEU A 1 598 ? 27.000 8.057 -41.522 1.00 78.62 598 LEU A N 1
ATOM 4784 C CA . LEU A 1 598 ? 26.947 8.270 -42.972 1.00 78.62 598 LEU A CA 1
ATOM 4785 C C . LEU A 1 598 ? 26.529 9.697 -43.345 1.00 78.62 598 LEU A C 1
ATOM 4787 O O . LEU A 1 598 ? 26.532 10.037 -44.523 1.00 78.62 598 LEU A O 1
ATOM 4791 N N . GLY A 1 599 ? 26.157 10.527 -42.365 1.00 70.56 599 GLY A N 1
ATOM 4792 C CA . GLY A 1 599 ? 25.999 11.969 -42.541 1.00 70.56 599 GLY A CA 1
ATOM 4793 C C . GLY A 1 599 ? 27.367 12.642 -42.478 1.00 70.56 599 GLY A C 1
ATOM 4794 O O . GLY A 1 599 ? 28.076 12.463 -41.486 1.00 70.56 599 GLY A O 1
ATOM 4795 N N . GLY A 1 600 ? 27.729 13.390 -43.524 1.00 62.16 600 GLY A N 1
ATOM 4796 C CA . GLY A 1 600 ? 29.097 13.872 -43.754 1.00 62.16 600 GLY A CA 1
ATOM 4797 C C . GLY A 1 600 ? 29.671 14.813 -42.687 1.00 62.16 600 GLY A C 1
ATOM 4798 O O . GLY A 1 600 ? 30.882 14.991 -42.634 1.00 62.16 600 GLY A O 1
ATOM 4799 N N . SER A 1 601 ? 28.849 15.393 -41.800 1.00 67.56 601 SER A N 1
ATOM 4800 C CA . SER A 1 601 ? 29.346 16.281 -40.742 1.00 67.56 601 SER A CA 1
ATOM 4801 C C . SER A 1 601 ? 28.504 16.275 -39.458 1.00 67.56 601 SER A C 1
ATOM 4803 O O . SER A 1 601 ? 27.296 16.029 -39.467 1.00 67.56 601 SER A O 1
ATOM 4805 N N . LEU A 1 602 ? 29.156 16.600 -38.333 1.00 67.19 602 LEU A N 1
ATOM 4806 C CA . LEU A 1 602 ? 28.539 16.766 -37.004 1.00 67.19 602 LEU A CA 1
ATOM 4807 C C . LEU A 1 602 ? 27.859 18.127 -36.783 1.00 67.19 602 LEU A C 1
ATOM 4809 O O . LEU A 1 602 ? 27.276 18.355 -35.723 1.00 67.19 602 LEU A O 1
ATOM 4813 N N . GLY A 1 603 ? 27.938 19.043 -37.751 1.00 63.06 603 GLY A N 1
ATOM 4814 C CA . GLY A 1 603 ? 27.460 20.416 -37.604 1.00 63.06 603 GLY A CA 1
ATOM 4815 C C . GLY A 1 603 ? 25.939 20.549 -37.435 1.00 63.06 603 GLY A C 1
ATOM 4816 O O . GLY A 1 603 ? 25.162 19.610 -37.631 1.00 63.06 603 GLY A O 1
ATOM 4817 N N . LEU A 1 604 ? 25.490 21.772 -37.113 1.00 63.09 604 LEU A N 1
ATOM 4818 C CA . LEU A 1 604 ? 24.060 22.135 -37.089 1.00 63.09 604 LEU A CA 1
ATOM 4819 C C . LEU A 1 604 ? 23.382 21.921 -38.452 1.00 63.09 604 LEU A C 1
ATOM 4821 O O . LEU A 1 604 ? 22.178 21.679 -38.508 1.00 63.09 604 LEU A O 1
ATOM 4825 N N . ARG A 1 605 ? 24.158 22.007 -39.540 1.00 62.16 605 ARG A N 1
ATOM 4826 C CA . ARG A 1 605 ? 23.741 21.682 -40.904 1.00 62.16 605 ARG A CA 1
ATOM 4827 C C . ARG A 1 605 ? 24.538 20.461 -41.375 1.00 62.16 605 ARG A C 1
ATOM 4829 O O . ARG A 1 605 ? 25.729 20.621 -41.631 1.00 62.16 605 ARG A O 1
ATOM 4836 N N . PRO A 1 606 ? 23.922 19.272 -41.439 1.00 62.28 606 PRO A N 1
ATOM 4837 C CA . PRO A 1 606 ? 24.605 18.078 -41.913 1.00 62.28 606 PRO A CA 1
ATOM 4838 C C . PRO A 1 606 ? 24.906 18.200 -43.411 1.00 62.28 606 PRO A C 1
ATOM 4840 O O . PRO A 1 606 ? 24.079 18.680 -44.188 1.00 62.28 606 PRO A O 1
ATOM 4843 N N . GLU A 1 607 ? 26.098 17.765 -43.799 1.00 65.94 607 GLU A N 1
ATOM 4844 C CA . GLU A 1 607 ? 26.492 17.587 -45.199 1.00 65.94 607 GLU A CA 1
ATOM 4845 C C . GLU A 1 607 ? 25.737 16.416 -45.854 1.00 65.94 607 GLU A C 1
ATOM 4847 O O . GLU A 1 607 ? 25.182 15.569 -45.138 1.00 65.94 607 GLU A O 1
ATOM 4852 N N . PRO A 1 608 ? 25.669 16.358 -47.203 1.00 67.94 608 PRO A N 1
ATOM 4853 C CA . PRO A 1 608 ? 25.028 15.246 -47.896 1.00 67.94 608 PRO A CA 1
ATOM 4854 C C . PRO A 1 608 ? 25.616 13.892 -47.461 1.00 67.94 608 PRO A C 1
ATOM 4856 O O . PRO A 1 608 ? 26.784 13.814 -47.070 1.00 67.94 608 PRO A O 1
ATOM 4859 N N . PRO A 1 609 ? 24.806 12.819 -47.498 1.00 74.62 609 PRO A N 1
ATOM 4860 C CA . PRO A 1 609 ? 25.252 11.502 -47.080 1.00 74.62 609 PRO A CA 1
ATOM 4861 C C . PRO A 1 609 ? 26.376 10.972 -47.977 1.00 74.62 609 PRO A C 1
ATOM 4863 O O . PRO A 1 609 ? 26.448 11.273 -49.169 1.00 74.62 609 PRO A O 1
ATOM 4866 N N . VAL A 1 610 ? 27.241 10.159 -47.382 1.00 77.12 610 VAL A N 1
ATOM 4867 C CA . VAL A 1 610 ? 28.445 9.613 -48.010 1.00 77.12 610 VAL A CA 1
ATOM 4868 C C . VAL A 1 610 ? 28.105 8.586 -49.100 1.00 77.12 610 VAL A C 1
ATOM 4870 O O . VAL A 1 610 ? 27.658 7.485 -48.807 1.00 77.12 610 VAL A O 1
ATOM 4873 N N . SER A 1 611 ? 28.358 8.895 -50.373 1.00 76.75 611 SER A N 1
ATOM 4874 C CA . SER A 1 611 ? 28.074 7.970 -51.480 1.00 76.75 611 SER A CA 1
ATOM 4875 C C . SER A 1 611 ? 29.197 6.955 -51.716 1.00 76.75 611 SER A C 1
ATOM 4877 O O . SER A 1 611 ? 30.360 7.335 -51.852 1.00 76.75 611 SER A O 1
ATOM 4879 N N . PHE A 1 612 ? 28.836 5.683 -51.886 1.00 80.69 612 PHE A N 1
ATOM 4880 C CA . PHE A 1 612 ? 29.759 4.625 -52.300 1.00 80.69 612 PHE A CA 1
ATOM 4881 C C . PHE A 1 612 ? 29.697 4.414 -53.822 1.00 80.69 612 PHE A C 1
ATOM 4883 O O . PHE A 1 612 ? 28.601 4.239 -54.355 1.00 80.69 612 PHE A O 1
ATOM 4890 N N . PRO A 1 613 ? 30.836 4.353 -54.539 1.00 77.12 613 PRO A N 1
ATOM 4891 C CA . PRO A 1 613 ? 30.838 4.224 -56.002 1.00 77.12 613 PRO A CA 1
ATOM 4892 C C . PRO A 1 613 ? 30.159 2.956 -56.547 1.00 77.12 613 PRO A C 1
ATOM 4894 O O . PRO A 1 613 ? 29.636 2.964 -57.658 1.00 77.12 613 PRO A O 1
ATOM 4897 N N . LEU A 1 614 ? 30.186 1.859 -55.783 1.00 78.38 614 LEU A N 1
ATOM 4898 C CA . LEU A 1 614 ? 29.752 0.524 -56.217 1.00 78.38 614 LEU A CA 1
ATOM 4899 C C . LEU A 1 614 ? 28.547 -0.016 -55.425 1.00 78.38 614 LEU A C 1
ATOM 4901 O O . LEU A 1 614 ? 28.179 -1.179 -55.590 1.00 78.38 614 LEU A O 1
ATOM 4905 N N . LEU A 1 615 ? 27.936 0.801 -54.562 1.00 83.56 615 LEU A N 1
ATOM 4906 C CA . LEU A 1 615 ? 26.832 0.393 -53.695 1.00 83.56 615 LEU A CA 1
ATOM 4907 C C . LEU A 1 615 ? 25.677 1.389 -53.806 1.00 83.56 615 LEU A C 1
ATOM 4909 O O . LEU A 1 615 ? 25.829 2.576 -53.532 1.00 83.56 615 LEU A O 1
ATOM 4913 N N . GLN A 1 616 ? 24.502 0.881 -54.169 1.00 81.50 616 GLN A N 1
ATOM 4914 C CA . GLN A 1 616 ? 23.261 1.648 -54.152 1.00 81.50 616 GLN A CA 1
ATOM 4915 C C . GLN A 1 616 ? 22.594 1.482 -52.790 1.00 81.50 616 GLN A C 1
ATOM 4917 O O . GLN A 1 616 ? 22.314 0.359 -52.372 1.00 81.50 616 GLN A O 1
ATOM 4922 N N . TYR A 1 617 ? 22.342 2.592 -52.103 1.00 84.00 617 TYR A N 1
ATOM 4923 C CA . TYR A 1 617 ? 21.605 2.593 -50.848 1.00 84.00 617 TYR A CA 1
ATOM 4924 C C . TYR A 1 617 ? 20.801 3.887 -50.703 1.00 84.00 617 TYR A C 1
ATOM 4926 O O . TYR A 1 617 ? 21.219 4.944 -51.175 1.00 84.00 617 TYR A O 1
ATOM 4934 N N . ASP A 1 618 ? 19.647 3.796 -50.043 1.00 79.94 618 ASP A N 1
ATOM 4935 C CA . ASP A 1 618 ? 18.889 4.977 -49.625 1.00 79.94 618 ASP A CA 1
ATOM 4936 C C . ASP A 1 618 ? 19.358 5.431 -48.241 1.00 79.94 618 ASP A C 1
ATOM 4938 O O . ASP A 1 618 ? 19.213 4.705 -47.254 1.00 79.94 618 ASP A O 1
ATOM 4942 N N . ALA A 1 619 ? 19.913 6.638 -48.171 1.00 76.19 619 ALA A N 1
ATOM 4943 C CA . ALA A 1 619 ? 20.358 7.232 -46.923 1.00 76.19 619 ALA A CA 1
ATOM 4944 C C . ALA A 1 619 ? 19.189 7.575 -45.987 1.00 76.19 619 ALA A C 1
ATOM 4946 O O . ALA A 1 619 ? 19.373 7.550 -44.776 1.00 76.19 619 ALA A O 1
ATOM 4947 N N . ALA A 1 620 ? 17.984 7.843 -46.502 1.00 74.81 620 ALA A N 1
ATOM 4948 C CA . ALA A 1 620 ? 16.826 8.190 -45.676 1.00 74.81 620 ALA A CA 1
ATOM 4949 C C . ALA A 1 620 ? 16.352 7.037 -44.773 1.00 74.81 620 ALA A C 1
ATOM 4951 O O . ALA A 1 620 ? 15.650 7.280 -43.790 1.00 74.81 620 ALA A O 1
ATOM 4952 N N . LEU A 1 621 ? 16.743 5.797 -45.084 1.00 77.38 621 LEU A N 1
ATOM 4953 C CA . LEU A 1 621 ? 16.394 4.606 -44.320 1.00 77.38 621 LEU A CA 1
ATOM 4954 C C . LEU A 1 621 ? 17.514 4.250 -43.321 1.00 77.38 621 LEU A C 1
ATOM 4956 O O . LEU A 1 621 ? 18.608 3.846 -43.735 1.00 77.38 621 LEU A O 1
ATOM 4960 N N . PRO A 1 622 ? 17.248 4.292 -41.996 1.00 76.88 622 PRO A N 1
ATOM 4961 C CA . PRO A 1 622 ? 18.223 3.888 -40.979 1.00 76.88 622 PRO A CA 1
ATOM 4962 C C . PRO A 1 622 ? 18.702 2.441 -41.137 1.00 76.88 622 PRO A C 1
ATOM 4964 O O . PRO A 1 622 ? 19.844 2.135 -40.809 1.00 76.88 622 PRO A O 1
ATOM 4967 N N . PHE A 1 623 ? 17.859 1.561 -41.686 1.00 79.94 623 PHE A N 1
ATOM 4968 C CA . PHE A 1 623 ? 18.198 0.165 -41.967 1.00 79.94 623 PHE A CA 1
ATOM 4969 C C . PHE A 1 623 ? 19.391 0.028 -42.929 1.00 79.94 623 PHE A C 1
ATOM 4971 O O . PHE A 1 623 ? 20.345 -0.688 -42.627 1.00 79.94 623 PHE A O 1
ATOM 4978 N N . HIS A 1 624 ? 19.377 0.750 -44.055 1.00 83.00 624 HIS A N 1
ATOM 4979 C CA . HIS A 1 624 ? 20.481 0.737 -45.020 1.00 83.00 624 HIS A CA 1
ATOM 4980 C C . HIS A 1 624 ? 21.758 1.322 -44.418 1.00 83.00 624 HIS A C 1
ATOM 4982 O O . HIS A 1 624 ? 22.836 0.743 -44.561 1.00 83.00 624 HIS A O 1
ATOM 4988 N N . CYS A 1 625 ? 21.625 2.427 -43.681 1.00 83.25 625 CYS A N 1
ATOM 4989 C CA . CYS A 1 625 ? 22.758 3.054 -43.012 1.00 83.25 625 CYS A CA 1
ATOM 4990 C C . CYS A 1 625 ? 23.401 2.116 -41.981 1.00 83.25 625 CYS A C 1
ATOM 4992 O O . CYS A 1 625 ? 24.614 1.907 -41.991 1.00 83.25 625 CYS A O 1
ATOM 4994 N N . GLY A 1 626 ? 22.577 1.496 -41.134 1.00 84.94 626 GLY A N 1
ATOM 4995 C CA . GLY A 1 626 ? 23.014 0.535 -40.129 1.00 84.94 626 GLY A CA 1
ATOM 4996 C C . GLY A 1 626 ? 23.679 -0.698 -40.739 1.00 84.94 626 GLY A C 1
ATOM 4997 O O . GLY A 1 626 ? 24.679 -1.161 -40.203 1.00 84.94 626 GLY A O 1
ATOM 4998 N N . ALA A 1 627 ? 23.200 -1.197 -41.885 1.00 85.50 627 ALA A N 1
ATOM 4999 C CA . ALA A 1 627 ? 23.805 -2.342 -42.569 1.00 85.50 627 ALA A CA 1
ATOM 5000 C C . ALA A 1 627 ? 25.234 -2.053 -43.068 1.00 85.50 627 ALA A C 1
ATOM 5002 O O . ALA A 1 627 ? 26.124 -2.896 -42.928 1.00 85.50 627 ALA A O 1
ATOM 5003 N N . ILE A 1 628 ? 25.475 -0.854 -43.608 1.00 87.25 628 ILE A N 1
ATOM 5004 C CA . ILE A 1 628 ? 26.808 -0.415 -44.050 1.00 87.25 628 ILE A CA 1
ATOM 5005 C C . ILE A 1 628 ? 27.748 -0.293 -42.846 1.00 87.25 628 ILE A C 1
ATOM 5007 O O . ILE A 1 628 ? 28.836 -0.873 -42.854 1.00 87.25 628 ILE A O 1
ATOM 5011 N N . LEU A 1 629 ? 27.307 0.396 -41.787 1.00 87.62 629 LEU A N 1
ATOM 5012 C CA . LEU A 1 629 ? 28.094 0.563 -40.563 1.00 87.62 629 LEU A CA 1
ATOM 5013 C C . LEU A 1 629 ? 28.382 -0.782 -39.883 1.00 87.62 629 LEU A C 1
ATOM 5015 O O . LEU A 1 629 ? 29.513 -1.027 -39.474 1.00 87.62 629 LEU A O 1
ATOM 5019 N N . ALA A 1 630 ? 27.404 -1.686 -39.823 1.00 88.19 630 ALA A N 1
ATOM 5020 C CA . ALA A 1 630 ? 27.580 -3.030 -39.281 1.00 88.19 630 ALA A CA 1
ATOM 5021 C C . ALA A 1 630 ? 28.579 -3.858 -40.103 1.00 88.19 630 ALA A C 1
ATOM 5023 O O . ALA A 1 630 ? 29.392 -4.573 -39.526 1.00 88.19 630 ALA A O 1
ATOM 5024 N N . THR A 1 631 ? 28.571 -3.733 -41.435 1.00 88.75 631 THR A N 1
ATOM 5025 C CA . THR A 1 631 ? 29.538 -4.413 -42.317 1.00 88.75 631 THR A CA 1
ATOM 5026 C C . THR A 1 631 ? 30.962 -3.898 -42.090 1.00 88.75 631 THR A C 1
ATOM 5028 O O . THR A 1 631 ? 31.917 -4.680 -42.026 1.00 88.75 631 THR A O 1
ATOM 5031 N N . ALA A 1 632 ? 31.109 -2.582 -41.924 1.00 89.06 632 ALA A N 1
ATOM 5032 C CA . ALA A 1 632 ? 32.385 -1.965 -41.591 1.00 89.06 632 ALA A CA 1
ATOM 5033 C C . ALA A 1 632 ? 32.871 -2.395 -40.198 1.00 89.06 632 ALA A C 1
ATOM 5035 O O . ALA A 1 632 ? 34.002 -2.857 -40.069 1.00 89.06 632 ALA A O 1
ATOM 5036 N N . LEU A 1 633 ? 32.005 -2.345 -39.180 1.00 89.94 633 LEU A N 1
ATOM 5037 C CA . LEU A 1 633 ? 32.299 -2.810 -37.822 1.00 89.94 633 LEU A CA 1
ATOM 5038 C C . LEU A 1 633 ? 32.691 -4.288 -37.798 1.00 89.94 633 LEU A C 1
ATOM 5040 O O . LEU A 1 633 ? 33.705 -4.649 -37.205 1.00 89.94 633 LEU A O 1
ATOM 5044 N N . ASP A 1 634 ? 31.952 -5.158 -38.484 1.00 89.31 634 ASP A N 1
ATOM 5045 C CA . ASP A 1 634 ? 32.291 -6.579 -38.567 1.00 89.31 634 ASP A CA 1
ATOM 5046 C C . ASP A 1 634 ? 33.660 -6.798 -39.229 1.00 89.31 634 ASP A C 1
ATOM 5048 O O . ASP A 1 634 ? 34.330 -7.775 -38.929 1.00 89.31 634 ASP A O 1
ATOM 5052 N N . THR A 1 635 ? 34.141 -5.886 -40.074 1.00 89.25 635 THR A N 1
ATOM 5053 C CA . THR A 1 635 ? 35.481 -5.993 -40.674 1.00 89.25 635 THR A CA 1
ATOM 5054 C C . THR A 1 635 ? 36.569 -5.395 -39.776 1.00 89.25 635 THR A C 1
ATOM 5056 O O . THR A 1 635 ? 37.583 -6.043 -39.525 1.00 89.25 635 THR A O 1
ATOM 5059 N N . VAL A 1 636 ? 36.355 -4.202 -39.218 1.00 88.88 636 VAL A N 1
ATOM 5060 C CA . VAL A 1 636 ? 37.335 -3.494 -38.369 1.00 88.88 636 VAL A CA 1
ATOM 5061 C C . VAL A 1 636 ? 37.619 -4.245 -37.065 1.00 88.88 636 VAL A C 1
ATOM 5063 O O . VAL A 1 636 ? 38.727 -4.191 -36.542 1.00 88.88 636 VAL A O 1
ATOM 5066 N N . THR A 1 637 ? 36.646 -5.000 -36.554 1.00 90.06 637 THR A N 1
ATOM 5067 C CA . THR A 1 637 ? 36.756 -5.730 -35.279 1.00 90.06 637 THR A CA 1
ATOM 5068 C C . THR A 1 637 ? 37.362 -7.133 -35.405 1.00 90.06 637 THR A C 1
ATOM 5070 O O . THR A 1 637 ? 37.585 -7.813 -34.406 1.00 90.06 637 THR A O 1
ATOM 5073 N N . VAL A 1 638 ? 37.647 -7.606 -36.623 1.00 89.81 638 VAL A N 1
ATOM 5074 C CA . VAL A 1 638 ? 38.269 -8.923 -36.875 1.00 89.81 638 VAL A CA 1
ATOM 5075 C C . VAL A 1 638 ? 39.590 -9.143 -36.116 1.00 89.81 638 VAL A C 1
ATOM 5077 O O . VAL A 1 638 ? 39.753 -10.241 -35.575 1.00 89.81 638 VAL A O 1
ATOM 5080 N N . PRO A 1 639 ? 40.523 -8.166 -36.025 1.00 88.50 639 PRO A N 1
ATOM 5081 C CA . PRO A 1 639 ? 41.840 -8.386 -35.429 1.00 88.50 639 PRO A CA 1
ATOM 5082 C C . PRO A 1 639 ? 41.807 -8.878 -33.985 1.00 88.50 639 PRO A C 1
ATOM 5084 O O . PRO A 1 639 ? 42.690 -9.638 -33.612 1.00 88.50 639 PRO A O 1
ATOM 5087 N N . TYR A 1 640 ? 40.805 -8.497 -33.191 1.00 88.19 640 TYR A N 1
ATOM 5088 C CA . TYR A 1 640 ? 40.690 -8.948 -31.802 1.00 88.19 640 TYR A CA 1
ATOM 5089 C C . TYR A 1 640 ? 39.684 -10.090 -31.600 1.00 88.19 640 TYR A C 1
ATOM 5091 O O . TYR A 1 640 ? 39.640 -10.660 -30.514 1.00 88.19 640 TYR A O 1
ATOM 5099 N N . ARG A 1 641 ? 38.904 -10.458 -32.630 1.00 87.81 641 ARG A N 1
ATOM 5100 C CA . ARG A 1 641 ? 37.945 -11.580 -32.587 1.00 87.81 641 ARG A CA 1
ATOM 5101 C C . ARG A 1 641 ? 38.521 -12.907 -33.093 1.00 87.81 641 ARG A C 1
ATOM 5103 O O . ARG A 1 641 ? 38.029 -13.969 -32.714 1.00 87.81 641 ARG A O 1
ATOM 5110 N N . LEU A 1 642 ? 39.525 -12.884 -33.974 1.00 85.88 642 LEU A N 1
ATOM 5111 C CA . LEU A 1 642 ? 40.123 -14.108 -34.521 1.00 85.88 642 LEU A CA 1
ATOM 5112 C C . LEU A 1 642 ? 41.136 -14.736 -33.559 1.00 85.88 642 LEU A C 1
ATOM 5114 O O . LEU A 1 642 ? 42.113 -14.099 -33.185 1.00 85.88 642 LEU A O 1
ATOM 5118 N N . ARG A 1 643 ? 40.991 -16.044 -33.295 1.00 76.62 643 ARG A N 1
ATOM 5119 C CA . ARG A 1 643 ? 41.951 -16.837 -32.494 1.00 76.62 643 ARG A CA 1
ATOM 5120 C C . ARG A 1 643 ? 43.379 -16.833 -33.052 1.00 76.62 643 ARG A C 1
ATOM 5122 O O . ARG A 1 643 ? 44.324 -17.044 -32.307 1.00 76.62 643 ARG A O 1
ATOM 5129 N N . SER A 1 644 ? 43.531 -16.652 -34.364 1.00 75.19 644 SER A N 1
ATOM 5130 C CA . SER A 1 644 ? 44.829 -16.646 -35.050 1.00 75.19 644 SER A CA 1
ATOM 5131 C C . SER A 1 644 ? 45.548 -15.296 -34.998 1.00 75.19 644 SER A C 1
ATOM 5133 O O . SER A 1 644 ? 46.674 -15.201 -35.478 1.00 75.19 644 SER A O 1
ATOM 5135 N N . SER A 1 645 ? 44.891 -14.247 -34.502 1.00 76.31 645 SER A N 1
ATOM 5136 C CA . SER A 1 645 ? 45.457 -12.904 -34.426 1.00 76.31 645 SER A CA 1
ATOM 5137 C C . SER A 1 645 ? 46.036 -12.651 -33.030 1.00 76.31 645 SER A C 1
ATOM 5139 O O . SER A 1 645 ? 45.382 -12.974 -32.040 1.00 76.31 645 SER A O 1
ATOM 5141 N N . PRO A 1 646 ? 47.234 -12.053 -32.918 1.00 74.94 646 PRO A N 1
ATOM 5142 C CA . PRO A 1 646 ? 47.857 -11.759 -31.628 1.00 74.94 646 PRO A CA 1
ATOM 5143 C C . PRO A 1 646 ? 47.342 -10.463 -30.973 1.00 74.94 646 PRO A C 1
ATOM 5145 O O . PRO A 1 646 ? 47.797 -10.106 -29.889 1.00 74.94 646 PRO A O 1
ATOM 5148 N N . VAL A 1 647 ? 46.442 -9.716 -31.623 1.00 86.31 647 VAL A N 1
ATOM 5149 C CA . VAL A 1 647 ? 46.064 -8.359 -31.198 1.00 86.31 647 VAL A CA 1
ATOM 5150 C C . VAL A 1 647 ? 44.898 -8.393 -30.207 1.00 86.31 647 VAL A C 1
ATOM 5152 O O . VAL A 1 647 ? 43.795 -8.807 -30.554 1.00 86.31 647 VAL A O 1
ATOM 5155 N N . SER A 1 648 ? 45.116 -7.909 -28.980 1.00 88.56 648 SER A N 1
ATOM 5156 C CA . SER A 1 648 ? 44.042 -7.713 -27.998 1.00 88.56 648 SER A CA 1
ATOM 5157 C C . SER A 1 648 ? 43.328 -6.366 -28.175 1.00 88.56 648 SER A C 1
ATOM 5159 O O . SER A 1 648 ? 43.878 -5.445 -28.777 1.00 88.56 648 SER A O 1
ATOM 5161 N N . MET A 1 649 ? 42.116 -6.217 -27.622 1.00 90.38 649 MET A N 1
ATOM 5162 C CA . MET A 1 649 ? 41.385 -4.937 -27.652 1.00 90.38 649 MET A CA 1
ATOM 5163 C C . MET A 1 649 ? 42.182 -3.785 -27.021 1.00 90.38 649 MET A C 1
ATOM 5165 O O . MET A 1 649 ? 42.220 -2.695 -27.584 1.00 90.38 649 MET A O 1
ATOM 5169 N N . VAL A 1 650 ? 42.851 -4.038 -25.890 1.00 89.25 650 VAL A N 1
ATOM 5170 C CA . VAL A 1 650 ? 43.724 -3.055 -25.223 1.00 89.25 650 VAL A CA 1
ATOM 5171 C C . VAL A 1 650 ? 44.889 -2.677 -26.133 1.00 89.25 650 VAL A C 1
ATOM 5173 O O . VAL A 1 650 ? 45.121 -1.500 -26.375 1.00 89.25 650 VAL A O 1
ATOM 5176 N N . HIS A 1 651 ? 45.565 -3.672 -26.715 1.00 89.12 651 HIS A N 1
ATOM 5177 C CA . HIS A 1 651 ? 46.716 -3.428 -27.579 1.00 89.12 651 HIS A CA 1
ATOM 5178 C C . HIS A 1 651 ? 46.348 -2.636 -28.841 1.00 89.12 651 HIS A C 1
ATOM 5180 O O . HIS A 1 651 ? 47.093 -1.751 -29.258 1.00 89.12 651 HIS A O 1
ATOM 5186 N N . LEU A 1 652 ? 45.186 -2.923 -29.437 1.00 89.00 652 LEU A N 1
ATOM 5187 C CA . LEU A 1 652 ? 44.672 -2.163 -30.575 1.00 89.00 652 LEU A CA 1
ATOM 5188 C C . LEU A 1 652 ? 44.356 -0.714 -30.185 1.00 89.00 652 LEU A C 1
ATOM 5190 O O . LEU A 1 652 ? 44.695 0.200 -30.934 1.00 89.00 652 LEU A O 1
ATOM 5194 N N . ALA A 1 653 ? 43.735 -0.500 -29.023 1.00 89.38 653 ALA A N 1
ATOM 5195 C CA . ALA A 1 653 ? 43.452 0.841 -28.525 1.00 89.38 653 ALA A CA 1
ATOM 5196 C C . ALA A 1 653 ? 44.748 1.627 -28.262 1.00 89.38 653 ALA A C 1
ATOM 5198 O O . ALA A 1 653 ? 44.865 2.759 -28.721 1.00 89.38 653 ALA A O 1
ATOM 5199 N N . ASP A 1 654 ? 45.742 1.015 -27.615 1.00 88.19 654 ASP A N 1
ATOM 5200 C CA . ASP A 1 654 ? 47.038 1.642 -27.328 1.00 88.19 654 ASP A CA 1
ATOM 5201 C C . ASP A 1 654 ? 47.817 1.986 -28.604 1.00 88.19 654 ASP A C 1
ATOM 5203 O O . ASP A 1 654 ? 48.431 3.048 -28.687 1.00 88.19 654 ASP A O 1
ATOM 5207 N N . MET A 1 655 ? 47.756 1.124 -29.626 1.00 87.56 655 MET A N 1
ATOM 5208 C CA . MET A 1 655 ? 48.394 1.367 -30.925 1.00 87.56 655 MET A CA 1
ATOM 5209 C C . MET A 1 655 ? 47.823 2.607 -31.626 1.00 87.56 655 MET A C 1
ATOM 5211 O O . MET A 1 655 ? 48.565 3.351 -32.264 1.00 87.56 655 MET A O 1
ATOM 5215 N N . LEU A 1 656 ? 46.510 2.821 -31.525 1.00 86.69 656 LEU A N 1
ATOM 5216 C CA . LEU A 1 656 ? 45.823 3.943 -32.169 1.00 86.69 656 LEU A CA 1
ATOM 5217 C C . LEU A 1 656 ? 45.822 5.217 -31.307 1.00 86.69 656 LEU A C 1
ATOM 5219 O O . LEU A 1 656 ? 45.660 6.316 -31.838 1.00 86.69 656 LEU A O 1
ATOM 5223 N N . ASN A 1 657 ? 46.035 5.094 -29.996 1.00 86.00 657 ASN A N 1
ATOM 5224 C CA . ASN A 1 657 ? 46.039 6.202 -29.047 1.00 86.00 657 ASN A CA 1
ATOM 5225 C C . ASN A 1 657 ? 47.389 6.944 -29.032 1.00 86.00 657 ASN A C 1
ATOM 5227 O O . ASN A 1 657 ? 48.166 6.889 -28.075 1.00 86.00 657 ASN A O 1
ATOM 5231 N N . PHE A 1 658 ? 47.679 7.679 -30.106 1.00 78.56 658 PHE A N 1
ATOM 5232 C CA . PHE A 1 658 ? 48.883 8.504 -30.179 1.00 78.56 658 PHE A CA 1
ATOM 5233 C C . PHE A 1 658 ? 48.731 9.790 -29.345 1.00 78.56 658 PHE A C 1
ATOM 5235 O O . PHE A 1 658 ? 47.819 10.591 -29.561 1.00 78.56 658 PHE A O 1
ATOM 5242 N N . SER A 1 659 ? 49.667 10.043 -28.423 1.00 78.56 659 SER A N 1
ATOM 5243 C CA . SER A 1 659 ? 49.697 11.250 -27.569 1.00 78.56 659 SER A CA 1
ATOM 5244 C C . SER A 1 659 ? 48.454 11.449 -26.683 1.00 78.56 659 SER A C 1
ATOM 5246 O O . SER A 1 659 ? 48.064 12.584 -26.408 1.00 78.56 659 SER A O 1
ATOM 5248 N N . GLY A 1 660 ? 47.808 10.361 -26.249 1.00 78.88 660 GLY A N 1
ATOM 5249 C CA . GLY A 1 660 ? 46.622 10.422 -25.385 1.00 78.88 660 GLY A CA 1
ATOM 5250 C C . GLY A 1 660 ? 45.323 10.812 -26.105 1.00 78.88 660 GLY A C 1
ATOM 5251 O O . GLY A 1 660 ? 44.309 11.055 -25.448 1.00 78.88 660 GLY A O 1
ATOM 5252 N N . LYS A 1 661 ? 45.334 10.887 -27.443 1.00 82.62 661 LYS A N 1
ATOM 5253 C CA . LYS A 1 661 ? 44.139 11.125 -28.258 1.00 82.62 661 LYS A CA 1
ATOM 5254 C C . LYS A 1 661 ? 43.400 9.812 -28.508 1.00 82.62 661 LYS A C 1
ATOM 5256 O O . LYS A 1 661 ? 43.830 8.984 -29.300 1.00 82.62 661 LYS A O 1
ATOM 5261 N N . LYS A 1 662 ? 42.237 9.675 -27.876 1.00 88.25 662 LYS A N 1
ATOM 5262 C CA . LYS A 1 662 ? 41.407 8.461 -27.928 1.00 88.25 662 LYS A CA 1
ATOM 5263 C C . LYS A 1 662 ? 40.319 8.473 -29.008 1.00 88.25 662 LYS A C 1
ATOM 5265 O O . LYS A 1 662 ? 39.649 7.462 -29.200 1.00 88.25 662 LYS A O 1
ATOM 5270 N N . VAL A 1 663 ? 40.095 9.608 -29.673 1.00 88.00 663 VAL A N 1
ATOM 5271 C CA . VAL A 1 663 ? 39.078 9.735 -30.729 1.00 88.00 663 VAL A CA 1
ATOM 5272 C C . VAL A 1 663 ? 39.699 9.366 -32.071 1.00 88.00 663 VAL A C 1
ATOM 5274 O O . VAL A 1 663 ? 40.684 9.986 -32.472 1.00 88.00 663 VAL A O 1
ATOM 5277 N N . VAL A 1 664 ? 39.115 8.387 -32.762 1.00 87.62 664 VAL A N 1
ATOM 5278 C CA . VAL A 1 664 ? 39.600 7.889 -34.058 1.00 87.62 664 VAL A CA 1
ATOM 5279 C C . VAL A 1 664 ? 38.554 8.002 -35.154 1.00 87.62 664 VAL A C 1
ATOM 5281 O O . VAL A 1 664 ? 37.347 7.966 -34.904 1.00 87.62 664 VAL A O 1
ATOM 5284 N N . THR A 1 665 ? 39.037 8.113 -36.385 1.00 86.44 665 THR A N 1
ATOM 5285 C CA . THR A 1 665 ? 38.224 8.086 -37.598 1.00 86.44 665 THR A CA 1
ATOM 5286 C C . THR A 1 665 ? 38.187 6.675 -38.178 1.00 86.44 665 THR A C 1
ATOM 5288 O O . THR A 1 665 ? 39.103 5.875 -37.983 1.00 86.44 665 THR A O 1
ATOM 5291 N N . ALA A 1 666 ? 37.099 6.353 -38.871 1.00 87.56 666 ALA A N 1
ATOM 5292 C CA . ALA A 1 666 ? 36.933 5.083 -39.562 1.00 87.56 666 ALA A CA 1
ATOM 5293 C C . ALA A 1 666 ? 36.576 5.355 -41.020 1.00 87.56 666 ALA A C 1
ATOM 5295 O O . ALA A 1 666 ? 35.805 6.266 -41.313 1.00 87.56 666 ALA A O 1
ATOM 5296 N N . GLY A 1 667 ? 37.107 4.542 -41.926 1.00 87.44 667 GLY A N 1
ATOM 5297 C CA . GLY A 1 667 ? 36.777 4.569 -43.345 1.00 87.44 667 GLY A CA 1
ATOM 5298 C C . GLY A 1 667 ? 36.557 3.156 -43.866 1.00 87.44 667 GLY A C 1
ATOM 5299 O O . GLY A 1 667 ? 37.104 2.196 -43.320 1.00 87.44 667 GLY A O 1
ATOM 5300 N N . ALA A 1 668 ? 35.742 3.016 -44.906 1.00 87.19 668 ALA A N 1
ATOM 5301 C CA . ALA A 1 668 ? 35.507 1.726 -45.545 1.00 87.19 668 ALA A CA 1
ATOM 5302 C C . ALA A 1 668 ? 35.377 1.848 -47.060 1.00 87.19 668 ALA A C 1
ATOM 5304 O O . ALA A 1 668 ? 35.054 2.904 -47.601 1.00 87.19 668 ALA A O 1
ATOM 5305 N N . THR A 1 669 ? 35.571 0.717 -47.732 1.00 85.62 669 THR A N 1
ATOM 5306 C CA . THR A 1 669 ? 35.357 0.569 -49.172 1.00 85.62 669 THR A CA 1
ATOM 5307 C C . THR A 1 669 ? 34.535 -0.690 -49.394 1.00 85.62 669 THR A C 1
ATOM 5309 O O . THR A 1 669 ? 35.002 -1.801 -49.140 1.00 85.62 669 THR A O 1
ATOM 5312 N N . ILE A 1 670 ? 33.280 -0.517 -49.809 1.00 83.25 670 ILE A N 1
ATOM 5313 C CA . ILE A 1 670 ? 32.304 -1.604 -49.896 1.00 83.25 670 ILE A CA 1
ATOM 5314 C C . ILE A 1 670 ? 31.625 -1.568 -51.272 1.00 83.25 670 ILE A C 1
ATOM 5316 O O . ILE A 1 670 ? 30.870 -0.633 -51.542 1.00 83.25 670 ILE A O 1
ATOM 5320 N N . PRO A 1 671 ? 31.820 -2.594 -52.121 1.00 80.88 671 PRO A N 1
ATOM 5321 C CA . PRO A 1 671 ? 32.923 -3.567 -52.114 1.00 80.88 671 PRO A CA 1
ATOM 5322 C C . PRO A 1 671 ? 34.286 -2.934 -52.463 1.00 80.88 671 PRO A C 1
ATOM 5324 O O . PRO A 1 671 ? 34.350 -1.886 -53.104 1.00 80.88 671 PRO A O 1
ATOM 5327 N N . PHE A 1 672 ? 35.386 -3.597 -52.081 1.00 80.25 672 PHE A N 1
ATOM 5328 C CA . PHE A 1 672 ? 36.731 -3.212 -52.524 1.00 80.25 672 PHE A CA 1
ATOM 5329 C C . PHE A 1 672 ? 36.879 -3.465 -54.040 1.00 80.25 672 PHE A C 1
ATOM 5331 O O . PHE A 1 672 ? 36.560 -4.571 -54.492 1.00 80.25 672 PHE A O 1
ATOM 5338 N N . PRO A 1 673 ? 37.336 -2.480 -54.837 1.00 74.62 673 PRO A N 1
ATOM 5339 C CA . PRO A 1 673 ? 37.413 -2.595 -56.290 1.00 74.62 673 PRO A CA 1
ATOM 5340 C C . PRO A 1 673 ? 38.576 -3.508 -56.709 1.00 74.62 673 PRO A C 1
ATOM 5342 O O . PRO A 1 673 ? 39.676 -3.046 -56.988 1.00 74.62 673 PRO A O 1
ATOM 5345 N N . LEU A 1 674 ? 38.336 -4.822 -56.758 1.00 73.19 674 LEU A N 1
ATOM 5346 C CA . LEU A 1 674 ? 39.295 -5.805 -57.264 1.00 73.19 674 LEU A CA 1
ATOM 5347 C C . LEU A 1 674 ? 38.779 -6.447 -58.555 1.00 73.19 674 LEU A C 1
ATOM 5349 O O . LEU A 1 674 ? 37.738 -7.108 -58.562 1.00 73.19 674 LEU A O 1
ATOM 5353 N N . VAL A 1 675 ? 39.537 -6.312 -59.643 1.00 75.19 675 VAL A N 1
ATOM 5354 C CA . VAL A 1 675 ? 39.246 -7.013 -60.901 1.00 75.19 675 VAL A CA 1
ATOM 5355 C C . VAL A 1 675 ? 39.588 -8.507 -60.741 1.00 75.19 675 VAL A C 1
ATOM 5357 O O . VAL A 1 675 ? 40.637 -8.828 -60.178 1.00 75.19 675 VAL A O 1
ATOM 5360 N N . PRO A 1 676 ? 38.764 -9.455 -61.241 1.00 66.38 676 PRO A N 1
ATOM 5361 C CA . PRO A 1 676 ? 38.955 -10.893 -61.013 1.00 66.38 676 PRO A CA 1
ATOM 5362 C C . PRO A 1 676 ? 40.324 -11.477 -61.400 1.00 66.38 676 PRO A C 1
ATOM 5364 O O . PRO A 1 676 ? 40.658 -12.544 -60.884 1.00 66.38 676 PRO A O 1
ATOM 5367 N N . SER A 1 677 ? 41.094 -10.801 -62.259 1.00 66.19 677 SER A N 1
ATOM 5368 C CA . SER A 1 677 ? 42.393 -11.225 -62.801 1.00 66.19 677 SER A CA 1
ATOM 5369 C C . SER A 1 677 ? 43.614 -10.472 -62.244 1.00 66.19 677 SER A C 1
ATOM 5371 O O . SER A 1 677 ? 44.719 -10.711 -62.720 1.00 66.19 677 SER A O 1
ATOM 5373 N N . GLN A 1 678 ? 43.444 -9.547 -61.292 1.00 73.75 678 GLN A N 1
ATOM 5374 C CA . GLN A 1 678 ? 44.535 -8.718 -60.753 1.00 73.75 678 GLN A CA 1
ATOM 5375 C C . GLN A 1 678 ? 44.989 -9.179 -59.358 1.00 73.75 678 GLN A C 1
ATOM 5377 O O . GLN A 1 678 ? 44.182 -9.676 -58.564 1.00 73.75 678 GLN A O 1
ATOM 5382 N N . SER A 1 679 ? 46.281 -8.999 -59.056 1.00 77.88 679 SER A N 1
ATOM 5383 C CA . SER A 1 679 ? 46.841 -9.221 -57.717 1.00 77.88 679 SER A CA 1
ATOM 5384 C C . SER A 1 679 ? 46.549 -8.028 -56.791 1.00 77.88 679 SER A C 1
ATOM 5386 O O . SER A 1 679 ? 46.303 -6.912 -57.257 1.00 77.88 679 SER A O 1
ATOM 5388 N N . LEU A 1 680 ? 46.563 -8.241 -55.467 1.00 78.44 680 LEU A N 1
ATOM 5389 C CA . LEU A 1 680 ? 46.310 -7.169 -54.491 1.00 78.44 680 LEU A CA 1
ATOM 5390 C C . LEU A 1 680 ? 47.306 -5.990 -54.614 1.00 78.44 680 LEU A C 1
ATOM 5392 O O . LEU A 1 680 ? 46.847 -4.846 -54.607 1.00 78.44 680 LEU A O 1
ATOM 5396 N N . PRO A 1 681 ? 48.631 -6.210 -54.757 1.00 78.06 681 PRO A N 1
ATOM 5397 C CA . PRO A 1 681 ? 49.579 -5.114 -54.958 1.00 78.06 681 PRO A CA 1
ATOM 5398 C C . PRO A 1 681 ? 49.304 -4.283 -56.217 1.00 78.06 681 PRO A C 1
ATOM 5400 O O . PRO A 1 681 ? 49.430 -3.062 -56.166 1.00 78.06 681 PRO A O 1
ATOM 5403 N N . ASP A 1 682 ? 48.885 -4.914 -57.320 1.00 78.12 682 ASP A N 1
ATOM 5404 C CA . ASP A 1 682 ? 48.589 -4.203 -58.572 1.00 78.12 682 ASP A CA 1
ATOM 5405 C C . ASP A 1 682 ? 47.345 -3.315 -58.434 1.00 78.12 682 ASP A C 1
ATOM 5407 O O . ASP A 1 682 ? 47.334 -2.179 -58.908 1.00 78.12 682 ASP A O 1
ATOM 5411 N N . ALA A 1 683 ? 46.317 -3.805 -57.733 1.00 76.12 683 ALA A N 1
ATOM 5412 C CA . ALA A 1 683 ? 45.116 -3.029 -57.431 1.00 76.12 683 ALA A CA 1
ATOM 5413 C C . ALA A 1 683 ? 45.419 -1.832 -56.510 1.00 76.12 683 ALA A C 1
ATOM 5415 O O . ALA A 1 683 ? 44.889 -0.743 -56.716 1.00 76.12 683 ALA A O 1
ATOM 5416 N N . LEU A 1 684 ? 46.313 -2.004 -55.527 1.00 76.50 684 LEU A N 1
ATOM 5417 C CA . LEU A 1 684 ? 46.763 -0.914 -54.655 1.00 76.50 684 LEU A CA 1
ATOM 5418 C C . LEU A 1 684 ? 47.627 0.113 -55.400 1.00 76.50 684 LEU A C 1
ATOM 5420 O O . LEU A 1 684 ? 47.474 1.307 -55.163 1.00 76.50 684 LEU A O 1
ATOM 5424 N N . MET A 1 685 ? 48.484 -0.314 -56.334 1.00 76.94 685 MET A N 1
ATOM 5425 C CA . MET A 1 685 ? 49.258 0.611 -57.172 1.00 76.94 685 MET A CA 1
ATOM 5426 C C . MET A 1 685 ? 48.371 1.437 -58.114 1.00 76.94 685 MET A C 1
ATOM 5428 O O . MET A 1 685 ? 48.664 2.609 -58.342 1.00 76.94 685 MET A O 1
ATOM 5432 N N . GLN A 1 686 ? 47.276 0.866 -58.630 1.00 72.25 686 GLN A N 1
ATOM 5433 C CA . GLN A 1 686 ? 46.314 1.586 -59.480 1.00 72.25 686 GLN A CA 1
ATOM 5434 C C . GLN A 1 686 ? 45.552 2.693 -58.739 1.00 72.25 686 GLN A C 1
ATOM 5436 O O . GLN A 1 686 ? 45.087 3.637 -59.374 1.00 72.25 686 GLN A O 1
ATOM 5441 N N . LEU A 1 687 ? 45.437 2.599 -57.412 1.00 68.69 687 LEU A N 1
ATOM 5442 C CA . LEU A 1 687 ? 44.764 3.598 -56.577 1.00 68.69 687 LEU A CA 1
ATOM 5443 C C . LEU A 1 687 ? 45.625 4.856 -56.327 1.00 68.69 687 LEU A C 1
ATOM 5445 O O . LEU A 1 687 ? 45.077 5.912 -56.011 1.00 68.69 687 LEU A O 1
ATOM 5449 N N . GLY A 1 688 ? 46.944 4.793 -56.552 1.00 66.19 688 GLY A N 1
ATOM 5450 C CA . GLY A 1 688 ? 47.839 5.957 -56.504 1.00 66.19 688 GLY A CA 1
ATOM 5451 C C . GLY A 1 688 ? 47.857 6.684 -55.148 1.00 66.19 688 GLY A C 1
ATOM 5452 O O . GLY A 1 688 ? 47.891 6.047 -54.100 1.00 66.19 688 GLY A O 1
ATOM 5453 N N . GLU A 1 689 ? 47.855 8.026 -55.174 1.00 58.47 689 GLU A N 1
ATOM 5454 C CA . GLU A 1 689 ? 47.804 8.902 -53.981 1.00 58.47 689 GLU A CA 1
ATOM 5455 C C . GLU A 1 689 ? 46.377 9.156 -53.451 1.00 58.47 689 GLU A C 1
ATOM 5457 O O . GLU A 1 689 ? 46.204 9.816 -52.425 1.00 58.47 689 GLU A O 1
ATOM 5462 N N . ALA A 1 690 ? 45.337 8.661 -54.129 1.00 61.22 690 ALA A N 1
ATOM 5463 C CA . ALA A 1 690 ? 43.960 8.843 -53.683 1.00 61.22 690 ALA A CA 1
ATOM 5464 C C . ALA A 1 690 ? 43.613 7.828 -52.584 1.00 61.22 690 ALA A C 1
ATOM 5466 O O . ALA A 1 690 ? 43.814 6.625 -52.744 1.00 61.22 690 ALA A O 1
ATOM 5467 N N . THR A 1 691 ? 43.041 8.295 -51.471 1.00 64.12 691 THR A N 1
ATOM 5468 C CA . THR A 1 691 ? 42.530 7.412 -50.415 1.00 64.12 691 THR A CA 1
ATOM 5469 C C . THR A 1 691 ? 41.365 6.571 -50.960 1.00 64.12 691 THR A C 1
ATOM 5471 O O . THR A 1 691 ? 40.331 7.144 -51.310 1.00 64.12 691 THR A O 1
ATOM 5474 N N . PRO A 1 692 ? 41.471 5.228 -51.030 1.00 67.00 692 PRO A N 1
ATOM 5475 C CA . PRO A 1 692 ? 40.407 4.379 -51.581 1.00 67.00 692 PRO A CA 1
ATOM 5476 C C . PRO A 1 692 ? 39.205 4.228 -50.640 1.00 67.00 692 PRO A C 1
ATOM 5478 O O . PRO A 1 692 ? 38.161 3.697 -51.030 1.00 67.00 692 PRO A O 1
ATOM 5481 N N . TRP A 1 693 ? 39.361 4.634 -49.381 1.00 76.19 693 TRP A N 1
ATOM 5482 C CA . TRP A 1 693 ? 38.339 4.535 -48.353 1.00 76.19 693 TRP A CA 1
ATOM 5483 C C . TRP A 1 693 ? 37.468 5.779 -48.305 1.00 76.19 693 TRP A C 1
ATOM 5485 O O . TRP A 1 693 ? 37.936 6.912 -48.382 1.00 76.19 693 TRP A O 1
ATOM 5495 N N . THR A 1 694 ? 36.173 5.546 -48.142 1.00 81.19 694 THR A N 1
ATOM 5496 C CA . THR A 1 694 ? 35.197 6.597 -47.900 1.00 81.19 694 THR A CA 1
ATOM 5497 C C . THR A 1 694 ? 35.040 6.769 -46.386 1.00 81.19 694 THR A C 1
ATOM 5499 O O . THR A 1 694 ? 34.891 5.753 -45.692 1.00 81.19 694 THR A O 1
ATOM 5502 N N . PRO A 1 695 ? 35.109 7.998 -45.839 1.00 80.94 695 PRO A N 1
ATOM 5503 C CA . PRO A 1 695 ? 34.999 8.211 -44.402 1.00 80.94 695 PRO A CA 1
ATOM 5504 C C . PRO A 1 695 ? 33.615 7.790 -43.904 1.00 80.94 695 PRO A C 1
ATOM 5506 O O . PRO A 1 695 ? 32.585 8.181 -44.445 1.00 80.94 695 PRO A O 1
ATOM 5509 N N . LEU A 1 696 ? 33.615 6.978 -42.854 1.00 80.69 696 LEU A N 1
ATOM 5510 C CA . LEU A 1 696 ? 32.442 6.534 -42.104 1.00 80.69 696 LEU A CA 1
ATOM 5511 C C . LEU A 1 696 ? 32.313 7.257 -40.765 1.00 80.69 696 LEU A C 1
ATOM 5513 O O . LEU A 1 696 ? 31.441 6.915 -39.967 1.00 80.69 696 LEU A O 1
ATOM 5517 N N . SER A 1 697 ? 33.206 8.204 -40.480 1.00 77.50 697 SER A N 1
ATOM 5518 C CA . SER A 1 697 ? 33.206 8.965 -39.242 1.00 77.50 697 SER A CA 1
ATOM 5519 C C . SER A 1 697 ? 32.802 10.412 -39.449 1.00 77.50 697 SER A C 1
ATOM 5521 O O . SER A 1 697 ? 33.211 11.061 -40.404 1.00 77.50 697 SER A O 1
ATOM 5523 N N . ALA A 1 698 ? 32.034 10.936 -38.497 1.00 66.00 698 ALA A N 1
ATOM 5524 C CA . ALA A 1 698 ? 31.451 12.273 -38.581 1.00 66.00 698 ALA A CA 1
ATOM 5525 C C . ALA A 1 698 ? 32.461 13.417 -38.322 1.00 66.00 698 ALA A C 1
ATOM 5527 O O . ALA A 1 698 ? 32.175 14.593 -38.562 1.00 66.00 698 ALA A O 1
ATOM 5528 N N . CYS A 1 699 ? 33.647 13.074 -37.814 1.00 62.00 699 CYS A N 1
ATOM 5529 C CA . CYS A 1 699 ? 34.813 13.945 -37.769 1.00 62.00 699 CYS A CA 1
ATOM 5530 C C . CYS A 1 699 ? 35.486 13.865 -39.144 1.00 62.00 699 CYS A C 1
ATOM 5532 O O . CYS A 1 699 ? 36.291 12.965 -39.363 1.00 62.00 699 CYS A O 1
ATOM 5534 N N . GLY A 1 700 ? 35.065 14.718 -40.083 1.00 56.81 700 GLY A N 1
ATOM 5535 C CA . GLY A 1 700 ? 35.536 14.683 -41.472 1.00 56.81 700 GLY A CA 1
ATOM 5536 C C . GLY A 1 700 ? 37.063 14.699 -41.599 1.00 56.81 700 GLY A C 1
ATOM 5537 O O . GLY A 1 700 ? 37.753 15.212 -40.718 1.00 56.81 700 GLY A O 1
ATOM 5538 N N . ASP A 1 701 ? 37.580 14.155 -42.702 1.00 55.22 701 ASP A N 1
ATOM 5539 C CA . ASP A 1 701 ? 39.010 14.189 -43.015 1.00 55.22 701 ASP A CA 1
ATOM 5540 C C . ASP A 1 701 ? 39.414 15.609 -43.445 1.00 55.22 701 ASP A C 1
ATOM 5542 O O . ASP A 1 701 ? 38.971 16.086 -44.496 1.00 55.22 701 ASP A O 1
ATOM 5546 N N . PRO A 1 702 ? 40.271 16.319 -42.688 1.00 52.41 702 PRO A N 1
ATOM 5547 C CA . PRO A 1 702 ? 40.877 17.536 -43.191 1.00 52.41 702 PRO A CA 1
ATOM 5548 C C . PRO A 1 702 ? 41.888 17.116 -44.256 1.00 52.41 702 PRO A C 1
ATOM 5550 O O . PRO A 1 702 ? 42.867 16.423 -43.957 1.00 52.41 702 PRO A O 1
ATOM 5553 N N . SER A 1 703 ? 41.652 17.539 -45.496 1.00 46.50 703 SER A N 1
ATOM 5554 C CA . SER A 1 703 ? 42.594 17.399 -46.606 1.00 46.50 703 SER A CA 1
ATOM 5555 C C . SER A 1 703 ? 44.011 17.785 -46.154 1.00 46.50 703 SER A C 1
ATOM 5557 O O . SER A 1 703 ? 44.241 18.940 -45.790 1.00 46.50 703 SER A O 1
ATOM 5559 N N . GLY A 1 704 ? 44.947 16.827 -46.160 1.00 52.66 704 GLY A N 1
ATOM 5560 C CA . GLY A 1 704 ? 46.361 17.059 -45.826 1.00 52.66 704 GLY A CA 1
ATOM 5561 C C . GLY A 1 704 ? 46.810 16.695 -44.402 1.00 52.66 704 GLY A C 1
ATOM 5562 O O . GLY A 1 704 ? 47.842 17.192 -43.956 1.00 52.66 704 GLY A O 1
ATOM 5563 N N . THR A 1 705 ? 46.081 15.852 -43.664 1.00 55.72 705 THR A N 1
ATOM 5564 C CA . THR A 1 705 ? 46.511 15.394 -42.328 1.00 55.72 705 THR A CA 1
ATOM 5565 C C . THR A 1 705 ? 47.439 14.173 -42.379 1.00 55.72 705 THR A C 1
ATOM 5567 O O . THR A 1 705 ? 47.161 13.182 -43.048 1.00 55.72 705 THR A O 1
ATOM 5570 N N . CYS A 1 706 ? 48.555 14.226 -41.639 1.00 59.09 706 CYS A N 1
ATOM 5571 C CA . CYS A 1 706 ? 49.426 13.069 -41.420 1.00 59.09 706 CYS A CA 1
ATOM 5572 C C . CYS A 1 706 ? 48.721 12.035 -40.531 1.00 59.09 706 CYS A C 1
ATOM 5574 O O . CYS A 1 706 ? 48.352 12.338 -39.394 1.00 59.09 706 CYS A O 1
ATOM 5576 N N . CYS A 1 707 ? 48.576 10.805 -41.024 1.00 68.06 707 CYS A N 1
ATOM 5577 C CA . CYS A 1 707 ? 48.120 9.675 -40.222 1.00 68.06 707 CYS A CA 1
ATOM 5578 C C . CYS A 1 707 ? 49.205 9.286 -39.199 1.00 68.06 707 CYS A C 1
ATOM 5580 O O . CYS A 1 707 ? 50.328 8.964 -39.583 1.00 68.06 707 CYS A O 1
ATOM 5582 N N . PHE A 1 708 ? 48.886 9.332 -37.901 1.00 75.38 708 PHE A N 1
ATOM 5583 C CA . PHE A 1 708 ? 49.830 8.977 -36.829 1.00 75.38 708 PHE A CA 1
ATOM 5584 C C . PHE A 1 708 ? 49.904 7.465 -36.580 1.00 75.38 708 PHE A C 1
ATOM 5586 O O . PHE A 1 708 ? 50.972 6.942 -36.274 1.00 75.38 708 PHE A O 1
ATOM 5593 N N . ALA A 1 709 ? 48.773 6.772 -36.713 1.00 81.12 709 ALA A N 1
ATOM 5594 C CA . ALA A 1 709 ? 48.650 5.325 -36.597 1.00 81.12 709 ALA A CA 1
ATOM 5595 C C . ALA A 1 709 ? 47.426 4.862 -37.399 1.00 81.12 709 ALA A C 1
ATOM 5597 O O . ALA A 1 709 ? 46.380 5.510 -37.349 1.00 81.12 709 ALA A O 1
ATOM 5598 N N . GLN A 1 710 ? 47.545 3.743 -38.119 1.00 85.06 710 GLN A N 1
ATOM 5599 C CA . GLN A 1 710 ? 46.440 3.146 -38.872 1.00 85.06 710 GLN A CA 1
ATOM 5600 C C . GLN A 1 710 ? 46.359 1.641 -38.638 1.00 85.06 710 GLN A C 1
ATOM 5602 O O . GLN A 1 710 ? 47.379 0.958 -38.539 1.00 85.06 710 GLN A O 1
ATOM 5607 N N . SER A 1 711 ? 45.135 1.122 -38.627 1.00 86.38 711 SER A N 1
ATOM 5608 C CA . SER A 1 711 ? 44.852 -0.309 -38.692 1.00 86.38 711 SER A CA 1
ATOM 5609 C C . SER A 1 711 ? 44.000 -0.567 -39.927 1.00 86.38 711 SER A C 1
ATOM 5611 O O . SER A 1 711 ? 42.940 0.037 -40.085 1.00 86.38 711 SER A O 1
ATOM 5613 N N . VAL A 1 712 ? 44.477 -1.431 -40.823 1.00 86.62 712 VAL A N 1
ATOM 5614 C CA . VAL A 1 712 ? 43.799 -1.744 -42.085 1.00 86.62 712 VAL A CA 1
ATOM 5615 C C . VAL A 1 712 ? 43.456 -3.222 -42.097 1.00 86.62 712 VAL A C 1
ATOM 5617 O O . VAL A 1 712 ? 44.325 -4.075 -41.918 1.00 86.62 712 VAL A O 1
ATOM 5620 N N . VAL A 1 713 ? 42.179 -3.524 -42.325 1.00 86.38 713 VAL A N 1
ATOM 5621 C CA . VAL A 1 713 ? 41.680 -4.895 -42.412 1.00 86.38 713 VAL A CA 1
ATOM 5622 C C . VAL A 1 713 ? 41.033 -5.099 -43.768 1.00 86.38 713 VAL A C 1
ATOM 5624 O O . VAL A 1 713 ? 40.128 -4.366 -44.156 1.00 86.38 713 VAL A O 1
ATOM 5627 N N . LEU A 1 714 ? 41.485 -6.134 -44.470 1.00 84.31 714 LEU A N 1
ATOM 5628 C CA . LEU A 1 714 ? 40.948 -6.533 -45.760 1.00 84.31 714 LEU A CA 1
ATOM 5629 C C . LEU A 1 714 ? 40.413 -7.961 -45.659 1.00 84.31 714 LEU A C 1
ATOM 5631 O O . LEU A 1 714 ? 41.113 -8.869 -45.211 1.00 84.31 714 LEU A O 1
ATOM 5635 N N . ARG A 1 715 ? 39.152 -8.155 -46.052 1.00 81.56 715 ARG A N 1
ATOM 5636 C CA . ARG A 1 715 ? 38.423 -9.422 -45.926 1.00 81.56 715 ARG A CA 1
ATOM 5637 C C . ARG A 1 715 ? 37.880 -9.867 -47.280 1.00 81.56 715 ARG A C 1
ATOM 5639 O O . ARG A 1 715 ? 37.427 -9.042 -48.063 1.00 81.56 715 ARG A O 1
ATOM 5646 N N . GLY A 1 716 ? 37.872 -11.181 -47.517 1.00 76.19 716 GLY A N 1
ATOM 5647 C CA . GLY A 1 716 ? 37.265 -11.783 -48.712 1.00 76.19 716 GLY A CA 1
ATOM 5648 C C . GLY A 1 716 ? 38.225 -12.013 -49.883 1.00 76.19 716 GLY A C 1
ATOM 5649 O O . GLY A 1 716 ? 37.766 -12.324 -50.977 1.00 76.19 716 GLY A O 1
ATOM 5650 N N . LEU A 1 717 ? 39.537 -11.890 -49.660 1.00 74.56 717 LEU A N 1
ATOM 5651 C CA . LEU A 1 717 ? 40.563 -12.249 -50.638 1.00 74.56 717 LEU A CA 1
ATOM 5652 C C . LEU A 1 717 ? 41.040 -13.687 -50.446 1.00 74.56 717 LEU A C 1
ATOM 5654 O O . LEU A 1 717 ? 41.238 -14.148 -49.322 1.00 74.56 717 LEU A O 1
ATOM 5658 N N . ASP A 1 718 ? 41.242 -14.378 -51.564 1.00 72.31 718 ASP A N 1
ATOM 5659 C CA . ASP A 1 718 ? 41.872 -15.693 -51.581 1.00 72.31 718 ASP A CA 1
ATOM 5660 C C . ASP A 1 718 ? 43.385 -15.565 -51.345 1.00 72.31 718 ASP A C 1
ATOM 5662 O O . ASP A 1 718 ? 44.032 -14.679 -51.909 1.00 72.31 718 ASP A O 1
ATOM 5666 N N . ARG A 1 719 ? 43.965 -16.478 -50.553 1.00 67.25 719 ARG A N 1
ATOM 5667 C CA . ARG A 1 719 ? 45.396 -16.477 -50.197 1.00 67.25 719 ARG A CA 1
ATOM 5668 C C . ARG A 1 719 ? 46.300 -16.511 -51.429 1.00 67.25 719 ARG A C 1
ATOM 5670 O O . ARG A 1 719 ? 47.376 -15.925 -51.392 1.00 67.25 719 ARG A O 1
ATOM 5677 N N . ALA A 1 720 ? 45.850 -17.127 -52.524 1.00 63.12 720 ALA A N 1
ATOM 5678 C CA . ALA A 1 720 ? 46.575 -17.170 -53.795 1.00 63.12 720 ALA A CA 1
ATOM 5679 C C . ALA A 1 720 ? 46.801 -15.784 -54.435 1.00 63.12 720 ALA A C 1
ATOM 5681 O O . ALA A 1 720 ? 47.638 -15.653 -55.317 1.00 63.12 720 ALA A O 1
ATOM 5682 N N . ARG A 1 721 ? 46.073 -14.746 -53.998 1.00 65.06 721 ARG A N 1
ATOM 5683 C CA . ARG A 1 721 ? 46.140 -13.377 -54.543 1.00 65.06 721 ARG A CA 1
ATOM 5684 C C . ARG A 1 721 ? 46.957 -12.407 -53.677 1.00 65.06 721 ARG A C 1
ATOM 5686 O O . ARG A 1 721 ? 47.010 -11.216 -53.984 1.00 65.06 721 ARG A O 1
ATOM 5693 N N . HIS A 1 722 ? 47.545 -12.898 -52.579 1.00 65.31 722 HIS A N 1
ATOM 5694 C CA . HIS A 1 722 ? 48.307 -12.098 -51.607 1.00 65.31 722 HIS A CA 1
ATOM 5695 C C . HIS A 1 722 ? 49.770 -11.865 -52.022 1.00 65.31 722 HIS A C 1
ATOM 5697 O O . HIS A 1 722 ? 50.416 -10.964 -51.491 1.00 65.31 722 HIS A O 1
ATOM 5703 N N . THR A 1 723 ? 50.297 -12.653 -52.957 1.00 58.53 723 THR A N 1
ATOM 5704 C CA . THR A 1 723 ? 51.668 -12.546 -53.473 1.00 58.53 723 THR A CA 1
ATOM 5705 C C . THR A 1 723 ? 51.656 -12.539 -54.997 1.00 58.53 723 THR A C 1
ATOM 5707 O O . THR A 1 723 ? 50.685 -12.999 -55.595 1.00 58.53 723 THR A O 1
ATOM 5710 N N . ARG A 1 724 ? 52.720 -11.984 -55.590 1.00 51.12 724 ARG A N 1
ATOM 5711 C CA . ARG A 1 724 ? 52.974 -11.993 -57.039 1.00 51.12 724 ARG A CA 1
ATOM 5712 C C . ARG A 1 724 ? 52.804 -13.369 -57.668 1.00 51.12 724 ARG A C 1
ATOM 5714 O O . ARG A 1 724 ? 53.255 -14.347 -57.028 1.00 51.12 724 ARG A O 1
#

pLDDT: mean 77.35, std 21.82, range [21.22, 97.69]

Radius of gyration: 39.15 Å; chains: 1; bounding box: 106×96×109 Å

Secondary structure (DSSP, 8-state):
-----------------------------------------PPPSS--B-S---GGG--GGGTTPEEEE-HHHHHHH-SS-S-HHHHHHHHHHSSEEEE--HHHHHHHHHHHS--TTSBPEEEEEE-STTSSHHHHHHHHHHHHHHTT-EEEEES-GGGGTS--S--EE-SS-TTSEE-HHHHHHHHHHHHHHSHHHHHH-B--S-EEEETTEEEPTT-BHHHHHHHHHH-GGGHHHHHHHHHHHHHHHHTTTSS-EEEEESSGGGTTS----B-TT-PBPPGGGBHHHHHHHHHHSS--BSEEEEEE--STT-SS--TT--SHHHHHHHHHHHHH-S-EEEE-PPPPHHHHHHHHHHHHHTT----SS---TTS-SS-TTS--S---------S------PPPPPPPHHHHHHHHHS--B-TTS-B---------S-------------PPPGGG--SGGGG--SPPPGGG-----SS-SS-SSS---SHHHHHHHHTSHHHHHHHHHHHHHHHHT-SS--EEEEEEESSSTHHHHHHHHHHHHHHHSTTSEEEEEEE--SPPPTT-HHHHHHHHHHHHHHHHHHHHH-SEEEEE-SBS-SSSSPPPB---TT----TT-HHHHHHHHHHHHHHHTHHHH-TT----HHHHHHHH-GGG--B---EE-SS----TT--HHHHHHHHTTS--SEE-BSS---TTPPPS-------S--GGGS--

Sequence (724 aa):
MLKGMTRLVSRVHKLDPGRFLHSGTQAPQCLVARLDNQVPTESPRAISRTLENDPAKHGEQHVGQHYNISIQELKTVFPHGLPPRFVMQVKTFNEACLMVRKPALELLHYLKNTNFAHPAVRYVLYGEKGTGKTLSLCHIIHFCAKQDWLILHIPDAHLWVKNCRDLLQSTYNKHRFDQPLEASVWLKNFKTANERFLSQIKVQDKYVWNKRESTEKGSPLAEVVEQGIMRVRNATDAVGIVLKELKRQSSLGIFRLLVAVDGVNALWGRTTLKREDKSPIAPEELALIYNLRKMVKNDWQGGAIVLTVSQTGSLFKPRKAYLPQELLGKEGFDTLDPFIPILVSNYNPKEFEACIQYYLENNWLQHEKGSLSSLKQEGGLYRDKQLDAAIAWQGKLTTHKEELHPKNPYLQDLLSAEGVLSSDGTWRVKSIPNGKGLPPFTNGRTPKPVMPTEGSIRVWSDFLRVHLHPRSICMIHKYNHDGEAGRLEAFGQGESILKEPKYLEELEDRLHFYVEECDYLQGFQILCDLHDGFSGLGAKAAELLQDEYSGRGIITWGLLPGPYRLGELQKNIYRLLNTAFGLVHLSAHSSLVCPLSLGGSLGLRPEPPVSFPLLQYDAALPFHCGAILATALDTVTVPYRLRSSPVSMVHLADMLNFSGKKVVTAGATIPFPLVPSQSLPDALMQLGEATPWTPLSACGDPSGTCCFAQSVVLRGLDRARHTR

InterPro domains:
  IPR008092 Small ribosomal subunit protein mS29, metazoa [PR01716] (83-95)
  IPR008092 Small ribosomal subunit protein mS29, metazoa [PR01716] (101-112)
  IPR008092 Small ribosomal subunit protein mS29, metazoa [PR01716] (119-136)
  IPR008092 Small ribosomal subunit protein mS29, metazoa [PR01716] (142-153)
  IPR008092 Small ribosomal subunit protein mS29, metazoa [PR01716] (180-194)
  IPR008092 Small ribosomal subunit protein mS29, metazoa [PR01716] (207-218)
  IPR008092 Small ribosomal subunit protein mS29, metazoa [PR01716] (223-237)
  IPR008092 Small ribosomal subunit protein mS29, metazoa [PR01716] (256-268)
  IPR008092 Small ribosomal subunit protein mS29, metazoa [PR01716] (324-341)
  IPR019368 Small ribosomal subunit protein mS29 [PF10236] (98-369)
  IPR019368 Small ribosomal subunit protein mS29 [PTHR12810] (1-372)
  IPR029209 DML1/Misato, tubulin domain [PF14881] (453-642)
  IPR036525 Tubulin/FtsZ, GTPase domain superfamily [G3DSA:3.40.50.1440] (452-657)
  IPR036525 Tubulin/FtsZ, GTPase domain superfamily [SSF52490] (458-642)

Organism: Capra hircus (NCBI:txid9925)

Foldseek 3Di:
DDDDDDDDDDDDDDDDDDDDDDDDDDDDDDDDPDPDPPPPPDDQPFAQADPDQQLLPDDPVQALHKHWDDPVLCCQLPVDQDDPVLVVVCVVLVTRIAGDHDLLNVVSVVVVPDDLVAFAAEEEEFEAAPLCSSSSLSSVSSNCLVVQFQEAAANACLVLQADQPDWAQDPVDNLAIERLVVLLVSLVSSCSHNVPCQQVQWQQQWADQDPVDIDHGGDGLVVLSVVSNVPSNCSLVSLLSVLVSCQVCLQVLPHAHEAHYEQLLSLQAFGPDADPVRHGDGSCRYSNSVSVLVSLARPGGRYYYYYYHHLVSQDPADNGDTDPCRSNPPVRDVSNPPHHYGYRYHDDPSSVSSVVVVCVVSCVPVDDFPQPQLDDLAFPPDPPPDPPVVCPDPDDDDDDDDDRRDAFPLVVVLVVQQADQPPVRDRDRPDDDDDDDDDDDDPDPDPDRPDGDLVRDDDPSSPDNDGDGRLVDQDDPQAHDPDPPRHQFAQVSLLVQCVDPVSVVSNVVSVCVVVVVDPDQQADEAEFEQQGNSLNNSLNVLQVCCVVVPPHAYEYEYEYAFDDDLPDLVSLVRRLNSNVVSCVSCLVRHLAYFYFAQFQASDSHTHHGFDAPPDDDDRVRRVRSVVVVVVQVVQQCVQCVDPPHPDTSNNVSVQQCPPSGRYDWGWDHVPQDDDPPAAPVVSVVVCPPPDNTTTRGNPHDDPPDDRPGDDDGDDDDDPVRHDD